Protein AF-0000000084558155 (afdb_homodimer)

Secondary structure (DSSP, 8-state):
-----SSEEEEE-TB-GGGTTTHHHHHHHHHHHHHHHH---EEEE--GGGHHHHHTT-SS-BEES---S--SBS-SS---HHHHHHTT--EEEES-TTS---HHHHHHHHHHHHHTT-EEEEEESSHHHHHHHHTT--SEEEE--GGGTTSSS-HHHH-HHHHHHHHHHHHHH-TT-EEEEESS--SHHHHHHHHHTT-SEEEE-HHHHT-SSHHHHHHHHTTT-/-----SSEEEEE-TB-GGGTTTHHHHHHHHHHHHHHHH---EEEE--GGGHHHHHTT-SS-BEES---S--SBS-SS---HHHHHHTT--EEEES-TTS---HHHHHHHHHHHHHTT-EEEEEESSHHHHHHHHTT--SEEEE--GGGTTSSS-HHHH-HHHHHHHHHHHHHH-TT-EEEEESS--SHHHHHHHHHTT-SEEEE-HHHHT-SSHHHHHHHHTTT-

Sequence (450 aa):
MKRISKPAIVVNFKAYGEVEKEGAMELARACESVSEETGIAISICPPTVDLSYIARTVSIPVLSQNVDPRAPGSATGWITPSMVKGCGAVGTLINHSEHKVAKNQIGECVELSKGVKLVTIVCADNVQAATQVAEFRPDFVAVEPPELIGGNISVTSANPRIIEETVDAVKGVNGSIAVLCGAGIKTGEDVLKAIELGTSGVLLASGVVKAKDPRVALMDLVKHLMKRISKPAIVVNFKAYGEVEKEGAMELARACESVSEETGIAISICPPTVDLSYIARTVSIPVLSQNVDPRAPGSATGWITPSMVKGCGAVGTLINHSEHKVAKNQIGECVELSKGVKLVTIVCADNVQAATQVAEFRPDFVAVEPPELIGGNISVTSANPRIIEETVDAVKGVNGSIAVLCGAGIKTGEDVLKAIELGTSGVLLASGVVKAKDPRVALMDLVKHL

Solvent-accessible surface area (backbone atoms only — not comparable to full-atom values): 21910 Å² total; per-residue (Å²): 127,51,56,92,45,82,61,30,40,33,39,39,50,35,33,32,69,62,44,37,54,64,29,41,55,53,50,48,50,39,47,40,50,50,20,65,73,70,68,48,57,44,31,37,19,47,43,48,46,41,36,24,44,44,33,69,67,50,76,48,24,27,25,36,42,47,60,39,73,47,74,70,34,87,40,34,65,60,46,30,38,62,47,46,42,39,34,55,28,40,27,29,32,36,42,38,89,65,42,67,67,53,71,70,47,50,42,43,30,43,50,52,22,47,72,62,65,30,46,35,35,36,39,22,54,44,50,69,49,36,40,58,54,41,72,58,62,40,53,24,37,28,42,32,42,70,92,27,48,85,42,91,52,26,35,60,75,77,44,43,63,60,51,37,50,31,43,52,45,30,35,70,76,40,72,82,40,39,33,26,42,24,23,28,48,57,38,21,66,44,48,53,48,31,39,72,52,62,30,43,24,36,42,33,33,60,47,38,62,68,36,96,48,40,55,60,35,49,52,42,36,48,63,79,109,127,52,56,91,44,83,61,29,39,34,40,40,51,32,32,32,68,65,43,35,54,64,30,40,57,54,50,49,50,38,48,42,51,51,20,65,74,70,68,47,56,44,32,35,19,46,43,49,46,40,37,25,44,44,31,68,67,50,78,48,24,28,24,35,43,46,59,38,73,49,74,70,35,87,40,34,63,59,47,29,38,62,48,47,41,40,35,54,28,39,26,29,31,36,42,38,92,64,43,69,66,54,71,71,48,50,41,42,30,42,51,53,23,48,74,65,66,30,46,35,34,37,39,21,55,44,50,70,49,34,40,57,55,41,73,58,63,38,54,25,38,28,43,33,41,70,90,26,48,85,42,94,51,27,35,60,76,76,44,44,62,58,52,38,50,28,43,52,46,28,36,70,76,39,70,82,40,39,32,26,43,26,23,26,46,56,38,20,65,44,48,53,49,31,40,72,51,63,30,42,22,35,41,32,33,60,47,39,61,69,36,97,48,42,55,60,36,49,51,41,36,49,63,80,108

pLDDT: mean 96.01, std 5.05, range [53.38, 98.88]

Nearest PDB structures (foldseek):
  1hg3-assembly1_C  TM=9.862E-01  e=1.764E-29  Pyrococcus woesei
  1w0m-assembly2_G  TM=9.824E-01  e=6.218E-27  Thermoproteus tenax
  2h6r-assembly2_G  TM=9.730E-01  e=9.641E-24  Methanocaldococcus jannaschii DSM 2661
  2h6r-assembly1_A  TM=9.620E-01  e=5.657E-24  Methanocaldococcus jannaschii DSM 2661
  2h6r-assembly1_B  TM=9.585E-01  e=5.025E-24  Methanocaldococcus jannaschii DSM 2661

Organism: NCBI:txid1577791

Radius of gyration: 22.91 Å; Cα contacts (8 Å, |Δi|>4): 1139; chains: 2; bounding box: 39×67×53 Å

InterPro domains:
  IPR000652 Triosephosphate isomerase [PF00121] (8-221)
  IPR000652 Triosephosphate isomerase [PS51440] (6-220)
  IPR000652 Triosephosphate isomerase [TIGR00419] (9-212)
  IPR000652 Triosephosphate isomerase [cd00311] (9-213)
  IPR013785 Aldolase-type TIM barrel [G3DSA:3.20.20.70] (1-225)
  IPR022891 Triosephosphate isomerase, archaeal [MF_00147_A] (6-225)
  IPR035990 Triosephosphate isomerase superfamily [SSF51351] (5-223)

Foldseek 3Di:
DQDAAFLGAEAEAPPDPCCPDCRVLVLLVLQLVLCVVVVPQYEYAGAPVCQLVNLVPGDHAYEHAEAWLDDDDDDDPGHHLVNNVVSNHQAYEYQPVVDHDDLVRLLSNQVRNVVSRHQYEYEDQFLVRLLSSLLSVGQEYEHENPVQAPDQDACLPVPLPRLLSNLVSSCVNPVNYFYAYEGNQFFLVSQVSSVVSPGRTYYYYCNQSVDPHNNVRSCGNNVVD/DQDAAFLGAEAEAPPDPCCPDCRVLVLLVLQLVLCVVVVPQYEYAGAPVCQLVNLVPGDHAYEHAEAWLDDDDDDDPGHHLVNNVVSNHQAYEYQPVVDHDDLVRLLSNQVRNVVSRHQYEYEDQFLVRLLSSLLSVGQEYEHENPVQAPDQDACLPVPLPRLLSNLVSSCVNPVNYFYAYEGNQFFLVSQVSSVVSPGRTYYYYCNQSVDPHNNVRSCGNNVVD

Structure (mmCIF, N/CA/C/O backbone):
data_AF-0000000084558155-model_v1
#
loop_
_entity.id
_entity.type
_entity.pdbx_description
1 polymer 'Triosephosphate isomerase'
#
loop_
_atom_site.group_PDB
_atom_site.id
_atom_site.type_symbol
_atom_site.label_atom_id
_atom_site.label_alt_id
_atom_site.label_comp_id
_atom_site.label_asym_id
_atom_site.label_entity_id
_atom_site.label_seq_id
_atom_site.pdbx_PDB_ins_code
_atom_site.Cartn_x
_atom_site.Cartn_y
_atom_site.Cartn_z
_atom_site.occupancy
_atom_site.B_iso_or_equiv
_atom_site.auth_seq_id
_atom_site.auth_comp_id
_atom_site.auth_asym_id
_atom_site.auth_atom_id
_atom_site.pdbx_PDB_model_num
ATOM 1 N N . MET A 1 1 ? -13.844 -11.016 -18.641 1 54.69 1 MET A N 1
ATOM 2 C CA . MET A 1 1 ? -13.836 -10.789 -17.188 1 54.69 1 MET A CA 1
ATOM 3 C C . MET A 1 1 ? -12.477 -11.133 -16.594 1 54.69 1 MET A C 1
ATOM 5 O O . MET A 1 1 ? -11.828 -12.086 -17.016 1 54.69 1 MET A O 1
ATOM 9 N N . LYS A 1 2 ? -11.938 -10.156 -15.758 1 71.06 2 LYS A N 1
ATOM 10 C CA . LYS A 1 2 ? -10.664 -10.289 -15.055 1 71.06 2 LYS A CA 1
ATOM 11 C C . LYS A 1 2 ? -10.711 -11.422 -14.031 1 71.06 2 LYS A C 1
ATOM 13 O O . LYS A 1 2 ? -10.789 -11.18 -12.828 1 71.06 2 LYS A O 1
ATOM 18 N N . ARG A 1 3 ? -10.883 -12.664 -14.547 1 79.31 3 ARG A N 1
ATOM 19 C CA . ARG A 1 3 ? -10.992 -13.797 -13.633 1 79.31 3 ARG A CA 1
ATOM 20 C C . ARG A 1 3 ? -9.711 -14.625 -13.641 1 79.31 3 ARG A C 1
ATOM 22 O O . ARG A 1 3 ? -9.047 -14.742 -14.672 1 79.31 3 ARG A O 1
ATOM 29 N N . ILE A 1 4 ? -9.477 -15.195 -12.469 1 85.94 4 ILE A N 1
ATOM 30 C CA . ILE A 1 4 ? -8.359 -16.125 -12.367 1 85.94 4 ILE A CA 1
ATOM 31 C C . ILE A 1 4 ? -8.789 -17.5 -12.867 1 85.94 4 ILE A C 1
ATOM 33 O O . ILE A 1 4 ? -9.773 -18.062 -12.383 1 85.94 4 ILE A O 1
ATOM 37 N N . SER A 1 5 ? -8.172 -18 -13.938 1 84.25 5 SER A N 1
ATOM 38 C CA . SER A 1 5 ? -8.523 -19.297 -14.531 1 84.25 5 SER A CA 1
ATOM 39 C C . SER A 1 5 ? -7.465 -20.344 -14.242 1 84.25 5 SER A C 1
ATOM 41 O O . SER A 1 5 ? -6.344 -20.016 -13.852 1 84.25 5 SER A O 1
ATOM 43 N N . LYS A 1 6 ? -7.879 -21.641 -14.328 1 86 6 LYS A N 1
ATOM 44 C CA . LYS A 1 6 ? -6.945 -22.75 -14.164 1 86 6 LYS A CA 1
ATOM 45 C C . LYS A 1 6 ? -6.477 -23.281 -15.516 1 86 6 LYS A C 1
ATOM 47 O O . LYS A 1 6 ? -7.277 -23.406 -16.453 1 86 6 LYS A O 1
ATOM 52 N N . PRO A 1 7 ? -5.344 -23.5 -15.641 1 92.5 7 PRO A N 1
ATOM 53 C CA . PRO A 1 7 ? -4.238 -23.312 -14.695 1 92.5 7 PRO A CA 1
ATOM 54 C C . PRO A 1 7 ? -3.9 -21.844 -14.461 1 92.5 7 PRO A C 1
ATOM 56 O O . PRO A 1 7 ? -3.857 -21.062 -15.414 1 92.5 7 PRO A O 1
ATOM 59 N N . ALA A 1 8 ? -3.678 -21.516 -13.281 1 94.56 8 ALA A N 1
ATOM 60 C CA . ALA A 1 8 ? -3.387 -20.125 -12.906 1 94.56 8 ALA A CA 1
ATOM 61 C C . ALA A 1 8 ? -1.899 -19.828 -13.055 1 94.56 8 ALA A C 1
ATOM 63 O O . ALA A 1 8 ? -1.053 -20.594 -12.594 1 94.56 8 ALA A O 1
ATOM 64 N N . ILE A 1 9 ? -1.604 -18.812 -13.766 1 97.38 9 ILE A N 1
ATOM 65 C CA . ILE A 1 9 ? -0.269 -18.219 -13.797 1 97.38 9 ILE A CA 1
ATOM 66 C C . ILE A 1 9 ? -0.286 -16.859 -13.109 1 97.38 9 ILE A C 1
ATOM 68 O O . ILE A 1 9 ? -0.839 -15.891 -13.641 1 97.38 9 ILE A O 1
ATOM 72 N N . VAL A 1 10 ? 0.277 -16.797 -11.945 1 98.38 10 VAL A N 1
ATOM 73 C CA . VAL A 1 10 ? 0.27 -15.562 -11.164 1 98.38 10 VAL A CA 1
ATOM 74 C C . VAL A 1 10 ? 1.691 -15.016 -11.047 1 98.38 10 VAL A C 1
ATOM 76 O O . VAL A 1 10 ? 2.576 -15.688 -10.5 1 98.38 10 VAL A O 1
ATOM 79 N N . VAL A 1 11 ? 1.893 -13.844 -11.562 1 98.56 11 VAL A N 1
ATOM 80 C CA . VAL A 1 11 ? 3.205 -13.203 -11.523 1 98.56 11 VAL A CA 1
ATOM 81 C C . VAL A 1 11 ? 3.227 -12.133 -10.438 1 98.56 11 VAL A C 1
ATOM 83 O O . VAL A 1 11 ? 2.598 -11.078 -10.586 1 98.56 11 VAL A O 1
ATOM 86 N N . ASN A 1 12 ? 3.926 -12.414 -9.391 1 98.62 12 ASN A N 1
ATOM 87 C CA . ASN A 1 12 ? 4.152 -11.422 -8.344 1 98.62 12 ASN A CA 1
ATOM 88 C C . ASN A 1 12 ? 5.328 -10.508 -8.68 1 98.62 12 ASN A C 1
ATOM 90 O O . ASN A 1 12 ? 6.473 -10.961 -8.742 1 98.62 12 ASN A O 1
ATOM 94 N N . PHE A 1 13 ? 5.043 -9.242 -8.766 1 98.62 13 PHE A N 1
ATOM 95 C CA . PHE A 1 13 ? 6.062 -8.297 -9.195 1 98.62 13 PHE A CA 1
ATOM 96 C C . PHE A 1 13 ? 7.066 -8.031 -8.078 1 98.62 13 PHE A C 1
ATOM 98 O O . PHE A 1 13 ? 8.195 -7.605 -8.336 1 98.62 13 PHE A O 1
ATOM 105 N N . LYS A 1 14 ? 6.656 -8.289 -6.859 1 97.88 14 LYS A N 1
ATOM 106 C CA . LYS A 1 14 ? 7.461 -7.977 -5.684 1 97.88 14 LYS A CA 1
ATOM 107 C C . LYS A 1 14 ? 7.855 -6.5 -5.66 1 97.88 14 LYS A C 1
ATOM 109 O O . LYS A 1 14 ? 7.117 -5.648 -6.152 1 97.88 14 LYS A O 1
ATOM 114 N N . ALA A 1 15 ? 8.906 -6.133 -4.855 1 97.88 15 ALA A N 1
ATOM 115 C CA . ALA A 1 15 ? 9.375 -4.754 -4.75 1 97.88 15 ALA A CA 1
ATOM 116 C C . ALA A 1 15 ? 10.75 -4.59 -5.398 1 97.88 15 ALA A C 1
ATOM 118 O O . ALA A 1 15 ? 11.609 -3.885 -4.867 1 97.88 15 ALA A O 1
ATOM 119 N N . TYR A 1 16 ? 10.922 -5.242 -6.574 1 97.56 16 TYR A N 1
ATOM 120 C CA . TYR A 1 16 ? 12.195 -5.172 -7.281 1 97.56 16 TYR A CA 1
ATOM 121 C C . TYR A 1 16 ? 12.414 -3.791 -7.883 1 97.56 16 TYR A C 1
ATOM 123 O O . TYR A 1 16 ? 11.453 -3.074 -8.18 1 97.56 16 TYR A O 1
ATOM 131 N N . GLY A 1 17 ? 13.695 -3.43 -8.07 1 97.12 17 GLY A N 1
ATOM 132 C CA . GLY A 1 17 ? 14.008 -2.193 -8.773 1 97.12 17 GLY A CA 1
ATOM 133 C C . GLY A 1 17 ? 13.445 -2.15 -10.18 1 97.12 17 GLY A C 1
ATOM 134 O O . GLY A 1 17 ? 13.102 -1.08 -10.688 1 97.12 17 GLY A O 1
ATOM 135 N N . GLU A 1 18 ? 13.258 -3.318 -10.773 1 97.06 18 GLU A N 1
ATOM 136 C CA . GLU A 1 18 ? 12.789 -3.467 -12.148 1 97.06 18 GLU A CA 1
ATOM 137 C C . GLU A 1 18 ? 11.367 -2.926 -12.305 1 97.06 18 GLU A C 1
ATOM 139 O O . GLU A 1 18 ? 10.969 -2.529 -13.406 1 97.06 18 GLU A O 1
ATOM 144 N N . VAL A 1 19 ? 10.594 -2.844 -11.203 1 97.56 19 VAL A N 1
ATOM 145 C CA . VAL A 1 19 ? 9.188 -2.488 -11.367 1 97.56 19 VAL A CA 1
ATOM 146 C C . VAL A 1 19 ? 8.93 -1.107 -10.766 1 97.56 19 VAL A C 1
ATOM 148 O O . VAL A 1 19 ? 7.777 -0.737 -10.523 1 97.56 19 VAL A O 1
ATOM 151 N N . GLU A 1 20 ? 9.922 -0.375 -10.508 1 96.56 20 GLU A N 1
ATOM 152 C CA . GLU A 1 20 ? 9.758 1.004 -10.062 1 96.56 20 GLU A CA 1
ATOM 153 C C . GLU A 1 20 ? 9.43 1.93 -11.227 1 96.56 20 GLU A C 1
ATOM 155 O O . GLU A 1 20 ? 9.656 1.582 -12.383 1 96.56 20 GLU A O 1
ATOM 160 N N . LYS A 1 21 ? 8.93 3.102 -10.953 1 94.88 21 LYS A N 1
ATOM 161 C CA . LYS A 1 21 ? 8.555 4.094 -11.953 1 94.88 21 LYS A CA 1
ATOM 162 C C . LYS A 1 21 ? 7.617 3.496 -13 1 94.88 21 LYS A C 1
ATOM 164 O O . LYS A 1 21 ? 6.559 2.963 -12.656 1 94.88 21 LYS A O 1
ATOM 169 N N . GLU A 1 22 ? 8.031 3.361 -14.211 1 96.75 22 GLU A N 1
ATOM 170 C CA . GLU A 1 22 ? 7.145 2.857 -15.258 1 96.75 22 GLU A CA 1
ATOM 171 C C . GLU A 1 22 ? 7.277 1.345 -15.406 1 96.75 22 GLU A C 1
ATOM 173 O O . GLU A 1 22 ? 6.547 0.727 -16.188 1 96.75 22 GLU A O 1
ATOM 178 N N . GLY A 1 23 ? 8.188 0.771 -14.672 1 97.88 23 GLY A N 1
ATOM 179 C CA . GLY A 1 23 ? 8.523 -0.632 -14.844 1 97.88 23 GLY A CA 1
ATOM 180 C C . GLY A 1 23 ? 7.367 -1.565 -14.555 1 97.88 23 GLY A C 1
ATOM 181 O O . GLY A 1 23 ? 7.184 -2.57 -15.242 1 97.88 23 GLY A O 1
ATOM 182 N N . ALA A 1 24 ? 6.617 -1.236 -13.555 1 98.44 24 ALA A N 1
ATOM 183 C CA . ALA A 1 24 ? 5.48 -2.084 -13.203 1 98.44 24 ALA A CA 1
ATOM 184 C C . ALA A 1 24 ? 4.449 -2.111 -14.328 1 98.44 24 ALA A C 1
ATOM 186 O O . ALA A 1 24 ? 3.92 -3.172 -14.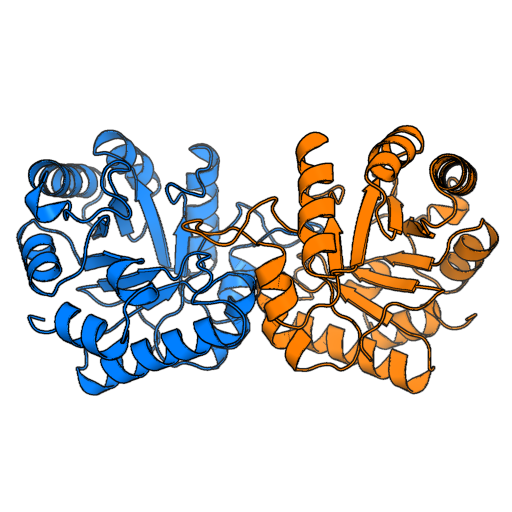672 1 98.44 24 ALA A O 1
ATOM 187 N N . MET A 1 25 ? 4.148 -0.92 -14.852 1 98.38 25 MET A N 1
ATOM 188 C CA . MET A 1 25 ? 3.182 -0.837 -15.938 1 98.38 25 MET A CA 1
ATOM 189 C C . MET A 1 25 ? 3.703 -1.545 -17.188 1 98.38 25 MET A C 1
ATOM 191 O O . MET A 1 25 ? 2.951 -2.238 -17.875 1 98.38 25 MET A O 1
ATOM 195 N N . GLU A 1 26 ? 4.973 -1.349 -17.469 1 98.38 26 GLU A N 1
ATOM 196 C CA . GLU A 1 26 ? 5.574 -2.016 -18.609 1 98.38 26 GLU A CA 1
ATOM 197 C C . GLU A 1 26 ? 5.473 -3.533 -18.484 1 98.38 26 GLU A C 1
ATOM 199 O O . GLU A 1 26 ? 5.117 -4.219 -19.438 1 98.38 26 GLU A O 1
ATOM 204 N N . LEU A 1 27 ? 5.75 -4.027 -17.344 1 98.75 27 LEU A N 1
ATOM 205 C CA . LEU A 1 27 ? 5.664 -5.465 -17.109 1 98.75 27 LEU A CA 1
ATOM 206 C C . LEU A 1 27 ? 4.215 -5.941 -17.188 1 98.75 27 LEU A C 1
ATOM 208 O O . LEU A 1 27 ? 3.939 -7.016 -17.734 1 98.75 27 LEU A O 1
ATOM 212 N N . ALA A 1 28 ? 3.311 -5.164 -16.641 1 98.75 28 ALA A N 1
ATOM 213 C CA . ALA A 1 28 ? 1.889 -5.492 -16.719 1 98.75 28 ALA A CA 1
ATOM 214 C C . ALA A 1 28 ? 1.427 -5.613 -18.172 1 98.75 28 ALA A C 1
ATOM 216 O O . ALA A 1 28 ? 0.712 -6.551 -18.516 1 98.75 28 ALA A O 1
ATOM 217 N N . ARG A 1 29 ? 1.861 -4.695 -18.984 1 98.56 29 ARG A N 1
ATOM 218 C CA . ARG A 1 29 ? 1.485 -4.699 -20.391 1 98.56 29 ARG A CA 1
ATOM 219 C C . ARG A 1 29 ? 2.078 -5.906 -21.109 1 98.56 29 ARG A C 1
ATOM 221 O O . ARG A 1 29 ? 1.446 -6.469 -22.016 1 98.56 29 ARG A O 1
ATOM 228 N N . ALA A 1 30 ? 3.266 -6.234 -20.719 1 98.56 30 ALA A N 1
ATOM 229 C CA . ALA A 1 30 ? 3.871 -7.438 -21.281 1 98.56 30 ALA A CA 1
ATOM 230 C C . ALA A 1 30 ? 3.055 -8.68 -20.938 1 98.56 30 ALA A C 1
ATOM 232 O O . ALA A 1 30 ? 2.789 -9.516 -21.812 1 98.56 30 ALA A O 1
ATOM 233 N N . CYS A 1 31 ? 2.67 -8.781 -19.688 1 98.62 31 CYS A N 1
ATOM 234 C CA . CYS A 1 31 ? 1.845 -9.906 -19.25 1 98.62 31 CYS A CA 1
ATOM 235 C C . CYS A 1 31 ? 0.516 -9.922 -20 1 98.62 31 CYS A C 1
ATOM 237 O O . CYS A 1 31 ? 0.064 -10.984 -20.438 1 98.62 31 CYS A O 1
ATOM 239 N N . GLU A 1 32 ? -0.079 -8.789 -20.125 1 98.38 32 GLU A N 1
ATOM 240 C CA . GLU A 1 32 ? -1.349 -8.664 -20.828 1 98.38 32 GLU A CA 1
ATOM 241 C C . GLU A 1 32 ? -1.214 -9.094 -22.281 1 98.38 32 GLU A C 1
ATOM 243 O O . GLU A 1 32 ? -2.049 -9.844 -22.797 1 98.38 32 GLU A O 1
ATOM 248 N N . SER A 1 33 ? -0.18 -8.602 -22.922 1 98.12 33 SER A N 1
ATOM 249 C CA . SER A 1 33 ? 0.052 -8.914 -24.328 1 98.12 33 SER A CA 1
ATOM 250 C C . SER A 1 33 ? 0.216 -10.414 -24.531 1 98.12 33 SER A C 1
ATOM 252 O O . SER A 1 33 ? -0.384 -10.992 -25.438 1 98.12 33 SER A O 1
ATOM 254 N N . VAL A 1 34 ? 0.987 -11.062 -23.703 1 98.12 34 VAL A N 1
ATOM 255 C CA . VAL A 1 34 ? 1.22 -12.5 -23.812 1 98.12 34 VAL A CA 1
ATOM 256 C C . VAL A 1 34 ? -0.079 -13.25 -23.547 1 98.12 34 VAL A C 1
ATOM 258 O O . VAL A 1 34 ? -0.392 -14.227 -24.234 1 98.12 34 VAL A O 1
ATOM 261 N N . SER A 1 35 ? -0.781 -12.805 -22.531 1 97.31 35 SER A N 1
ATOM 262 C CA . SER A 1 35 ? -2.068 -13.414 -22.219 1 97.31 35 SER A CA 1
ATOM 263 C C . SER A 1 35 ? -3.01 -13.359 -23.422 1 97.31 35 SER A C 1
ATOM 265 O O . SER A 1 35 ? -3.627 -14.367 -23.781 1 97.31 35 SER A O 1
ATOM 267 N N . GLU A 1 36 ? -3.094 -12.25 -24.062 1 96.56 36 GLU A N 1
ATOM 268 C CA . GLU A 1 36 ? -3.967 -12.062 -25.219 1 96.56 36 GLU A CA 1
ATOM 269 C C . GLU A 1 36 ? -3.508 -12.898 -26.406 1 96.56 36 GLU A C 1
ATOM 271 O O . GLU A 1 36 ? -4.324 -13.516 -27.078 1 96.56 36 GLU A O 1
ATOM 276 N N . GLU A 1 37 ? -2.295 -12.906 -26.609 1 96.88 37 GLU A N 1
ATOM 277 C CA . GLU A 1 37 ? -1.729 -13.609 -27.766 1 96.88 37 GLU A CA 1
ATOM 278 C C . GLU A 1 37 ? -1.883 -15.117 -27.625 1 96.88 37 GLU A C 1
ATOM 280 O O . GLU A 1 37 ? -2.129 -15.82 -28.609 1 96.88 37 GLU A O 1
ATOM 285 N N . THR A 1 38 ? -1.707 -15.641 -26.438 1 95.75 38 THR A N 1
ATOM 286 C CA . THR A 1 38 ? -1.677 -17.078 -26.234 1 95.75 38 THR A CA 1
ATOM 287 C C . THR A 1 38 ? -3.051 -17.594 -25.812 1 95.75 38 THR A C 1
ATOM 289 O O . THR A 1 38 ? -3.322 -18.797 -25.891 1 95.75 38 THR A O 1
ATOM 292 N N . GLY A 1 39 ? -3.859 -16.703 -25.266 1 93.94 39 GLY A N 1
ATOM 293 C CA . GLY A 1 39 ? -5.145 -17.094 -24.719 1 93.94 39 GLY A CA 1
ATOM 294 C C . GLY A 1 39 ? -5.051 -17.656 -23.312 1 93.94 39 GLY A C 1
ATOM 295 O O . GLY A 1 39 ? -6.051 -18.109 -22.75 1 93.94 39 GLY A O 1
ATOM 296 N N . ILE A 1 40 ? -3.814 -17.672 -22.781 1 93.5 40 ILE A N 1
ATOM 297 C CA . ILE A 1 40 ? -3.6 -18.172 -21.422 1 93.5 40 ILE A CA 1
ATOM 298 C C . ILE A 1 40 ? -3.801 -17.031 -20.422 1 93.5 40 ILE A C 1
ATOM 300 O O . ILE A 1 40 ? -3.219 -15.953 -20.578 1 93.5 40 ILE A O 1
ATOM 304 N N . ALA A 1 41 ? -4.617 -17.234 -19.422 1 90.69 41 ALA A N 1
ATOM 305 C CA . ALA A 1 41 ? -4.887 -16.203 -18.422 1 90.69 41 ALA A CA 1
ATOM 306 C C . ALA A 1 41 ? -3.684 -16 -17.5 1 90.69 41 ALA A C 1
ATOM 308 O O . ALA A 1 41 ? -3.256 -16.938 -16.812 1 90.69 41 ALA A O 1
ATOM 309 N N . ILE A 1 42 ? -3.129 -14.891 -17.516 1 97.44 42 ILE A N 1
ATOM 310 C CA . ILE A 1 42 ? -2.031 -14.477 -16.641 1 97.44 42 ILE A CA 1
ATOM 311 C C . ILE A 1 42 ? -2.518 -13.406 -15.672 1 9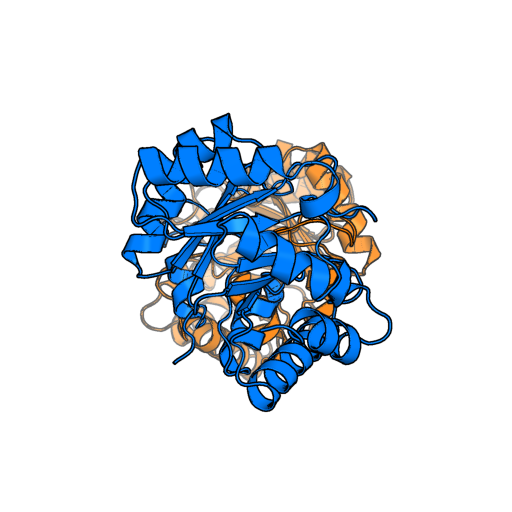7.44 42 ILE A C 1
ATOM 313 O O . ILE A 1 42 ? -3.109 -12.406 -16.078 1 97.44 42 ILE A O 1
ATOM 317 N N . SER A 1 43 ? -2.371 -13.664 -14.367 1 98.5 43 SER A N 1
ATOM 318 C CA . SER A 1 43 ? -2.678 -12.688 -13.32 1 98.5 43 SER A CA 1
ATOM 319 C C . SER A 1 43 ? -1.407 -12.039 -12.789 1 98.5 43 SER A C 1
ATOM 321 O O . SER A 1 43 ? -0.335 -12.648 -12.805 1 98.5 43 SER A O 1
ATOM 323 N N . ILE A 1 44 ? -1.568 -10.812 -12.328 1 98.81 44 ILE A N 1
ATOM 324 C CA . ILE A 1 44 ? -0.378 -10.109 -11.859 1 98.81 44 ILE A CA 1
ATOM 325 C C . ILE A 1 44 ? -0.641 -9.5 -10.484 1 98.81 44 ILE A C 1
ATOM 327 O O . ILE A 1 44 ? -1.785 -9.195 -10.148 1 98.81 44 ILE A O 1
ATOM 331 N N . CYS A 1 45 ? 0.388 -9.352 -9.688 1 98.81 45 CYS A N 1
ATOM 332 C CA . CYS A 1 45 ? 0.396 -8.672 -8.398 1 98.81 45 CYS A CA 1
ATOM 333 C C . CYS A 1 45 ? 1.396 -7.523 -8.398 1 98.81 45 CYS A C 1
ATOM 335 O O . CYS A 1 45 ? 2.521 -7.676 -7.914 1 98.81 45 CYS A O 1
ATOM 337 N N . PRO A 1 46 ? 0.995 -6.363 -8.859 1 98.75 46 PRO A N 1
ATOM 338 C CA . PRO A 1 46 ? 1.917 -5.227 -8.859 1 98.75 46 PRO A CA 1
ATOM 339 C C . PRO A 1 46 ? 2.186 -4.676 -7.461 1 98.75 46 PRO A C 1
ATOM 341 O O . PRO A 1 46 ? 1.483 -5.031 -6.512 1 98.75 46 PRO A O 1
ATOM 344 N N . PRO A 1 47 ? 3.242 -3.828 -7.383 1 98.5 47 PRO A N 1
ATOM 345 C CA . PRO A 1 47 ? 3.396 -3.121 -6.109 1 98.5 47 PRO A CA 1
ATOM 346 C C . PRO A 1 47 ? 2.139 -2.355 -5.703 1 98.5 47 PRO A C 1
ATOM 348 O O . PRO A 1 47 ? 1.449 -1.795 -6.555 1 98.5 47 PRO A O 1
ATOM 351 N N . THR A 1 48 ? 1.92 -2.34 -4.41 1 98.19 48 THR A N 1
ATOM 352 C CA . THR A 1 48 ? 0.68 -1.777 -3.889 1 98.19 48 THR A CA 1
ATOM 353 C C . THR A 1 48 ? 0.508 -0.331 -4.344 1 98.19 48 THR A C 1
ATOM 355 O O . THR A 1 48 ? -0.605 0.104 -4.641 1 98.19 48 THR A O 1
ATOM 358 N N . VAL A 1 49 ? 1.571 0.423 -4.496 1 98.38 49 VAL A N 1
ATOM 359 C CA . VAL A 1 49 ? 1.518 1.84 -4.844 1 98.38 49 VAL A CA 1
ATOM 360 C C . VAL A 1 49 ? 0.969 2.004 -6.262 1 98.38 49 VAL A C 1
ATOM 362 O O . VAL A 1 49 ? 0.455 3.068 -6.613 1 98.38 49 VAL A O 1
ATOM 365 N N . ASP A 1 50 ? 1.01 0.96 -7.074 1 98.44 50 ASP A N 1
ATOM 366 C CA . ASP A 1 50 ? 0.612 1.033 -8.477 1 98.44 50 ASP A CA 1
ATOM 367 C C . ASP A 1 50 ? -0.682 0.259 -8.727 1 98.44 50 ASP A C 1
ATOM 369 O O . ASP A 1 50 ? -1.115 0.112 -9.867 1 98.44 50 ASP A O 1
ATOM 373 N N . LEU A 1 51 ? -1.296 -0.212 -7.668 1 98.62 51 LEU A N 1
ATOM 374 C CA . LEU A 1 51 ? -2.389 -1.169 -7.805 1 98.62 51 LEU A CA 1
ATOM 375 C C . LEU A 1 51 ? -3.535 -0.574 -8.617 1 98.62 51 LEU A C 1
ATOM 377 O O . LEU A 1 51 ? -3.924 -1.128 -9.648 1 98.62 51 LEU A O 1
ATOM 381 N N . SER A 1 52 ? -4.051 0.573 -8.203 1 98.31 52 SER A N 1
ATOM 382 C CA . SER A 1 52 ? -5.184 1.193 -8.875 1 98.31 52 SER A CA 1
ATOM 383 C C . SER A 1 52 ? -4.828 1.597 -10.305 1 98.31 52 SER A C 1
ATOM 385 O O . SER A 1 52 ? -5.598 1.354 -11.234 1 98.31 52 SER A O 1
ATOM 387 N N . TYR A 1 53 ? -3.66 2.199 -10.477 1 97.88 53 TYR A N 1
ATOM 388 C CA . TYR A 1 53 ? -3.189 2.662 -11.781 1 97.88 53 TYR A CA 1
ATOM 389 C C . TYR A 1 53 ? -3.152 1.518 -12.781 1 97.88 53 TYR A C 1
ATOM 391 O O . TYR A 1 53 ? -3.66 1.647 -13.898 1 97.88 53 TYR A O 1
ATOM 399 N N . ILE A 1 54 ? -2.678 0.336 -12.344 1 98.44 54 ILE A N 1
ATOM 400 C CA . ILE A 1 54 ? -2.506 -0.81 -13.227 1 98.44 54 ILE A CA 1
ATOM 401 C C . ILE A 1 54 ? -3.844 -1.523 -13.414 1 98.44 54 ILE A C 1
ATOM 403 O O . ILE A 1 54 ? -4.215 -1.883 -14.531 1 98.44 54 ILE A O 1
ATOM 407 N N . ALA A 1 55 ? -4.59 -1.706 -12.328 1 98.06 55 ALA A N 1
ATOM 408 C CA . ALA A 1 55 ? -5.859 -2.422 -12.398 1 98.06 55 ALA A CA 1
ATOM 409 C C . ALA A 1 55 ? -6.84 -1.709 -13.328 1 98.06 55 ALA A C 1
ATOM 411 O O . ALA A 1 55 ? -7.66 -2.352 -13.984 1 98.06 55 ALA A O 1
ATOM 412 N N . ARG A 1 56 ? -6.723 -0.418 -13.414 1 96 56 ARG A N 1
ATOM 413 C CA . ARG A 1 56 ? -7.625 0.378 -14.242 1 96 56 ARG A CA 1
ATOM 414 C C . ARG A 1 56 ? -7.16 0.405 -15.695 1 96 56 ARG A C 1
ATOM 416 O O . ARG A 1 56 ? -7.898 0.841 -16.578 1 96 56 ARG A O 1
ATOM 423 N N . THR A 1 57 ? -6.016 -0.041 -15.945 1 97.12 57 THR A N 1
ATOM 424 C CA . THR A 1 57 ? -5.418 0.143 -17.266 1 97.12 57 THR A CA 1
ATOM 425 C C . THR A 1 57 ? -5.402 -1.171 -18.031 1 97.12 57 THR A C 1
ATOM 427 O O . THR A 1 57 ? -5.719 -1.198 -19.234 1 97.12 57 THR A O 1
ATOM 430 N N . VAL A 1 58 ? -5.117 -2.252 -17.375 1 97.94 58 VAL A N 1
ATOM 431 C CA . VAL A 1 58 ? -4.949 -3.514 -18.078 1 97.94 58 VAL A CA 1
ATOM 432 C C . VAL A 1 58 ? -6.227 -4.34 -17.984 1 97.94 58 VAL A C 1
ATOM 434 O O . VAL A 1 58 ? -7.074 -4.086 -17.125 1 97.94 58 VAL A O 1
ATOM 437 N N . SER A 1 59 ? -6.344 -5.398 -18.812 1 96.94 59 SER A N 1
ATOM 438 C CA . SER A 1 59 ? -7.562 -6.199 -18.891 1 96.94 59 SER A CA 1
ATOM 439 C C . SER A 1 59 ? -7.375 -7.559 -18.219 1 96.94 59 SER A C 1
ATOM 441 O O . SER A 1 59 ? -8.328 -8.32 -18.078 1 96.94 59 SER A O 1
ATOM 443 N N . ILE A 1 60 ? -6.184 -7.883 -17.797 1 98 60 ILE A N 1
ATOM 444 C CA . ILE A 1 60 ? -5.914 -9.148 -17.125 1 98 60 ILE A CA 1
ATOM 445 C C . ILE A 1 60 ? -6.176 -9.008 -15.633 1 98 60 ILE A C 1
ATOM 447 O O . ILE A 1 60 ? -6.219 -7.895 -15.109 1 98 60 ILE A O 1
ATOM 451 N N . PRO A 1 61 ? -6.383 -10.125 -14.891 1 98.31 61 PRO A N 1
ATOM 452 C CA . PRO A 1 61 ? -6.648 -10.047 -13.453 1 98.31 61 PRO A CA 1
ATOM 453 C C . PRO A 1 61 ? -5.473 -9.469 -12.664 1 98.31 61 PRO A C 1
ATOM 455 O O . PRO A 1 61 ? -4.324 -9.852 -12.891 1 98.31 61 PRO A O 1
ATOM 458 N N . VAL A 1 62 ? -5.781 -8.539 -11.805 1 98.75 62 VAL A N 1
ATOM 459 C CA . VAL A 1 62 ? -4.809 -7.898 -10.922 1 98.75 62 VAL A CA 1
ATOM 460 C C . VAL A 1 62 ? -5.133 -8.227 -9.469 1 98.75 62 VAL A C 1
ATOM 462 O O . VAL A 1 62 ? -6.293 -8.188 -9.055 1 98.75 62 VAL A O 1
ATOM 465 N N . LEU A 1 63 ? -4.148 -8.656 -8.711 1 98.88 63 LEU A N 1
ATOM 466 C CA . LEU A 1 63 ? -4.262 -8.953 -7.285 1 98.88 63 LEU A CA 1
ATOM 467 C C . LEU A 1 63 ? -3.324 -8.062 -6.469 1 98.88 63 LEU A C 1
ATOM 469 O O . LEU A 1 63 ? -2.244 -7.699 -6.938 1 98.88 63 LEU A O 1
ATOM 473 N N . SER A 1 64 ? -3.729 -7.758 -5.238 1 98.88 64 SER A N 1
ATOM 474 C CA . SER A 1 64 ? -2.805 -7.062 -4.348 1 98.88 64 SER A CA 1
ATOM 475 C C . SER A 1 64 ? -1.766 -8.023 -3.773 1 98.88 64 SER A C 1
ATOM 477 O O . SER A 1 64 ? -1.999 -9.227 -3.703 1 98.88 64 SER A O 1
ATOM 479 N N . GLN A 1 65 ? -0.676 -7.461 -3.359 1 98.88 65 GLN A N 1
ATOM 480 C CA . GLN A 1 65 ? 0.396 -8.273 -2.795 1 98.88 65 GLN A CA 1
ATOM 481 C C . GLN A 1 65 ? 0.122 -8.609 -1.331 1 98.88 65 GLN A C 1
ATOM 483 O O . GLN A 1 65 ? 0.803 -9.445 -0.742 1 98.88 65 GLN A O 1
ATOM 488 N N . ASN A 1 66 ? -0.8 -7.922 -0.753 1 98.62 66 ASN A N 1
ATOM 489 C CA . ASN A 1 66 ? -1.226 -8.148 0.624 1 98.62 66 ASN A CA 1
ATOM 490 C C . ASN A 1 66 ? -2.516 -7.398 0.944 1 98.62 66 ASN A C 1
ATOM 492 O O . ASN A 1 66 ? -2.977 -6.582 0.146 1 98.62 66 ASN A O 1
ATOM 496 N N . VAL A 1 67 ? -3.074 -7.742 2.074 1 98.62 67 VAL A N 1
ATOM 497 C CA . VAL A 1 67 ? -4.152 -6.98 2.695 1 98.62 67 VAL A CA 1
ATOM 498 C C . VAL A 1 67 ? -4.012 -7.023 4.215 1 98.62 67 VAL A C 1
ATOM 500 O O . VAL A 1 67 ? -3.363 -7.922 4.758 1 98.62 67 VAL A O 1
ATOM 503 N N . ASP A 1 68 ? -4.586 -6.051 4.824 1 98 68 ASP A N 1
ATOM 504 C CA . ASP A 1 68 ? -4.645 -6.004 6.281 1 98 68 ASP A CA 1
ATOM 505 C C . ASP A 1 68 ? -6.035 -6.387 6.785 1 98 68 ASP A C 1
ATOM 507 O O . ASP A 1 68 ? -7.027 -6.203 6.082 1 98 68 ASP A O 1
ATOM 511 N N . PRO A 1 69 ? -6.02 -6.973 7.988 1 97.38 69 PRO A N 1
ATOM 512 C CA . PRO A 1 69 ? -7.305 -7.352 8.57 1 97.38 69 PRO A CA 1
ATOM 513 C C . PRO A 1 69 ? -8.062 -6.16 9.156 1 97.38 69 PRO A C 1
ATOM 515 O O . PRO A 1 69 ? -8.312 -6.113 10.359 1 97.38 69 PRO A O 1
ATOM 518 N N . ARG A 1 70 ? -8.438 -5.234 8.258 1 96.75 70 ARG A N 1
ATOM 519 C CA . ARG A 1 70 ? -9.094 -3.998 8.656 1 96.75 70 ARG A CA 1
ATOM 520 C C . ARG A 1 70 ? -10.289 -3.699 7.758 1 96.75 70 ARG A C 1
ATOM 522 O O . ARG A 1 70 ? -10.25 -3.951 6.555 1 96.75 70 ARG A O 1
ATOM 529 N N . ALA A 1 71 ? -11.336 -3.221 8.438 1 97 71 ALA A N 1
ATOM 530 C CA . ALA A 1 71 ? -12.453 -2.607 7.719 1 97 71 ALA A CA 1
ATOM 531 C C . ALA A 1 71 ? -12.219 -1.114 7.516 1 97 71 ALA A C 1
ATOM 533 O O . ALA A 1 71 ? -11.344 -0.522 8.156 1 97 71 ALA A O 1
ATOM 534 N N . PRO A 1 72 ? -12.938 -0.541 6.562 1 96.75 72 PRO A N 1
ATOM 535 C CA . PRO A 1 72 ? -12.773 0.904 6.379 1 96.75 72 PRO A CA 1
ATOM 536 C C . PRO A 1 72 ? -12.961 1.688 7.676 1 96.75 72 PRO A C 1
ATOM 538 O O . PRO A 1 72 ? -13.836 1.357 8.484 1 96.75 72 PRO A O 1
ATOM 541 N N . GLY A 1 73 ? -12.133 2.66 7.91 1 96.12 73 GLY A N 1
ATOM 542 C CA . GLY A 1 73 ? -12.141 3.475 9.117 1 96.12 73 GLY A CA 1
ATOM 543 C C . GLY A 1 73 ? -10.969 4.43 9.203 1 96.12 73 GLY A C 1
ATOM 544 O O . GLY A 1 73 ? -10.445 4.875 8.18 1 96.12 73 GLY A O 1
ATOM 545 N N . SER A 1 74 ? -10.539 4.77 10.406 1 93.88 74 SER A N 1
ATOM 546 C CA . SER A 1 74 ? -9.594 5.852 10.664 1 93.88 74 SER A CA 1
ATOM 547 C C . SER A 1 74 ? -8.148 5.379 10.477 1 93.88 74 SER A C 1
ATOM 549 O O . SER A 1 74 ? -7.207 6.109 10.789 1 93.88 74 SER A O 1
ATOM 551 N N . ALA A 1 75 ? -7.996 4.215 9.914 1 94.94 75 ALA A N 1
ATOM 552 C CA . ALA A 1 75 ? -6.648 3.672 9.766 1 94.94 75 ALA A CA 1
ATOM 553 C C . ALA A 1 75 ? -5.828 4.504 8.781 1 94.94 75 ALA A C 1
ATOM 555 O O . ALA A 1 75 ? -6.371 5.055 7.82 1 94.94 75 ALA A O 1
ATOM 556 N N . THR A 1 76 ? -4.539 4.617 9.008 1 96.88 76 THR A N 1
ATOM 557 C CA . THR A 1 76 ? -3.57 5.266 8.133 1 96.88 76 THR A CA 1
ATOM 558 C C . THR A 1 76 ? -2.488 4.277 7.703 1 96.88 76 THR A C 1
ATOM 560 O O . THR A 1 76 ? -1.895 3.594 8.539 1 96.88 76 THR A O 1
ATOM 563 N N . GLY A 1 77 ? -2.301 4.152 6.414 1 97.38 77 GLY A N 1
ATOM 564 C CA . GLY A 1 77 ? -1.179 3.367 5.926 1 97.38 77 GLY A CA 1
ATOM 565 C C . GLY A 1 77 ? -1.494 1.889 5.797 1 97.38 77 GLY A C 1
ATOM 566 O O . GLY A 1 77 ? -0.597 1.072 5.578 1 97.38 77 GLY A O 1
ATOM 567 N N . TRP A 1 78 ? -2.771 1.567 5.957 1 97.38 78 TRP A N 1
ATOM 568 C CA . TRP A 1 78 ? -3.188 0.172 5.859 1 97.38 78 TRP A CA 1
ATOM 569 C C . TRP A 1 78 ? -3.971 -0.073 4.574 1 97.38 78 TRP A C 1
ATOM 571 O O . TRP A 1 78 ? -4.543 0.858 4 1 97.38 78 TRP A O 1
ATOM 581 N N . ILE A 1 79 ? -3.922 -1.299 4.176 1 98.06 79 ILE A N 1
ATOM 582 C CA . ILE A 1 79 ? -4.594 -1.71 2.947 1 98.06 79 ILE A CA 1
ATOM 583 C C . ILE A 1 79 ? -5.785 -2.605 3.285 1 98.06 79 ILE A C 1
ATOM 585 O O . ILE A 1 79 ? -5.609 -3.775 3.635 1 98.06 79 ILE A O 1
ATOM 589 N N . THR A 1 80 ? -6.988 -2.105 3.164 1 98.31 80 THR A N 1
ATOM 590 C CA . THR A 1 80 ? -8.148 -2.932 3.471 1 98.31 80 THR A CA 1
ATOM 591 C C . THR A 1 80 ? -8.586 -3.734 2.248 1 98.31 80 THR A C 1
ATOM 593 O O . THR A 1 80 ? -8.383 -3.303 1.111 1 98.31 80 THR A O 1
ATOM 596 N N . PRO A 1 81 ? -9.25 -4.875 2.463 1 98.69 81 PRO A N 1
ATOM 597 C CA . PRO A 1 81 ? -9.773 -5.637 1.326 1 98.69 81 PRO A CA 1
ATOM 598 C C . PRO A 1 81 ? -10.75 -4.836 0.473 1 98.69 81 PRO A C 1
ATOM 600 O O . PRO A 1 81 ? -10.719 -4.922 -0.757 1 98.69 81 PRO A O 1
ATOM 603 N N . SER A 1 82 ? -11.57 -4.051 1.103 1 98.5 82 SER A N 1
ATOM 604 C CA . SER A 1 82 ? -12.539 -3.26 0.351 1 98.5 82 SER A CA 1
ATOM 605 C C . SER A 1 82 ? -11.844 -2.227 -0.53 1 98.5 82 SER A C 1
ATOM 607 O O . SER A 1 82 ? -12.312 -1.924 -1.629 1 98.5 82 SER A O 1
ATOM 609 N N . MET A 1 83 ? -10.703 -1.641 -0.068 1 98 83 MET A N 1
ATOM 610 C CA . MET A 1 83 ? -9.906 -0.738 -0.89 1 98 83 MET A CA 1
ATOM 611 C C . MET A 1 83 ? -9.367 -1.457 -2.123 1 98 83 MET A C 1
ATOM 613 O O . MET A 1 83 ? -9.422 -0.923 -3.232 1 98 83 MET A O 1
ATOM 617 N N . VAL A 1 84 ? -8.875 -2.641 -1.9 1 98.56 84 VAL A N 1
ATOM 618 C CA . VAL A 1 84 ? -8.32 -3.451 -2.98 1 98.56 84 VAL A CA 1
ATOM 619 C C . VAL A 1 84 ? -9.398 -3.73 -4.023 1 98.56 84 VAL A C 1
ATOM 621 O O . VAL A 1 84 ? -9.172 -3.539 -5.223 1 98.56 84 VAL A O 1
ATOM 624 N N . LYS A 1 85 ? -10.555 -4.125 -3.568 1 98.44 85 LYS A N 1
ATOM 625 C CA . LYS A 1 85 ? -11.68 -4.371 -4.465 1 98.44 85 LYS A CA 1
ATOM 626 C C . LYS A 1 85 ? -12.07 -3.105 -5.219 1 98.44 85 LYS A C 1
ATOM 628 O O . LYS A 1 85 ? -12.297 -3.143 -6.43 1 98.44 85 LYS A O 1
ATOM 633 N N . GLY A 1 86 ? -12.086 -2.045 -4.531 1 97.25 86 GLY A N 1
ATOM 634 C CA . GLY A 1 86 ? -12.508 -0.771 -5.09 1 97.25 86 GLY A CA 1
ATOM 635 C C . GLY A 1 86 ? -11.602 -0.28 -6.207 1 97.25 86 GLY A C 1
ATOM 636 O O . GLY A 1 86 ? -12.039 0.483 -7.074 1 97.25 86 GLY A O 1
ATOM 637 N N . CYS A 1 87 ? -10.352 -0.709 -6.203 1 95.62 87 CYS A N 1
ATOM 638 C CA . CYS A 1 87 ? -9.398 -0.26 -7.211 1 95.62 87 CYS A CA 1
ATOM 639 C C . CYS A 1 87 ? -9.547 -1.064 -8.5 1 95.62 87 CYS A C 1
ATOM 641 O O . CYS A 1 87 ? -8.93 -0.738 -9.516 1 95.62 87 CYS A O 1
ATOM 643 N N . GLY A 1 88 ? -10.305 -2.123 -8.422 1 96.75 88 GLY A N 1
ATOM 644 C CA . GLY A 1 88 ? -10.5 -2.939 -9.609 1 96.75 88 GLY A CA 1
ATOM 645 C C . GLY A 1 88 ? -9.75 -4.258 -9.555 1 96.75 88 GLY A C 1
ATOM 646 O O . GLY A 1 88 ? -9.812 -5.055 -10.492 1 96.75 88 GLY A O 1
ATOM 647 N N . ALA A 1 89 ? -9.047 -4.523 -8.461 1 98.25 89 ALA A N 1
ATOM 648 C CA . ALA A 1 89 ? -8.367 -5.805 -8.289 1 98.25 89 ALA A CA 1
ATOM 649 C C . ALA A 1 89 ? -9.375 -6.93 -8.047 1 98.25 89 ALA A C 1
ATOM 651 O O . ALA A 1 89 ? -10.469 -6.695 -7.531 1 98.25 89 ALA A O 1
ATOM 652 N N . VAL A 1 90 ? -8.984 -8.133 -8.359 1 98.38 90 VAL A N 1
ATOM 653 C CA . VAL A 1 90 ? -9.945 -9.227 -8.273 1 98.38 90 VAL A CA 1
ATOM 654 C C . VAL A 1 90 ? -9.539 -10.188 -7.16 1 98.38 90 VAL A C 1
ATOM 656 O O . VAL A 1 90 ? -10.281 -11.109 -6.824 1 98.38 90 VAL A O 1
ATOM 659 N N . GLY A 1 91 ? -8.359 -9.945 -6.547 1 98.69 91 GLY A N 1
ATOM 660 C CA . GLY A 1 91 ? -7.879 -10.828 -5.496 1 98.69 91 GLY A CA 1
ATOM 661 C C . GLY A 1 91 ? -6.707 -10.258 -4.719 1 98.69 91 GLY A C 1
ATOM 662 O O . GLY A 1 91 ? -6.355 -9.086 -4.891 1 98.69 91 GLY A O 1
ATOM 663 N N . THR A 1 92 ? -6.188 -11.109 -3.834 1 98.88 92 THR A N 1
ATOM 664 C CA . THR A 1 92 ? -5.07 -10.672 -3.006 1 98.88 92 THR A CA 1
ATOM 665 C C . THR A 1 92 ? -4.227 -11.867 -2.566 1 98.88 92 THR A C 1
ATOM 667 O O . THR A 1 92 ? -4.75 -12.961 -2.35 1 98.88 92 THR A O 1
ATOM 670 N N . LEU A 1 93 ? -2.936 -11.625 -2.469 1 98.88 93 LEU A N 1
ATOM 671 C CA . LEU A 1 93 ? -2.064 -12.523 -1.723 1 98.88 93 LEU A CA 1
ATOM 672 C C . LEU A 1 93 ? -2.182 -12.273 -0.222 1 98.88 93 LEU A C 1
ATOM 674 O O . LEU A 1 93 ? -2.434 -11.148 0.205 1 98.88 93 LEU A O 1
ATOM 678 N N . ILE A 1 94 ? -2.006 -13.312 0.561 1 98.88 94 ILE A N 1
ATOM 679 C CA . ILE A 1 94 ? -2.012 -13.25 2.018 1 98.88 94 ILE A CA 1
ATOM 680 C C . ILE A 1 94 ? -0.879 -14.102 2.578 1 98.88 94 ILE A C 1
ATOM 682 O O . ILE A 1 94 ? -0.685 -15.242 2.148 1 98.88 94 ILE A O 1
ATOM 686 N N . ASN A 1 95 ? -0.054 -13.508 3.439 1 98.44 95 ASN A N 1
ATOM 687 C CA . ASN A 1 95 ? 0.931 -14.242 4.223 1 98.44 95 ASN A CA 1
ATOM 688 C C . ASN A 1 95 ? 2.084 -14.742 3.355 1 98.44 95 ASN A C 1
ATOM 690 O O . ASN A 1 95 ? 2.588 -15.844 3.555 1 98.44 95 ASN A O 1
ATOM 694 N N . HIS A 1 96 ? 2.426 -14 2.361 1 97.56 96 HIS A N 1
ATOM 695 C CA . HIS A 1 96 ? 3.646 -14.32 1.63 1 97.56 96 HIS A CA 1
ATOM 696 C C . HIS A 1 96 ? 4.848 -14.391 2.566 1 97.56 96 HIS A C 1
ATOM 698 O O . HIS A 1 96 ? 4.871 -13.727 3.607 1 97.56 96 HIS A O 1
ATOM 704 N N . SER A 1 97 ? 5.883 -15.094 2.189 1 95.81 97 SER A N 1
ATOM 705 C CA . SER A 1 97 ? 7.047 -15.328 3.041 1 95.81 97 SER A CA 1
ATOM 706 C C . SER A 1 97 ? 7.719 -14.016 3.432 1 95.81 97 SER A C 1
ATOM 708 O O . SER A 1 97 ? 8.305 -13.906 4.512 1 95.81 97 SER A O 1
ATOM 710 N N . GLU A 1 98 ? 7.586 -13.055 2.59 1 95.31 98 GLU A N 1
ATOM 711 C CA . GLU A 1 98 ? 8.219 -11.758 2.824 1 95.31 98 GLU A CA 1
ATOM 712 C C . GLU A 1 98 ? 7.266 -10.797 3.533 1 95.31 98 GLU A C 1
ATOM 714 O O . GLU A 1 98 ? 7.598 -9.633 3.734 1 95.31 98 GLU A O 1
ATOM 719 N N . HIS A 1 99 ? 6.078 -11.227 3.855 1 96.44 99 HIS A N 1
ATOM 720 C CA . HIS A 1 99 ? 5.059 -10.469 4.57 1 96.44 99 HIS A CA 1
ATOM 721 C C . HIS A 1 99 ? 4.203 -11.383 5.445 1 96.44 99 HIS A C 1
ATOM 723 O O . HIS A 1 99 ? 2.977 -11.398 5.328 1 96.44 99 HIS A O 1
ATOM 729 N N . LYS A 1 100 ? 4.809 -12.031 6.363 1 96.56 100 LYS A N 1
ATOM 730 C CA . LYS A 1 100 ? 4.148 -13 7.234 1 96.56 100 LYS A CA 1
ATOM 731 C C . LYS A 1 100 ? 3.268 -12.297 8.266 1 96.56 100 LYS A C 1
ATOM 733 O O . LYS A 1 100 ? 3.611 -11.219 8.75 1 96.56 100 LYS A O 1
ATOM 738 N N . VAL A 1 101 ? 2.18 -12.906 8.578 1 97.12 101 VAL A N 1
ATOM 739 C CA . VAL A 1 101 ? 1.282 -12.398 9.609 1 97.12 101 VAL A CA 1
ATOM 740 C C . VAL A 1 101 ? 0.875 -13.539 10.547 1 97.12 101 VAL A C 1
ATOM 742 O O . VAL A 1 101 ? 1.092 -14.711 10.234 1 97.12 101 VAL A O 1
ATOM 745 N N . ALA A 1 102 ? 0.301 -13.195 11.695 1 97.31 102 ALA A N 1
ATOM 746 C CA . ALA A 1 102 ? -0.154 -14.18 12.664 1 97.31 102 ALA A CA 1
ATOM 747 C C . ALA A 1 102 ? -1.326 -14.992 12.117 1 97.31 102 ALA A C 1
ATOM 749 O O . ALA A 1 102 ? -2.109 -14.492 11.305 1 97.31 102 ALA A O 1
ATOM 750 N N . LYS A 1 103 ? -1.407 -16.203 12.602 1 97.06 103 LYS A N 1
ATOM 751 C CA . LYS A 1 103 ? -2.42 -17.141 12.125 1 97.06 103 LYS A CA 1
ATOM 752 C C . LYS A 1 103 ? -3.812 -16.516 12.18 1 97.06 103 LYS A C 1
ATOM 754 O O . LYS A 1 103 ? -4.582 -16.625 11.227 1 97.06 103 LYS A O 1
ATOM 759 N N . ASN A 1 104 ? -4.133 -15.898 13.305 1 97.06 104 ASN A N 1
ATOM 760 C CA . ASN A 1 104 ? -5.449 -15.289 13.461 1 97.06 104 ASN A CA 1
ATOM 761 C C . ASN A 1 104 ? -5.676 -14.18 12.438 1 97.06 104 ASN A C 1
ATOM 763 O O . ASN A 1 104 ? -6.793 -13.992 11.953 1 97.06 104 ASN A O 1
ATOM 767 N N . GLN A 1 105 ? -4.652 -13.492 12.109 1 98.31 105 GLN A N 1
ATOM 768 C CA . GLN A 1 105 ? -4.75 -12.422 11.117 1 98.31 105 GLN A CA 1
ATOM 769 C C . GLN A 1 105 ? -4.957 -12.984 9.719 1 98.31 105 GLN A C 1
ATOM 771 O O . GLN A 1 105 ? -5.641 -12.375 8.891 1 98.31 105 GLN A O 1
ATOM 776 N N . ILE A 1 106 ? -4.332 -14.18 9.484 1 98.75 106 ILE A N 1
ATOM 777 C CA . ILE A 1 106 ? -4.574 -14.836 8.203 1 98.75 106 ILE A CA 1
ATOM 778 C C . ILE A 1 106 ? -6.07 -15.078 8.023 1 98.75 106 ILE A C 1
ATOM 780 O O . ILE A 1 106 ? -6.648 -14.727 6.996 1 98.75 106 ILE A O 1
ATOM 784 N N . GLY A 1 107 ? -6.66 -15.633 9.047 1 98.75 107 GLY A N 1
ATOM 785 C CA . GLY A 1 107 ? -8.086 -15.922 8.992 1 98.75 107 GLY A CA 1
ATOM 786 C C . GLY A 1 107 ? -8.938 -14.68 8.781 1 98.75 107 GLY A C 1
ATOM 787 O O . GLY A 1 107 ? -9.867 -14.695 7.973 1 98.75 107 GLY A O 1
ATOM 788 N N . GLU A 1 108 ? -8.617 -13.617 9.469 1 98.75 108 GLU A N 1
ATOM 789 C CA . GLU A 1 108 ? -9.359 -12.367 9.344 1 98.75 108 GLU A CA 1
ATOM 790 C C . GLU A 1 108 ? -9.219 -11.781 7.945 1 98.75 108 GLU A C 1
ATOM 792 O O . GLU A 1 108 ? -10.195 -11.297 7.367 1 98.75 108 GLU A O 1
ATOM 797 N N . CYS A 1 109 ? -8.008 -11.859 7.41 1 98.88 109 CYS A N 1
ATOM 798 C CA . CYS A 1 109 ? -7.777 -11.375 6.055 1 98.88 109 CYS A CA 1
ATOM 799 C C . CYS A 1 109 ? -8.609 -12.156 5.047 1 98.88 109 CYS A C 1
ATOM 801 O O . CYS A 1 109 ? -9.227 -11.57 4.156 1 98.88 109 CYS A O 1
ATOM 803 N N . VAL A 1 110 ? -8.625 -13.484 5.184 1 98.88 110 VAL A N 1
ATOM 804 C CA . VAL A 1 110 ? -9.391 -14.328 4.273 1 98.88 110 VAL A CA 1
ATOM 805 C C . VAL A 1 110 ? -10.875 -13.977 4.371 1 98.88 110 VAL A C 1
ATOM 807 O O . VAL A 1 110 ? -11.539 -13.766 3.352 1 98.88 110 VAL A O 1
ATOM 810 N N . GLU A 1 111 ? -11.344 -13.859 5.574 1 98.75 111 GLU A N 1
ATOM 811 C CA . GLU A 1 111 ? -12.758 -13.586 5.805 1 98.75 111 GLU A CA 1
ATOM 812 C C . GLU A 1 111 ? -13.164 -12.242 5.219 1 98.75 111 GLU A C 1
ATOM 814 O O . GLU A 1 111 ? -14.141 -12.148 4.469 1 98.75 111 GLU A O 1
ATOM 819 N N . LEU A 1 112 ? -12.453 -11.203 5.523 1 98.75 112 LEU A N 1
ATOM 820 C CA . LEU A 1 112 ? -12.766 -9.867 5.035 1 98.75 112 LEU A CA 1
ATOM 821 C C . LEU A 1 112 ? -12.664 -9.805 3.516 1 98.75 112 LEU A C 1
ATOM 823 O O . LEU A 1 112 ? -13.484 -9.156 2.859 1 98.75 112 LEU A O 1
ATOM 827 N N . SER A 1 113 ? -11.641 -10.469 2.967 1 98.88 113 SER A N 1
ATOM 828 C CA . SER A 1 113 ? -11.445 -10.469 1.521 1 98.88 113 SER A CA 1
ATOM 829 C C . SER A 1 113 ? -12.594 -11.188 0.811 1 98.88 113 SER A C 1
ATOM 831 O O . SER A 1 113 ? -13.141 -10.68 -0.168 1 98.88 113 SER A O 1
ATOM 833 N N . LYS A 1 114 ? -12.922 -12.344 1.302 1 98.56 114 LYS A N 1
ATOM 834 C CA . LYS A 1 114 ? -14.047 -13.07 0.724 1 98.56 114 LYS A CA 1
ATOM 835 C C . LYS A 1 114 ? -15.344 -12.281 0.846 1 98.56 114 LYS A C 1
ATOM 837 O O . LYS A 1 114 ? -16.203 -12.336 -0.038 1 98.56 114 LYS A O 1
ATOM 842 N N . GLY A 1 115 ? -15.469 -11.555 1.942 1 98.5 115 GLY A N 1
ATOM 843 C CA . GLY A 1 115 ? -16.656 -10.742 2.18 1 98.5 115 GLY A CA 1
ATOM 844 C C . GLY A 1 115 ? -16.875 -9.695 1.108 1 98.5 115 GLY A C 1
ATOM 845 O O . GLY A 1 115 ? -18.016 -9.273 0.88 1 98.5 115 GLY A O 1
ATOM 846 N N . VAL A 1 116 ? -15.828 -9.258 0.451 1 98.25 116 VAL A N 1
ATOM 847 C CA . VAL A 1 116 ? -15.961 -8.273 -0.616 1 98.25 116 VAL A CA 1
ATOM 848 C C . VAL A 1 116 ? -15.688 -8.93 -1.966 1 98.25 116 VAL A C 1
ATOM 850 O O . VAL A 1 116 ? -15.375 -8.25 -2.945 1 98.25 116 VAL A O 1
ATOM 853 N N . LYS A 1 117 ? -15.602 -10.289 -2.021 1 98.31 117 LYS A N 1
ATOM 854 C CA . LYS A 1 117 ? -15.547 -11.117 -3.221 1 98.31 117 LYS A CA 1
ATOM 855 C C . LYS A 1 117 ? -14.172 -11.039 -3.881 1 98.31 117 LYS A C 1
ATOM 857 O O . LYS A 1 117 ? -14.07 -11.039 -5.109 1 98.31 117 LYS A O 1
ATOM 862 N N . LEU A 1 118 ? -13.18 -10.883 -3.076 1 98.69 118 LEU A N 1
ATOM 863 C CA . LEU A 1 118 ? -11.812 -11.023 -3.564 1 98.69 118 LEU A CA 1
ATOM 864 C C . LEU A 1 118 ? -11.383 -12.484 -3.562 1 98.69 118 LEU A C 1
ATOM 866 O O . LEU A 1 118 ? -11.68 -13.219 -2.619 1 98.69 118 LEU A O 1
ATOM 870 N N . VAL A 1 119 ? -10.742 -12.891 -4.645 1 98.75 119 VAL A N 1
ATOM 871 C CA . VAL A 1 119 ? -10.086 -14.188 -4.656 1 98.75 119 VAL A CA 1
ATOM 872 C C . VAL A 1 119 ? -8.891 -14.18 -3.699 1 98.75 119 VAL A C 1
ATOM 874 O O . VAL A 1 119 ? -8.094 -13.242 -3.703 1 98.75 119 VAL A O 1
ATOM 877 N N . THR A 1 120 ? -8.773 -15.203 -2.826 1 98.88 120 THR A N 1
ATOM 878 C CA . THR A 1 120 ? -7.715 -15.242 -1.825 1 98.88 120 THR A CA 1
ATOM 879 C C . THR A 1 120 ? -6.672 -16.297 -2.176 1 98.88 120 THR A C 1
ATOM 881 O O . THR A 1 120 ? -7.02 -17.453 -2.453 1 98.88 120 THR A O 1
ATOM 884 N N . ILE A 1 121 ? -5.43 -15.898 -2.24 1 98.88 121 ILE A N 1
ATOM 885 C CA . ILE A 1 121 ? -4.281 -16.797 -2.346 1 98.88 121 ILE A CA 1
ATOM 886 C C . ILE A 1 121 ? -3.439 -16.703 -1.077 1 98.88 121 ILE A C 1
ATOM 888 O O . ILE A 1 121 ? -2.766 -15.703 -0.839 1 98.88 121 ILE A O 1
ATOM 892 N N . VAL A 1 122 ? -3.465 -17.719 -0.255 1 98.88 122 VAL A N 1
ATOM 893 C CA . VAL A 1 122 ? -2.705 -17.719 0.991 1 98.88 122 VAL A CA 1
ATOM 894 C C . VAL A 1 122 ? -1.42 -18.531 0.812 1 98.88 122 VAL A C 1
ATOM 896 O O . VAL A 1 122 ? -1.46 -19.688 0.376 1 98.88 122 VAL A O 1
ATOM 899 N N . CYS A 1 123 ? -0.317 -17.953 1.133 1 98.56 123 CYS A N 1
ATOM 900 C CA . CYS A 1 123 ? 0.978 -18.609 0.966 1 98.56 123 CYS A CA 1
ATOM 901 C C . CYS A 1 123 ? 1.352 -19.406 2.209 1 98.56 123 CYS A C 1
ATOM 903 O O . CYS A 1 123 ? 1.067 -18.984 3.332 1 98.56 123 CYS A O 1
ATOM 905 N N . ALA A 1 124 ? 2.014 -20.469 1.994 1 98 124 ALA A N 1
ATOM 906 C CA . ALA A 1 124 ? 2.471 -21.359 3.061 1 98 124 ALA A CA 1
ATOM 907 C C . ALA A 1 124 ? 3.859 -21.906 2.756 1 98 124 ALA A C 1
ATOM 909 O O . ALA A 1 124 ? 4.176 -22.219 1.604 1 98 124 ALA A O 1
ATOM 910 N N . ASP A 1 125 ? 4.609 -22.172 3.805 1 95.94 125 ASP A N 1
ATOM 911 C CA . ASP A 1 125 ? 6.012 -22.531 3.633 1 95.94 125 ASP A CA 1
ATOM 912 C C . ASP A 1 125 ? 6.176 -24.047 3.496 1 95.94 125 ASP A C 1
ATOM 914 O O . ASP A 1 125 ? 7.164 -24.516 2.932 1 95.94 125 ASP A O 1
ATOM 918 N N . ASN A 1 126 ? 5.285 -24.797 4.121 1 96.19 126 ASN A N 1
ATOM 919 C CA . ASN A 1 126 ? 5.371 -26.266 4.156 1 96.19 126 ASN A CA 1
ATOM 920 C C . ASN A 1 126 ? 3.99 -26.906 4.27 1 96.19 126 ASN A C 1
ATOM 922 O O . ASN A 1 126 ? 2.979 -26.203 4.312 1 96.19 126 ASN A O 1
ATOM 926 N N . VAL A 1 127 ? 4.035 -28.172 4.305 1 97.81 127 VAL A N 1
ATOM 927 C CA . VAL A 1 127 ? 2.795 -28.938 4.27 1 97.81 127 VAL A CA 1
ATOM 928 C C . VAL A 1 127 ? 1.955 -28.625 5.504 1 97.81 127 VAL A C 1
ATOM 930 O O . VAL A 1 127 ? 0.741 -28.438 5.406 1 97.81 127 VAL A O 1
ATOM 933 N N . GLN A 1 128 ? 2.6 -28.547 6.656 1 97.81 128 GLN A N 1
ATOM 934 C CA . GLN A 1 128 ? 1.889 -28.266 7.902 1 97.81 128 GLN A CA 1
ATOM 935 C C . GLN A 1 128 ? 1.225 -26.891 7.863 1 97.81 128 GLN A C 1
ATOM 937 O O . GLN A 1 128 ? 0.053 -26.75 8.219 1 97.81 128 GLN A O 1
ATOM 942 N N . ALA A 1 129 ? 1.938 -25.906 7.465 1 98.12 129 ALA A N 1
ATOM 943 C CA . ALA A 1 129 ? 1.399 -24.547 7.348 1 98.12 129 ALA A CA 1
ATOM 944 C C . ALA A 1 129 ? 0.254 -24.5 6.34 1 98.12 129 ALA A C 1
ATOM 946 O O . ALA A 1 129 ? -0.76 -23.844 6.578 1 98.12 129 ALA A O 1
ATOM 947 N N . ALA A 1 130 ? 0.446 -25.188 5.234 1 98.56 130 ALA A N 1
ATOM 948 C CA . ALA A 1 130 ? -0.584 -25.234 4.203 1 98.56 130 ALA A CA 1
ATOM 949 C C . ALA A 1 130 ? -1.881 -25.828 4.742 1 98.56 130 ALA A C 1
ATOM 951 O O . ALA A 1 130 ? -2.971 -25.328 4.449 1 98.56 130 ALA A O 1
ATOM 952 N N . THR A 1 131 ? -1.729 -26.875 5.512 1 98.5 131 THR A N 1
ATOM 953 C CA . THR A 1 131 ? -2.893 -27.5 6.129 1 98.5 131 THR A CA 1
ATOM 954 C C . THR A 1 131 ? -3.609 -26.531 7.055 1 98.5 131 THR A C 1
ATOM 956 O O . THR A 1 131 ? -4.84 -26.438 7.031 1 98.5 131 THR A O 1
ATOM 959 N N . GLN A 1 132 ? -2.844 -25.812 7.797 1 98.25 132 GLN A N 1
ATOM 960 C CA . GLN A 1 132 ? -3.402 -24.875 8.758 1 98.25 132 GLN A CA 1
ATOM 961 C C . GLN A 1 132 ? -4.145 -23.734 8.047 1 98.25 132 GLN A C 1
ATOM 963 O O . GLN A 1 132 ? -5.262 -23.391 8.43 1 98.25 132 GLN A O 1
ATOM 968 N N . VAL A 1 133 ? -3.559 -23.188 7.043 1 98.31 133 VAL A N 1
ATOM 969 C CA . VAL A 1 133 ? -4.199 -22.031 6.402 1 98.31 133 VAL A CA 1
ATOM 970 C C . VAL A 1 133 ? -5.418 -22.5 5.605 1 98.31 133 VAL A C 1
ATOM 972 O O . VAL A 1 133 ? -6.359 -21.734 5.391 1 98.31 133 VAL A O 1
ATOM 975 N N . ALA A 1 134 ? -5.445 -23.781 5.145 1 98.69 134 ALA A N 1
ATOM 976 C CA . ALA A 1 134 ? -6.586 -24.344 4.418 1 98.69 134 ALA A CA 1
ATOM 977 C C . ALA A 1 134 ? -7.848 -24.312 5.273 1 98.69 134 ALA A C 1
ATOM 979 O O . ALA A 1 134 ? -8.961 -24.25 4.746 1 98.69 134 ALA A O 1
ATOM 980 N N . GLU A 1 135 ? -7.641 -24.328 6.566 1 98.44 135 GLU A N 1
ATOM 981 C CA . GLU A 1 135 ? -8.781 -24.312 7.484 1 98.44 135 GLU A CA 1
ATOM 982 C C . GLU A 1 135 ? -9.578 -23.016 7.344 1 98.44 135 GLU A C 1
ATOM 984 O O . GLU A 1 135 ? -10.766 -22.969 7.672 1 98.44 135 GLU A O 1
ATOM 989 N N . PHE A 1 136 ? -8.969 -21.969 6.867 1 98.69 136 PHE A N 1
ATOM 990 C CA . PHE A 1 136 ? -9.648 -20.688 6.68 1 98.69 136 PHE A CA 1
ATOM 991 C C . PHE A 1 136 ? -10.414 -20.672 5.363 1 98.69 136 PHE A C 1
ATOM 993 O O . PHE A 1 136 ? -11.086 -19.688 5.043 1 98.69 136 PHE A O 1
ATOM 1000 N N . ARG A 1 137 ? -10.297 -21.75 4.508 1 98.38 137 ARG A N 1
ATOM 1001 C CA . ARG A 1 137 ? -11.023 -21.969 3.264 1 98.38 137 ARG A CA 1
ATOM 1002 C C . ARG A 1 137 ? -10.734 -20.875 2.244 1 98.38 137 ARG A C 1
ATOM 1004 O O . ARG A 1 137 ? -11.648 -20.297 1.666 1 98.38 137 ARG A O 1
ATOM 1011 N N . PRO A 1 138 ? -9.445 -20.594 2.061 1 98.81 138 PRO A N 1
ATOM 1012 C CA . PRO A 1 138 ? -9.117 -19.703 0.947 1 98.81 138 PRO A CA 1
ATOM 1013 C C . PRO A 1 138 ? -9.445 -20.312 -0.414 1 98.81 138 PRO A C 1
ATOM 1015 O O . PRO A 1 138 ? -9.781 -21.5 -0.499 1 98.81 138 PRO A O 1
ATOM 1018 N N . ASP A 1 139 ? -9.398 -19.484 -1.45 1 98.56 139 ASP A N 1
ATOM 1019 C CA . ASP A 1 139 ? -9.609 -20 -2.799 1 98.56 139 ASP A CA 1
ATOM 1020 C C . ASP A 1 139 ? -8.398 -20.797 -3.283 1 98.56 139 ASP A C 1
ATOM 1022 O O . ASP A 1 139 ? -8.547 -21.812 -3.965 1 98.56 139 ASP A O 1
ATOM 1026 N N . PHE A 1 140 ? -7.207 -20.297 -2.898 1 98.75 140 PHE A N 1
ATOM 1027 C CA . PHE A 1 140 ? -5.949 -20.938 -3.264 1 98.75 140 PHE A CA 1
ATOM 1028 C C . PHE A 1 140 ? -5.008 -21 -2.066 1 98.75 140 PHE A C 1
ATOM 1030 O O . PHE A 1 140 ? -5.008 -20.109 -1.218 1 98.75 140 PHE A O 1
ATOM 1037 N N . VAL A 1 141 ? -4.203 -21.984 -2.018 1 98.75 141 VAL A N 1
ATOM 1038 C CA . VAL A 1 141 ? -3.012 -22.062 -1.179 1 98.75 141 VAL A CA 1
ATOM 1039 C C . VAL A 1 141 ? -1.767 -22.156 -2.059 1 98.75 141 VAL A C 1
ATOM 1041 O O . VAL A 1 141 ? -1.704 -23 -2.959 1 98.75 141 VAL A O 1
ATOM 1044 N N . ALA A 1 142 ? -0.864 -21.297 -1.89 1 98.44 142 ALA A N 1
ATOM 1045 C CA . ALA A 1 142 ? 0.397 -21.359 -2.623 1 98.44 142 ALA A CA 1
ATOM 1046 C C . ALA A 1 142 ? 1.521 -21.891 -1.741 1 98.44 142 ALA A C 1
ATOM 1048 O O . ALA A 1 142 ? 1.903 -21.25 -0.757 1 98.44 142 ALA A O 1
ATOM 1049 N N . VAL A 1 143 ? 2.062 -22.984 -2.084 1 97.75 143 VAL A N 1
ATOM 1050 C CA . VAL A 1 143 ? 3.154 -23.562 -1.31 1 97.75 143 VAL A CA 1
ATOM 1051 C C . VAL A 1 143 ? 4.492 -23.062 -1.85 1 97.75 143 VAL A C 1
ATOM 1053 O O . VAL A 1 143 ? 4.805 -23.266 -3.027 1 97.75 143 VAL A O 1
ATOM 1056 N N . GLU A 1 144 ? 5.211 -22.422 -0.982 1 95.31 144 GLU A N 1
ATOM 1057 C CA . GLU A 1 144 ? 6.48 -21.797 -1.333 1 95.31 144 GLU A CA 1
ATOM 1058 C C . GLU A 1 144 ? 7.547 -22.078 -0.279 1 95.31 144 GLU A C 1
ATOM 1060 O O . GLU A 1 144 ? 7.785 -21.25 0.605 1 95.31 144 GLU A O 1
ATOM 1065 N N . PRO A 1 145 ? 8.266 -23.156 -0.469 1 92.06 145 PRO A N 1
ATOM 1066 C CA . PRO A 1 145 ? 9.367 -23.391 0.462 1 92.06 145 PRO A CA 1
ATOM 1067 C C . PRO A 1 145 ? 10.414 -22.266 0.431 1 92.06 145 PRO A C 1
ATOM 1069 O O . PRO A 1 145 ? 11 -22 -0.617 1 92.06 145 PRO A O 1
ATOM 1072 N N . PRO A 1 146 ? 10.719 -21.656 1.566 1 86.62 146 PRO A N 1
ATOM 1073 C CA . PRO A 1 146 ? 11.516 -20.438 1.587 1 86.62 146 PRO A CA 1
ATOM 1074 C C . PRO A 1 146 ? 12.922 -20.641 1.034 1 86.62 146 PRO A C 1
ATOM 1076 O O . PRO A 1 146 ? 13.484 -19.734 0.409 1 86.62 146 PRO A O 1
ATOM 1079 N N . GLU A 1 147 ? 13.469 -21.797 1.169 1 85.94 147 GLU A N 1
ATOM 1080 C CA . GLU A 1 147 ? 14.844 -22.062 0.763 1 85.94 147 GLU A CA 1
ATOM 1081 C C . GLU A 1 147 ? 14.969 -22.125 -0.757 1 85.94 147 GLU A C 1
ATOM 1083 O O . GLU A 1 147 ? 16.078 -22.078 -1.294 1 85.94 147 GLU A O 1
ATOM 1088 N N . LEU A 1 148 ? 13.859 -22.109 -1.389 1 84.44 148 LEU A N 1
ATOM 1089 C CA . LEU A 1 148 ? 13.883 -22.25 -2.84 1 84.44 148 LEU A CA 1
ATOM 1090 C C . LEU A 1 148 ? 13.375 -20.984 -3.521 1 84.44 148 LEU A C 1
ATOM 1092 O O . LEU A 1 148 ? 13.375 -20.906 -4.75 1 84.44 148 LEU A O 1
ATOM 1096 N N . ILE A 1 149 ? 12.945 -20.016 -2.754 1 82.5 149 ILE A N 1
ATOM 1097 C CA . ILE A 1 149 ? 12.445 -18.766 -3.309 1 82.5 149 ILE A CA 1
ATOM 1098 C C . ILE A 1 149 ? 13.602 -17.953 -3.873 1 82.5 149 ILE A C 1
ATOM 1100 O O . ILE A 1 149 ? 14.641 -17.812 -3.223 1 82.5 149 ILE A O 1
ATOM 1104 N N . GLY A 1 150 ? 13.461 -17.422 -5.07 1 77 150 GLY A N 1
ATOM 1105 C CA . GLY A 1 150 ? 14.461 -16.578 -5.695 1 77 150 GLY A CA 1
ATOM 1106 C C . GLY A 1 150 ? 15.656 -17.359 -6.211 1 77 150 GLY A C 1
ATOM 1107 O O . GLY A 1 150 ? 16.578 -16.781 -6.785 1 77 150 GLY A O 1
ATOM 1108 N N . GLY A 1 151 ? 15.688 -18.656 -6.008 1 77.88 151 GLY A N 1
ATOM 1109 C CA . GLY A 1 151 ? 16.828 -19.484 -6.379 1 77.88 151 GLY A CA 1
ATOM 1110 C C . GLY A 1 151 ? 16.766 -19.969 -7.812 1 77.88 151 GLY A C 1
ATOM 1111 O O . GLY A 1 151 ? 15.82 -19.656 -8.547 1 77.88 151 GLY A O 1
ATOM 1112 N N . ASN A 1 152 ? 17.797 -20.719 -8.18 1 81.56 152 ASN A N 1
ATOM 1113 C CA . ASN A 1 152 ? 17.938 -21.172 -9.555 1 81.56 152 ASN A CA 1
ATOM 1114 C C . ASN A 1 152 ? 17.328 -22.562 -9.75 1 81.56 152 ASN A C 1
ATOM 1116 O O . ASN A 1 152 ? 17.203 -23.031 -10.883 1 81.56 152 ASN A O 1
ATOM 1120 N N . ILE A 1 153 ? 16.953 -23.125 -8.641 1 85.62 153 ILE A N 1
ATOM 1121 C CA . ILE A 1 153 ? 16.406 -24.469 -8.734 1 85.62 153 ILE A CA 1
ATOM 1122 C C . ILE A 1 153 ? 14.914 -24.438 -8.383 1 85.62 153 ILE A C 1
ATOM 1124 O O . ILE A 1 153 ? 14.531 -23.906 -7.34 1 85.62 153 ILE A O 1
ATOM 1128 N N . SER A 1 154 ? 14.141 -25 -9.227 1 90.31 154 SER A N 1
ATOM 1129 C CA . SER A 1 154 ? 12.695 -25.031 -9.023 1 90.31 154 SER A CA 1
ATOM 1130 C C . SER A 1 154 ? 12.312 -26.062 -7.965 1 90.31 154 SER A C 1
ATOM 1132 O O . SER A 1 154 ? 12.922 -27.125 -7.871 1 90.31 154 SER A O 1
ATOM 1134 N N . VAL A 1 155 ? 11.297 -25.766 -7.266 1 89 155 VAL A N 1
ATOM 1135 C CA . VAL A 1 155 ? 10.766 -26.672 -6.262 1 89 155 VAL A CA 1
ATOM 1136 C C . VAL A 1 155 ? 10.273 -27.953 -6.934 1 89 155 VAL A C 1
ATOM 1138 O O . VAL A 1 155 ? 10.344 -29.031 -6.348 1 89 155 VAL A O 1
ATOM 1141 N N . THR A 1 156 ? 9.828 -27.891 -8.164 1 91.19 156 THR A N 1
ATOM 1142 C CA . THR A 1 156 ? 9.281 -29.047 -8.867 1 91.19 156 THR A CA 1
ATOM 1143 C C . THR A 1 156 ? 10.359 -30.109 -9.102 1 91.19 156 THR A C 1
ATOM 1145 O O . THR A 1 156 ? 10.055 -31.297 -9.211 1 91.19 156 THR A O 1
ATOM 1148 N N . SER A 1 157 ? 11.586 -29.672 -9.172 1 90.38 157 SER A N 1
ATOM 1149 C CA . SER A 1 157 ? 12.719 -30.578 -9.359 1 90.38 157 SER A CA 1
ATOM 1150 C C . SER A 1 157 ? 13.398 -30.906 -8.031 1 90.38 157 SER A C 1
ATOM 1152 O O . SER A 1 157 ? 13.742 -32.062 -7.762 1 90.38 157 SER A O 1
ATOM 1154 N N . ALA A 1 158 ? 13.531 -29.906 -7.195 1 90.69 158 ALA A N 1
ATOM 1155 C CA . ALA A 1 158 ? 14.312 -30.047 -5.965 1 90.69 158 ALA A CA 1
ATOM 1156 C C . ALA A 1 158 ? 13.539 -30.812 -4.902 1 90.69 158 ALA A C 1
ATOM 1158 O O . ALA A 1 158 ? 14.125 -31.547 -4.109 1 90.69 158 ALA A O 1
ATOM 1159 N N . ASN A 1 159 ? 12.219 -30.625 -4.859 1 92.19 159 ASN A N 1
ATOM 1160 C CA . ASN A 1 159 ? 11.398 -31.234 -3.816 1 92.19 159 ASN A CA 1
ATOM 1161 C C . ASN A 1 159 ? 9.969 -31.469 -4.289 1 92.19 159 ASN A C 1
ATOM 1163 O O . ASN A 1 159 ? 9.023 -30.906 -3.723 1 92.19 159 ASN A O 1
ATOM 1167 N N . PRO A 1 160 ? 9.766 -32.344 -5.293 1 94.25 160 PRO A N 1
ATOM 1168 C CA . PRO A 1 160 ? 8.422 -32.562 -5.816 1 94.25 160 PRO A CA 1
ATOM 1169 C C . PRO A 1 160 ? 7.469 -33.156 -4.766 1 94.25 160 PRO A C 1
ATOM 1171 O O . PRO A 1 160 ? 6.262 -32.906 -4.828 1 94.25 160 PRO A O 1
ATOM 1174 N N . ARG A 1 161 ? 7.98 -33.844 -3.771 1 95.44 161 ARG A N 1
ATOM 1175 C CA . ARG A 1 161 ? 7.164 -34.469 -2.746 1 95.44 161 ARG A CA 1
ATOM 1176 C C . ARG A 1 161 ? 6.41 -33.438 -1.924 1 95.44 161 ARG A C 1
ATOM 1178 O O . ARG A 1 161 ? 5.262 -33.656 -1.531 1 95.44 161 ARG A O 1
ATOM 1185 N N . ILE A 1 162 ? 7.047 -32.312 -1.658 1 95.62 162 ILE A N 1
ATOM 1186 C CA . ILE A 1 162 ? 6.395 -31.266 -0.865 1 95.62 162 ILE A CA 1
ATOM 1187 C C . ILE A 1 162 ? 5.152 -30.766 -1.597 1 95.62 162 ILE A C 1
ATOM 1189 O O . ILE A 1 162 ? 4.148 -30.438 -0.966 1 95.62 162 ILE A O 1
ATOM 1193 N N . ILE A 1 163 ? 5.207 -30.703 -2.883 1 96.69 163 ILE A N 1
ATOM 1194 C CA . ILE A 1 163 ? 4.082 -30.234 -3.689 1 96.69 163 ILE A CA 1
ATOM 1195 C C . ILE A 1 163 ? 2.939 -31.25 -3.617 1 96.69 163 ILE A C 1
ATOM 1197 O O . ILE A 1 163 ? 1.812 -30.891 -3.271 1 96.69 163 ILE A O 1
ATOM 1201 N N . GLU A 1 164 ? 3.289 -32.5 -3.867 1 97.88 164 GLU A N 1
ATOM 1202 C CA . GLU A 1 164 ? 2.279 -33.562 -3.855 1 97.88 164 GLU A CA 1
ATOM 1203 C C . GLU A 1 164 ? 1.627 -33.688 -2.48 1 97.88 164 GLU A C 1
ATOM 1205 O O . GLU A 1 164 ? 0.403 -33.781 -2.377 1 97.88 164 GLU A O 1
ATOM 1210 N N . GLU A 1 165 ? 2.455 -33.656 -1.475 1 98.19 165 GLU A N 1
ATOM 1211 C CA . GLU A 1 165 ? 1.946 -33.75 -0.112 1 98.19 165 GLU A CA 1
ATOM 1212 C C . GLU A 1 165 ? 1.066 -32.562 0.256 1 98.19 165 GLU A C 1
ATOM 1214 O O . GLU A 1 165 ? 0.082 -32.719 0.984 1 98.19 165 GLU A O 1
ATOM 1219 N N . THR A 1 166 ? 1.461 -31.391 -0.203 1 98.31 166 THR A N 1
ATOM 1220 C CA . THR A 1 166 ? 0.651 -30.219 0.053 1 98.31 166 THR A CA 1
ATOM 1221 C C . THR A 1 166 ? -0.71 -30.328 -0.625 1 98.31 166 THR A C 1
ATOM 1223 O O . THR A 1 166 ? -1.741 -30.031 -0.015 1 98.31 166 THR A O 1
ATOM 1226 N N . VAL A 1 167 ? -0.741 -30.75 -1.886 1 98.44 167 VAL A N 1
ATOM 1227 C CA . VAL A 1 167 ? -1.987 -30.922 -2.625 1 98.44 167 VAL A CA 1
ATOM 1228 C C . VAL A 1 167 ? -2.91 -31.875 -1.872 1 98.44 167 VAL A C 1
ATOM 1230 O O . VAL A 1 167 ? -4.074 -31.562 -1.62 1 98.44 167 VAL A O 1
ATOM 1233 N N . ASP A 1 168 ? -2.303 -33 -1.446 1 98.5 168 ASP A N 1
ATOM 1234 C CA . ASP A 1 168 ? -3.088 -34 -0.74 1 98.5 168 ASP A CA 1
ATOM 1235 C C . ASP A 1 168 ? -3.623 -33.469 0.581 1 98.5 168 ASP A C 1
ATOM 1237 O O . ASP A 1 168 ? -4.797 -33.656 0.909 1 98.5 168 ASP A O 1
ATOM 1241 N N . ALA A 1 169 ? -2.758 -32.812 1.305 1 98.5 169 ALA A N 1
ATOM 1242 C CA . ALA A 1 169 ? -3.123 -32.312 2.623 1 98.5 169 ALA A CA 1
ATOM 1243 C C . ALA A 1 169 ? -4.23 -31.25 2.516 1 98.5 169 ALA A C 1
ATOM 1245 O O . ALA A 1 169 ? -5.203 -31.281 3.271 1 98.5 169 ALA A O 1
ATOM 1246 N N . VAL A 1 170 ? -4.105 -30.281 1.604 1 98.69 170 VAL A N 1
ATOM 1247 C CA . VAL A 1 170 ? -5.062 -29.188 1.431 1 98.69 170 VAL A CA 1
ATOM 1248 C C . VAL A 1 170 ? -6.402 -29.75 0.959 1 98.69 170 VAL A C 1
ATOM 1250 O O . VAL A 1 170 ? -7.453 -29.391 1.484 1 98.69 170 VAL A O 1
ATOM 1253 N N . LYS A 1 171 ? -6.383 -30.688 0.014 1 98 171 LYS A N 1
ATOM 1254 C CA . LYS A 1 171 ? -7.605 -31.312 -0.483 1 98 171 LYS A CA 1
ATOM 1255 C C . LYS A 1 171 ? -8.305 -32.125 0.616 1 98 171 LYS A C 1
ATOM 1257 O O . LYS A 1 171 ? -9.531 -32.219 0.636 1 98 171 LYS A O 1
ATOM 1262 N N . GLY A 1 172 ? -7.492 -32.688 1.465 1 98.19 172 GLY A N 1
ATOM 1263 C CA . GLY A 1 172 ? -8.047 -33.406 2.602 1 98.19 172 GLY A CA 1
ATOM 1264 C C . GLY A 1 172 ? -8.844 -32.5 3.537 1 98.19 172 GLY A C 1
ATOM 1265 O O . GLY A 1 172 ? -9.82 -32.969 4.145 1 98.19 172 GLY A O 1
ATOM 1266 N N . VAL A 1 173 ? -8.414 -31.297 3.691 1 98.31 173 VAL A N 1
ATOM 1267 C CA . VAL A 1 173 ? -9.133 -30.344 4.523 1 98.31 173 VAL A CA 1
ATOM 1268 C C . VAL A 1 173 ? -10.383 -29.859 3.797 1 98.31 173 VAL A C 1
ATOM 1270 O O . VAL A 1 173 ? -11.477 -29.844 4.371 1 98.31 173 VAL A O 1
ATOM 1273 N N . ASN A 1 174 ? -10.234 -29.469 2.578 1 97.62 174 ASN A N 1
ATOM 1274 C CA . ASN A 1 174 ? -11.312 -28.984 1.729 1 97.62 174 ASN A CA 1
ATOM 1275 C C . ASN A 1 174 ? -10.984 -29.156 0.248 1 97.62 174 ASN A C 1
ATOM 1277 O O . ASN A 1 174 ? -10.078 -28.5 -0.271 1 97.62 174 ASN A O 1
ATOM 1281 N N . GLY A 1 175 ? -11.711 -29.938 -0.469 1 97.25 175 GLY A N 1
ATOM 1282 C CA . GLY A 1 175 ? -11.445 -30.344 -1.84 1 97.25 175 GLY A CA 1
ATOM 1283 C C . GLY A 1 175 ? -11.609 -29.203 -2.838 1 97.25 175 GLY A C 1
ATOM 1284 O O . GLY A 1 175 ? -11.18 -29.312 -3.988 1 97.25 175 GLY A O 1
ATOM 1285 N N . SER A 1 176 ? -12.234 -28.141 -2.441 1 97.44 176 SER A N 1
ATOM 1286 C CA . SER A 1 176 ? -12.508 -27.031 -3.357 1 97.44 176 SER A CA 1
ATOM 1287 C C . SER A 1 176 ? -11.328 -26.078 -3.426 1 97.44 176 SER A C 1
ATOM 1289 O O . SER A 1 176 ? -11.266 -25.219 -4.312 1 97.44 176 SER A O 1
ATOM 1291 N N . ILE A 1 177 ? -10.375 -26.156 -2.479 1 98.5 177 ILE A N 1
ATOM 1292 C CA . ILE A 1 177 ? -9.234 -25.25 -2.439 1 98.5 177 ILE A CA 1
ATOM 1293 C C . ILE A 1 177 ? -8.203 -25.672 -3.486 1 98.5 177 ILE A C 1
ATOM 1295 O O . ILE A 1 177 ? -7.805 -26.828 -3.541 1 98.5 177 ILE A O 1
ATOM 1299 N N . ALA A 1 178 ? -7.863 -24.812 -4.324 1 98.12 178 ALA A N 1
ATOM 1300 C CA . ALA A 1 178 ? -6.828 -25.094 -5.316 1 98.12 178 ALA A CA 1
ATOM 1301 C C . ALA A 1 178 ? -5.438 -24.828 -4.742 1 98.12 178 ALA A C 1
ATOM 1303 O O . ALA A 1 178 ? -5.27 -23.969 -3.865 1 98.12 178 ALA A O 1
ATOM 1304 N N . VAL A 1 179 ? -4.438 -25.531 -5.227 1 98.44 179 VAL A N 1
ATOM 1305 C CA . VAL A 1 179 ? -3.064 -25.359 -4.762 1 98.44 179 VAL A CA 1
ATOM 1306 C C . VAL A 1 179 ? -2.203 -24.797 -5.891 1 98.44 179 VAL A C 1
ATOM 1308 O O . VAL A 1 179 ? -2.318 -25.219 -7.039 1 98.44 179 VAL A O 1
ATOM 1311 N N . LEU A 1 180 ? -1.44 -23.812 -5.586 1 98.38 180 LEU A N 1
ATOM 1312 C CA . LEU A 1 180 ? -0.428 -23.266 -6.488 1 98.38 180 LEU A CA 1
ATOM 1313 C C . LEU A 1 180 ? 0.973 -23.641 -6.016 1 98.38 180 LEU A C 1
ATOM 1315 O O . LEU A 1 180 ? 1.225 -23.734 -4.812 1 98.38 180 LEU A O 1
ATOM 1319 N N . CYS A 1 181 ? 1.757 -23.828 -7.004 1 96.38 181 CYS A N 1
ATOM 1320 C CA . CYS A 1 181 ? 3.166 -24.062 -6.723 1 96.38 181 CYS A CA 1
ATOM 1321 C C . CYS A 1 181 ? 3.984 -22.797 -6.875 1 96.38 181 CYS A C 1
ATOM 1323 O O . CYS A 1 181 ? 3.936 -22.141 -7.922 1 96.38 181 CYS A O 1
ATOM 1325 N N . GLY A 1 182 ? 4.684 -22.531 -5.816 1 93.25 182 GLY A N 1
ATOM 1326 C CA . GLY A 1 182 ? 5.57 -21.375 -5.852 1 93.25 182 GLY A CA 1
ATOM 1327 C C . GLY A 1 182 ? 7.016 -21.719 -5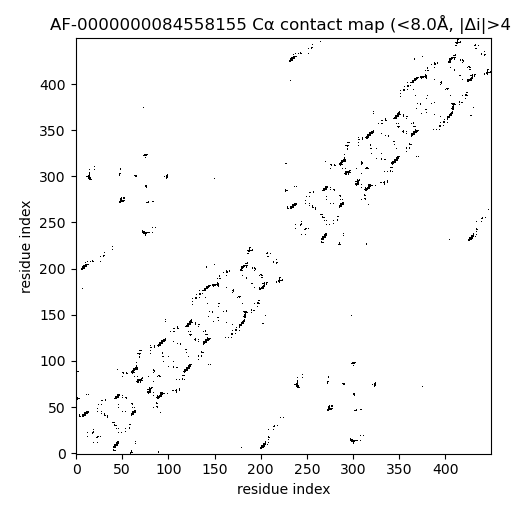.535 1 93.25 182 GLY A C 1
ATOM 1328 O O . GLY A 1 182 ? 7.309 -22.828 -5.094 1 93.25 182 GLY A O 1
ATOM 1329 N N . ALA A 1 183 ? 7.98 -20.859 -5.957 1 87 183 ALA A N 1
ATOM 1330 C CA . ALA A 1 183 ? 9.406 -20.922 -5.648 1 87 183 ALA A CA 1
ATOM 1331 C C . ALA A 1 183 ? 10.188 -21.531 -6.805 1 87 183 ALA A C 1
ATOM 1333 O O . ALA A 1 183 ? 10.047 -22.719 -7.098 1 87 183 ALA A O 1
ATOM 1334 N N . GLY A 1 184 ? 10.844 -20.734 -7.449 1 89.25 184 GLY A N 1
ATOM 1335 C CA . GLY A 1 184 ? 11.828 -21.188 -8.422 1 89.25 184 GLY A CA 1
ATOM 1336 C C . GLY A 1 184 ? 11.219 -21.547 -9.758 1 89.25 184 GLY A C 1
ATOM 1337 O O . GLY A 1 184 ? 11.789 -22.359 -10.5 1 89.25 184 GLY A O 1
ATOM 1338 N N . ILE A 1 185 ? 10.055 -21.156 -10.07 1 93.31 185 ILE A N 1
ATOM 1339 C CA . ILE A 1 185 ? 9.422 -21.406 -11.359 1 93.31 185 ILE A CA 1
ATOM 1340 C C . ILE A 1 185 ? 9.961 -20.438 -12.398 1 93.31 185 ILE A C 1
ATOM 1342 O O . ILE A 1 185 ? 9.797 -19.219 -12.258 1 93.31 185 ILE A O 1
ATOM 1346 N N . LYS A 1 186 ? 10.562 -20.969 -13.523 1 92.25 186 LYS A N 1
ATOM 1347 C CA . LYS A 1 186 ? 11.211 -20.078 -14.469 1 92.25 186 LYS A CA 1
ATOM 1348 C C . LYS A 1 186 ? 10.891 -20.469 -15.906 1 92.25 186 LYS A C 1
ATOM 1350 O O . LYS A 1 186 ? 10.969 -19.641 -16.812 1 92.25 186 LYS A O 1
ATOM 1355 N N . THR A 1 187 ? 10.539 -21.734 -16.094 1 94.44 187 THR A N 1
ATOM 1356 C CA . THR A 1 187 ? 10.367 -22.219 -17.453 1 94.44 187 THR A CA 1
ATOM 1357 C C . THR A 1 187 ? 9 -22.891 -17.625 1 94.44 187 THR A C 1
ATOM 1359 O O . THR A 1 187 ? 8.328 -23.188 -16.641 1 94.44 187 THR A O 1
ATOM 1362 N N . GLY A 1 188 ? 8.695 -23.062 -18.891 1 96.12 188 GLY A N 1
ATOM 1363 C CA . GLY A 1 188 ? 7.484 -23.797 -19.188 1 96.12 188 GLY A CA 1
ATOM 1364 C C . GLY A 1 188 ? 7.516 -25.219 -18.641 1 96.12 188 GLY A C 1
ATOM 1365 O O . GLY A 1 188 ? 6.48 -25.766 -18.25 1 96.12 188 GLY A O 1
ATOM 1366 N N . GLU A 1 189 ? 8.68 -25.797 -18.641 1 95.44 189 GLU A N 1
ATOM 1367 C CA . GLU A 1 189 ? 8.836 -27.141 -18.078 1 95.44 189 GLU A CA 1
ATOM 1368 C C . GLU A 1 189 ? 8.508 -27.172 -16.594 1 95.44 189 GLU A C 1
ATOM 1370 O O . GLU A 1 189 ? 7.902 -28.109 -16.094 1 95.44 189 GLU A O 1
ATOM 1375 N N . ASP A 1 190 ? 8.93 -26.156 -15.883 1 95.56 190 ASP A N 1
ATOM 1376 C CA . ASP A 1 190 ? 8.594 -26.047 -14.469 1 95.56 190 ASP A CA 1
ATOM 1377 C C . ASP A 1 190 ? 7.086 -26 -14.258 1 95.56 190 ASP A C 1
ATOM 1379 O O . ASP A 1 190 ? 6.555 -26.656 -13.359 1 95.56 190 ASP A O 1
ATOM 1383 N N . VAL A 1 191 ? 6.406 -25.219 -15.109 1 96.62 191 VAL A N 1
ATOM 1384 C CA . VAL A 1 191 ? 4.961 -25.062 -15.016 1 96.62 191 VAL A CA 1
ATOM 1385 C C . VAL A 1 191 ? 4.281 -26.406 -15.273 1 96.62 191 VAL A C 1
ATOM 1387 O O . VAL A 1 191 ? 3.412 -26.828 -14.508 1 96.62 191 VAL A O 1
ATOM 1390 N N . LEU A 1 192 ? 4.691 -27.047 -16.344 1 96.5 192 LEU A N 1
ATOM 1391 C CA . LEU A 1 192 ? 4.121 -28.344 -16.703 1 96.5 192 LEU A CA 1
ATOM 1392 C C . LEU A 1 192 ? 4.305 -29.359 -15.57 1 96.5 192 LEU A C 1
ATOM 1394 O O . LEU A 1 192 ? 3.365 -30.062 -15.211 1 96.5 192 LEU A O 1
ATOM 1398 N N . LYS A 1 193 ? 5.496 -29.391 -15.039 1 96.44 193 LYS A N 1
ATOM 1399 C CA . LYS A 1 193 ? 5.793 -30.328 -13.945 1 96.44 193 LYS A CA 1
ATOM 1400 C C . LYS A 1 193 ? 4.926 -30.031 -12.727 1 96.44 193 LYS A C 1
ATOM 1402 O O . LYS A 1 193 ? 4.43 -30.938 -12.07 1 96.44 193 LYS A O 1
ATOM 1407 N N . ALA A 1 194 ? 4.766 -28.766 -12.406 1 96.88 194 ALA A N 1
ATOM 1408 C CA . ALA A 1 194 ? 3.916 -28.375 -11.281 1 96.88 194 ALA A CA 1
ATOM 1409 C C . ALA A 1 194 ? 2.496 -28.891 -11.453 1 96.88 194 ALA A C 1
ATOM 1411 O O . ALA A 1 194 ? 1.914 -29.453 -10.523 1 96.88 194 ALA A O 1
ATOM 1412 N N . ILE A 1 195 ? 1.971 -28.75 -12.625 1 96.69 195 ILE A N 1
ATOM 1413 C CA . ILE A 1 195 ? 0.609 -29.188 -12.922 1 96.69 195 ILE A CA 1
ATOM 1414 C C . ILE A 1 195 ? 0.521 -30.703 -12.836 1 96.69 195 ILE A C 1
ATOM 1416 O O . ILE A 1 195 ? -0.441 -31.25 -12.289 1 96.69 195 ILE A O 1
ATOM 1420 N N . GLU A 1 196 ? 1.54 -31.344 -13.336 1 97.12 196 GLU A N 1
ATOM 1421 C CA . GLU A 1 196 ? 1.579 -32.812 -13.297 1 97.12 196 GLU A CA 1
ATOM 1422 C C . GLU A 1 196 ? 1.599 -33.312 -11.859 1 97.12 196 GLU A C 1
ATOM 1424 O O . GLU A 1 196 ? 1.079 -34.406 -11.578 1 97.12 196 GLU A O 1
ATOM 1429 N N . LEU A 1 197 ? 2.133 -32.531 -10.992 1 97.31 197 LEU A N 1
ATOM 1430 C CA . LEU A 1 197 ? 2.234 -32.906 -9.586 1 97.31 197 LEU A CA 1
ATOM 1431 C C . LEU A 1 197 ? 0.93 -32.625 -8.852 1 97.31 197 LEU A C 1
ATOM 1433 O O . LEU A 1 197 ? 0.818 -32.875 -7.652 1 97.31 197 LEU A O 1
ATOM 1437 N N . GLY A 1 198 ? -0.062 -32 -9.555 1 96.94 198 GLY A N 1
ATOM 1438 C CA . GLY A 1 198 ? -1.402 -31.906 -9 1 96.94 198 GLY A CA 1
ATOM 1439 C C . GLY A 1 198 ? -1.814 -30.484 -8.688 1 96.94 198 GLY A C 1
ATOM 1440 O O . GLY A 1 198 ? -2.932 -30.234 -8.227 1 96.94 198 GLY A O 1
ATOM 1441 N N . THR A 1 199 ? -0.967 -29.516 -8.914 1 97.81 199 THR A N 1
ATOM 1442 C CA . THR A 1 199 ? -1.317 -28.141 -8.625 1 97.81 199 THR A CA 1
ATOM 1443 C C . THR A 1 199 ? -2.225 -27.562 -9.711 1 97.81 199 THR A C 1
ATOM 1445 O O . THR A 1 199 ? -2.373 -28.172 -10.781 1 97.81 199 THR A O 1
ATOM 1448 N N . SER A 1 200 ? -2.908 -26.484 -9.336 1 97.56 200 SER A N 1
ATOM 1449 C CA . SER A 1 200 ? -3.799 -25.781 -10.266 1 97.56 200 SER A CA 1
ATOM 1450 C C . SER A 1 200 ? -3.094 -24.625 -10.945 1 97.56 200 SER A C 1
ATOM 1452 O O . SER A 1 200 ? -3.74 -23.766 -11.562 1 97.56 200 SER A O 1
ATOM 1454 N N . GLY A 1 201 ? -1.814 -24.5 -10.812 1 97.19 201 GLY A N 1
ATOM 1455 C CA . GLY A 1 201 ? -1.042 -23.422 -11.414 1 97.19 201 GLY A CA 1
ATOM 1456 C C . GLY A 1 201 ? 0.19 -23.047 -10.609 1 97.19 201 GLY A C 1
ATOM 1457 O O . GLY A 1 201 ? 0.711 -23.875 -9.852 1 97.19 201 GLY A O 1
ATOM 1458 N N . VAL A 1 202 ? 0.693 -21.828 -10.922 1 97.62 202 VAL A N 1
ATOM 1459 C CA . VAL A 1 202 ? 1.965 -21.453 -10.32 1 97.62 202 VAL A CA 1
ATOM 1460 C C . VAL A 1 202 ? 1.905 -19.984 -9.883 1 97.62 202 VAL A C 1
ATOM 1462 O O . VAL A 1 202 ? 1.134 -19.203 -10.43 1 97.62 202 VAL A O 1
ATOM 1465 N N . LEU A 1 203 ? 2.611 -19.672 -8.844 1 97.62 203 LEU A N 1
ATOM 1466 C CA . LEU A 1 203 ? 2.936 -18.344 -8.367 1 97.62 203 LEU A CA 1
ATOM 1467 C C . LEU A 1 203 ? 4.43 -18.062 -8.5 1 97.62 203 LEU A C 1
ATOM 1469 O O . LEU A 1 203 ? 5.246 -18.719 -7.855 1 97.62 203 LEU A O 1
ATOM 1473 N N . LEU A 1 204 ? 4.773 -17.125 -9.367 1 96.94 204 LEU A N 1
ATOM 1474 C CA . LEU A 1 204 ? 6.184 -16.875 -9.648 1 96.94 204 LEU A CA 1
ATOM 1475 C C . LEU A 1 204 ? 6.492 -15.383 -9.641 1 96.94 204 LEU A C 1
ATOM 1477 O O . LEU A 1 204 ? 5.582 -14.562 -9.547 1 96.94 204 LEU A O 1
ATOM 1481 N N . ALA A 1 205 ? 7.84 -15.07 -9.688 1 96.62 205 ALA A N 1
ATOM 1482 C CA . ALA A 1 205 ? 8.234 -13.664 -9.633 1 96.62 205 ALA A CA 1
ATOM 1483 C C . ALA A 1 205 ? 9.516 -13.414 -10.422 1 96.62 205 ALA A C 1
ATOM 1485 O O . ALA A 1 205 ? 9.469 -13.023 -11.586 1 96.62 205 ALA A O 1
ATOM 1486 N N . SER A 1 206 ? 10.664 -13.719 -9.859 1 94.88 206 SER A N 1
ATOM 1487 C CA . SER A 1 206 ? 11.977 -13.266 -10.312 1 94.88 206 SER A CA 1
ATOM 1488 C C . SER A 1 206 ? 12.266 -13.742 -11.734 1 94.88 206 SER A C 1
ATOM 1490 O O . SER A 1 206 ? 12.891 -13.031 -12.516 1 94.88 206 SER A O 1
ATOM 1492 N N . GLY A 1 207 ? 11.82 -14.922 -12.055 1 93.25 207 GLY A N 1
ATOM 1493 C CA . GLY A 1 207 ? 12.07 -15.469 -13.383 1 93.25 207 GLY A CA 1
ATOM 1494 C C . GLY A 1 207 ? 11.539 -14.594 -14.5 1 93.25 207 GLY A C 1
ATOM 1495 O O . GLY A 1 207 ? 12.086 -14.594 -15.602 1 93.25 207 GLY A O 1
ATOM 1496 N N . VAL A 1 208 ? 10.484 -13.852 -14.203 1 96.62 208 VAL A N 1
ATOM 1497 C CA . VAL A 1 208 ? 9.867 -12.969 -15.188 1 96.62 208 VAL A CA 1
ATOM 1498 C C . VAL A 1 208 ? 10.305 -11.523 -14.922 1 96.62 208 VAL A C 1
ATOM 1500 O O . VAL A 1 208 ? 10.773 -10.836 -15.836 1 96.62 208 VAL A O 1
ATOM 1503 N N . VAL A 1 209 ? 10.297 -11.07 -13.688 1 97.62 209 VAL A N 1
ATOM 1504 C CA . VAL A 1 209 ? 10.5 -9.672 -13.305 1 97.62 209 VAL A CA 1
ATOM 1505 C C . VAL A 1 209 ? 11.938 -9.258 -13.625 1 97.62 209 VAL A C 1
ATOM 1507 O O . VAL A 1 209 ? 12.18 -8.133 -14.062 1 97.62 209 VAL A O 1
ATOM 1510 N N . LYS A 1 210 ? 12.828 -10.172 -13.461 1 96.06 210 LYS A N 1
ATOM 1511 C CA . LYS A 1 210 ? 14.242 -9.836 -13.617 1 96.06 210 LYS A CA 1
ATOM 1512 C C . LYS A 1 210 ? 14.766 -10.297 -14.977 1 96.06 210 LYS A C 1
ATOM 1514 O O . LYS A 1 210 ? 15.953 -10.141 -15.273 1 96.06 210 LYS A O 1
ATOM 1519 N N . ALA A 1 211 ? 13.938 -10.852 -15.758 1 96.25 211 ALA A N 1
ATOM 1520 C CA . ALA A 1 211 ? 14.367 -11.32 -17.078 1 96.25 211 ALA A CA 1
ATOM 1521 C C . ALA A 1 211 ? 14.828 -10.164 -17.953 1 96.25 211 ALA A C 1
ATOM 1523 O O . ALA A 1 211 ? 14.273 -9.062 -17.875 1 96.25 211 ALA A O 1
ATOM 1524 N N . LYS A 1 212 ? 15.805 -10.398 -18.812 1 95.38 212 LYS A N 1
ATOM 1525 C CA . LYS A 1 212 ? 16.234 -9.406 -19.797 1 95.38 212 LYS A CA 1
ATOM 1526 C C . LYS A 1 212 ? 15.086 -8.977 -20.703 1 95.38 212 LYS A C 1
ATOM 1528 O O . LYS A 1 212 ? 14.945 -7.793 -21.016 1 95.38 212 LYS A O 1
ATOM 1533 N N . ASP A 1 213 ? 14.297 -9.93 -21.031 1 97.06 213 ASP A N 1
ATOM 1534 C CA . ASP A 1 213 ? 13.094 -9.719 -21.828 1 97.06 213 ASP A CA 1
ATOM 1535 C C . ASP A 1 213 ? 11.898 -10.453 -21.219 1 97.06 213 ASP A C 1
ATOM 1537 O O . ASP A 1 213 ? 11.711 -11.648 -21.469 1 97.06 213 ASP A O 1
ATOM 1541 N N . PRO A 1 214 ? 11.078 -9.758 -20.484 1 97.44 214 PRO A N 1
ATOM 1542 C CA . PRO A 1 214 ? 9.953 -10.391 -19.781 1 97.44 214 PRO A CA 1
ATOM 1543 C C . PRO A 1 214 ? 8.992 -11.094 -20.75 1 97.44 214 PRO A C 1
ATOM 1545 O O . PRO A 1 214 ? 8.422 -12.133 -20.391 1 97.44 214 PRO A O 1
ATOM 1548 N N . ARG A 1 215 ? 8.836 -10.57 -21.906 1 97.56 215 ARG A N 1
ATOM 1549 C CA . ARG A 1 215 ? 7.922 -11.18 -22.875 1 97.56 215 ARG A CA 1
ATOM 1550 C C . ARG A 1 215 ? 8.406 -12.562 -23.281 1 97.56 215 ARG A C 1
ATOM 1552 O O . ARG A 1 215 ? 7.621 -13.508 -23.359 1 97.56 215 ARG A O 1
ATOM 1559 N N . VAL A 1 216 ? 9.664 -12.703 -23.562 1 97.5 216 VAL A N 1
ATOM 1560 C CA . VAL A 1 216 ? 10.25 -13.977 -23.953 1 97.5 216 VAL A CA 1
ATOM 1561 C C . VAL A 1 216 ? 10.117 -14.984 -22.812 1 97.5 216 VAL A C 1
ATOM 1563 O O . VAL A 1 216 ? 9.758 -16.141 -23.016 1 97.5 216 VAL A O 1
ATOM 1566 N N . ALA A 1 217 ? 10.406 -14.492 -21.625 1 97.38 217 ALA A N 1
ATOM 1567 C CA . ALA A 1 217 ? 10.289 -15.344 -20.438 1 97.38 217 ALA A CA 1
ATOM 1568 C C . ALA A 1 217 ? 8.852 -15.836 -20.266 1 97.38 217 ALA A C 1
ATOM 1570 O O . ALA A 1 217 ? 8.625 -17.016 -20 1 97.38 217 ALA A O 1
ATOM 1571 N N . LEU A 1 218 ? 7.918 -14.953 -20.453 1 98.06 218 LEU A N 1
ATOM 1572 C CA . LEU A 1 218 ? 6.504 -15.273 -20.281 1 98.06 218 LEU A CA 1
ATOM 1573 C C . LEU A 1 218 ? 6.035 -16.25 -21.344 1 98.06 218 LEU A C 1
ATOM 1575 O O . LEU A 1 218 ? 5.297 -17.188 -21.062 1 98.06 218 LEU A O 1
ATOM 1579 N N . MET A 1 219 ? 6.48 -16.047 -22.578 1 97.88 219 MET A N 1
ATOM 1580 C CA . MET A 1 219 ? 6.117 -16.938 -23.672 1 97.88 219 MET A CA 1
ATOM 1581 C C . MET A 1 219 ? 6.625 -18.344 -23.406 1 97.88 219 MET A C 1
ATOM 1583 O O . MET A 1 219 ? 5.918 -19.328 -23.672 1 97.88 219 MET A O 1
ATOM 1587 N N . ASP A 1 220 ? 7.789 -18.391 -22.906 1 97.25 220 ASP A N 1
ATOM 1588 C CA . ASP A 1 220 ? 8.328 -19.703 -22.547 1 97.25 220 ASP A CA 1
ATOM 1589 C C . ASP A 1 220 ? 7.508 -20.344 -21.438 1 97.25 220 ASP A C 1
ATOM 1591 O O . ASP A 1 220 ? 7.16 -21.531 -21.516 1 97.25 220 ASP A O 1
ATOM 1595 N N . LEU A 1 221 ? 7.234 -19.594 -20.438 1 95.88 221 LEU A N 1
ATOM 1596 C CA . LEU A 1 221 ? 6.531 -20.062 -19.25 1 95.88 221 LEU A CA 1
ATOM 1597 C C . LEU A 1 221 ? 5.215 -20.734 -19.641 1 95.88 221 LEU A C 1
ATOM 1599 O O . LEU A 1 221 ? 4.82 -21.734 -19.031 1 95.88 221 LEU A O 1
ATOM 1603 N N . VAL A 1 222 ? 4.555 -20.234 -20.703 1 96.31 222 VAL A N 1
ATOM 1604 C CA . VAL A 1 222 ? 3.197 -20.703 -20.969 1 96.31 222 VAL A CA 1
ATOM 1605 C C . VAL A 1 222 ? 3.195 -21.594 -22.203 1 96.31 222 VAL A C 1
ATOM 1607 O O . VAL A 1 222 ? 2.133 -22 -22.688 1 96.31 222 VAL A O 1
ATOM 1610 N N . LYS A 1 223 ? 4.316 -21.984 -22.672 1 95.06 223 LYS A N 1
ATOM 1611 C CA . LYS A 1 223 ? 4.449 -22.609 -23.984 1 95.06 223 LYS A CA 1
ATOM 1612 C C . LYS A 1 223 ? 3.82 -24 -24 1 95.06 223 LYS A C 1
ATOM 1614 O O . LYS A 1 223 ? 3.436 -24.484 -25.062 1 95.06 223 LYS A O 1
ATOM 1619 N N . HIS A 1 224 ? 3.707 -24.625 -22.844 1 93.94 224 HIS A N 1
ATOM 1620 C CA . HIS A 1 224 ? 3.182 -26 -22.812 1 93.94 224 HIS A CA 1
ATOM 1621 C C . HIS A 1 224 ? 1.72 -26.016 -22.375 1 93.94 224 HIS A C 1
ATOM 1623 O O . HIS A 1 224 ? 1.148 -27.078 -22.156 1 93.94 224 HIS A O 1
ATOM 1629 N N . LEU A 1 225 ? 1.131 -24.906 -22.188 1 91.81 225 LEU A N 1
ATOM 1630 C CA . LEU A 1 225 ? -0.25 -24.812 -21.734 1 91.81 225 LEU A CA 1
ATOM 1631 C C . LEU A 1 225 ? -1.204 -24.641 -22.906 1 91.81 225 LEU A C 1
ATOM 1633 O O . LEU A 1 225 ? -0.821 -24.094 -23.953 1 91.81 225 LEU A O 1
ATOM 1637 N N . MET B 1 1 ? 5.879 23.312 -9.227 1 53.38 1 MET B N 1
ATOM 1638 C CA . MET B 1 1 ? 6.512 22.172 -8.594 1 53.38 1 MET B CA 1
ATOM 1639 C C . MET B 1 1 ? 5.707 21.703 -7.379 1 53.38 1 MET B C 1
ATOM 1641 O O . MET B 1 1 ? 5.148 22.531 -6.652 1 53.38 1 MET B O 1
ATOM 1645 N N . LYS B 1 2 ? 5.41 20.328 -7.352 1 71.25 2 LYS B N 1
ATOM 1646 C CA . LYS B 1 2 ? 4.684 19.672 -6.266 1 71.25 2 LYS B CA 1
ATOM 1647 C C . LYS B 1 2 ? 5.461 19.75 -4.957 1 71.25 2 LYS B C 1
ATOM 1649 O O . LYS B 1 2 ? 6.078 18.766 -4.535 1 71.25 2 LYS B O 1
ATOM 1654 N N . ARG B 1 3 ? 5.625 21 -4.465 1 78.69 3 ARG B N 1
ATOM 1655 C CA . ARG B 1 3 ? 6.398 21.172 -3.238 1 78.69 3 ARG B CA 1
ATOM 1656 C C . ARG B 1 3 ? 5.488 21.469 -2.053 1 78.69 3 ARG B C 1
ATOM 1658 O O . ARG B 1 3 ? 4.445 22.109 -2.207 1 78.69 3 ARG B O 1
ATOM 1665 N N . ILE B 1 4 ? 5.977 21 -0.919 1 85.44 4 ILE B N 1
ATOM 1666 C CA . ILE B 1 4 ? 5.273 21.328 0.317 1 85.44 4 ILE B CA 1
ATOM 1667 C C . ILE B 1 4 ? 5.699 22.703 0.801 1 85.44 4 ILE B C 1
ATOM 1669 O O . ILE B 1 4 ? 6.891 22.969 0.99 1 85.44 4 ILE B O 1
ATOM 1673 N N . SER B 1 5 ? 4.766 23.656 0.877 1 84.06 5 SER B N 1
ATOM 1674 C CA . SER B 1 5 ? 5.059 25.031 1.28 1 84.06 5 SER B CA 1
ATOM 1675 C C . SER B 1 5 ? 4.52 25.312 2.678 1 84.06 5 SER B C 1
ATOM 1677 O O . SER B 1 5 ? 3.688 24.578 3.195 1 84.06 5 SER B O 1
ATOM 1679 N N . LYS B 1 6 ? 5.105 26.359 3.33 1 85.62 6 LYS B N 1
ATOM 1680 C CA . LYS B 1 6 ? 4.625 26.812 4.633 1 85.62 6 LYS B CA 1
ATOM 1681 C C . LYS B 1 6 ? 3.701 28.016 4.496 1 85.62 6 LYS B C 1
ATOM 1683 O O . LYS B 1 6 ? 3.971 28.922 3.703 1 85.62 6 LYS B O 1
ATOM 1688 N N . PRO B 1 7 ? 2.723 28.031 5.133 1 92.31 7 PRO B N 1
ATOM 1689 C CA . PRO B 1 7 ? 2.188 27.016 6.039 1 92.31 7 PRO B CA 1
ATOM 1690 C C . PRO B 1 7 ? 1.694 25.766 5.305 1 92.31 7 PRO B C 1
ATOM 1692 O O . PRO B 1 7 ? 1.039 25.875 4.266 1 92.31 7 PRO B O 1
ATOM 1695 N N . ALA B 1 8 ? 1.988 24.672 5.816 1 94.44 8 ALA B N 1
ATOM 1696 C CA . ALA B 1 8 ? 1.621 23.391 5.195 1 94.44 8 ALA B CA 1
ATOM 1697 C C . ALA B 1 8 ? 0.219 22.969 5.613 1 94.44 8 ALA B C 1
ATOM 1699 O O . ALA B 1 8 ? -0.11 22.969 6.801 1 94.44 8 ALA B O 1
ATOM 1700 N N . ILE B 1 9 ? -0.59 22.703 4.676 1 97.38 9 ILE B N 1
ATOM 1701 C CA . ILE B 1 9 ? -1.869 22.031 4.891 1 97.38 9 ILE B CA 1
ATOM 1702 C C . ILE B 1 9 ? -1.817 20.625 4.305 1 97.38 9 ILE B C 1
ATOM 1704 O O . ILE B 1 9 ? -1.811 20.453 3.082 1 97.38 9 ILE B O 1
ATOM 1708 N N . VAL B 1 10 ? -1.754 19.641 5.152 1 98.31 10 VAL B N 1
ATOM 1709 C CA . VAL B 1 10 ? -1.64 18.25 4.711 1 98.31 10 VAL B CA 1
ATOM 1710 C C . VAL B 1 10 ? -2.908 17.484 5.078 1 98.31 10 VAL B C 1
ATOM 1712 O O . VAL B 1 10 ? -3.26 17.391 6.258 1 98.31 10 VAL B O 1
ATOM 1715 N N . VAL B 1 11 ? -3.574 17 4.082 1 98.5 11 VAL B N 1
ATOM 1716 C CA . VAL B 1 11 ? -4.812 16.25 4.289 1 98.5 11 VAL B CA 1
ATOM 1717 C C . VAL B 1 11 ? -4.543 14.75 4.133 1 98.5 11 VAL B C 1
ATOM 1719 O O . VAL B 1 11 ? -4.309 14.266 3.025 1 98.5 11 VAL B O 1
ATOM 1722 N N . ASN B 1 12 ? -4.574 14.07 5.223 1 98.56 12 ASN B N 1
ATOM 1723 C CA . ASN B 1 12 ? -4.484 12.617 5.211 1 98.56 12 ASN B CA 1
ATOM 1724 C C . ASN B 1 12 ? -5.844 11.969 4.957 1 98.56 12 ASN B C 1
ATOM 1726 O O . ASN B 1 12 ? -6.754 12.086 5.781 1 98.56 12 ASN B O 1
ATOM 1730 N N . PHE B 1 13 ? -5.91 11.211 3.904 1 98.62 13 PHE B N 1
ATOM 1731 C CA . PHE B 1 13 ? -7.188 10.633 3.504 1 98.62 13 PHE B CA 1
ATOM 1732 C C . PHE B 1 13 ? -7.559 9.461 4.406 1 98.62 13 PHE B C 1
ATOM 1734 O O . PHE B 1 13 ? -8.734 9.109 4.516 1 98.62 13 PHE B O 1
ATOM 1741 N N . LYS B 1 14 ? -6.582 8.875 5.039 1 97.81 14 LYS B N 1
ATOM 1742 C CA . LYS B 1 14 ? -6.766 7.676 5.844 1 97.81 14 LYS B CA 1
ATOM 1743 C C . LYS B 1 14 ? -7.406 6.559 5.027 1 97.81 14 LYS B C 1
ATOM 1745 O O . LYS B 1 14 ? -7.184 6.461 3.818 1 97.81 14 LYS B O 1
ATOM 1750 N N . ALA B 1 15 ? -8 5.523 5.711 1 97.81 15 ALA B N 1
ATOM 1751 C CA . ALA B 1 15 ? -8.648 4.398 5.039 1 97.81 15 ALA B CA 1
ATOM 1752 C C . ALA B 1 15 ? -10.156 4.441 5.23 1 97.81 15 ALA B C 1
ATOM 1754 O O . ALA B 1 15 ? -10.797 3.406 5.438 1 97.81 15 ALA B O 1
ATOM 1755 N N . TYR B 1 16 ? -10.734 5.664 5.117 1 97.5 16 TYR B N 1
ATOM 1756 C CA . TYR B 1 16 ? -12.172 5.84 5.297 1 97.5 16 TYR B CA 1
ATOM 1757 C C . TYR B 1 16 ? -12.938 5.258 4.121 1 97.5 16 TYR B C 1
ATOM 1759 O O . TYR B 1 16 ? -12.414 5.176 3.006 1 97.5 16 TYR B O 1
ATOM 1767 N N . GLY B 1 17 ? -14.195 4.871 4.387 1 97.12 17 GLY B N 1
ATOM 1768 C CA . GLY B 1 17 ? -15.062 4.441 3.299 1 97.12 17 GLY B CA 1
ATOM 1769 C C . GLY B 1 17 ? -15.266 5.508 2.24 1 97.12 17 GLY B C 1
ATOM 1770 O O . GLY B 1 17 ? -15.438 5.195 1.061 1 97.12 17 GLY B O 1
ATOM 1771 N N . GLU B 1 18 ? -15.148 6.762 2.633 1 97.12 18 GLU B N 1
ATOM 1772 C CA . GLU B 1 18 ? -15.375 7.914 1.768 1 97.12 18 GLU B CA 1
ATOM 1773 C C . GLU B 1 18 ? -14.359 7.957 0.63 1 97.12 18 GLU B C 1
ATOM 1775 O O . GLU B 1 18 ? -14.625 8.531 -0.43 1 97.12 18 GLU B O 1
ATOM 1780 N N . VAL B 1 19 ? -13.188 7.309 0.8 1 97.62 19 VAL B N 1
ATOM 1781 C CA . VAL B 1 19 ? -12.141 7.484 -0.206 1 97.62 19 VAL B CA 1
ATOM 1782 C C . VAL B 1 19 ? -11.93 6.176 -0.964 1 97.62 19 VAL B C 1
ATOM 1784 O O . VAL B 1 19 ? -10.914 5.992 -1.633 1 97.62 19 VAL B O 1
ATOM 1787 N N . GLU B 1 20 ? -12.812 5.273 -0.855 1 96.62 20 GLU B N 1
ATOM 1788 C CA . GLU B 1 20 ? -12.758 4.047 -1.648 1 96.62 20 GLU B CA 1
ATOM 1789 C C . GLU B 1 20 ? -13.242 4.293 -3.076 1 96.62 20 GLU B C 1
ATOM 1791 O O . GLU B 1 20 ? -13.914 5.289 -3.348 1 96.62 20 GLU B O 1
ATOM 1796 N N . LYS B 1 21 ? -12.945 3.406 -3.975 1 95.06 21 LYS B N 1
ATOM 1797 C CA . LYS B 1 21 ? -13.328 3.498 -5.379 1 95.06 21 LYS B CA 1
ATOM 1798 C C . LYS B 1 21 ? -12.898 4.836 -5.98 1 95.06 21 LYS B C 1
ATOM 1800 O O . LYS B 1 21 ? -11.719 5.195 -5.934 1 95.06 21 LYS B O 1
ATOM 1805 N N . GLU B 1 22 ? -13.805 5.691 -6.332 1 96.81 22 GLU B N 1
ATOM 1806 C CA . GLU B 1 22 ? -13.445 6.953 -6.973 1 96.81 22 GLU B CA 1
ATOM 1807 C C . GLU B 1 22 ? -13.305 8.07 -5.941 1 96.81 22 GLU B C 1
ATOM 1809 O O . GLU B 1 22 ? -12.922 9.188 -6.281 1 96.81 22 GLU B O 1
ATOM 1814 N N . GLY B 1 23 ? -13.586 7.758 -4.719 1 97.88 23 GLY B N 1
ATOM 1815 C CA . GLY B 1 23 ? -13.648 8.766 -3.674 1 97.88 23 GLY B CA 1
ATOM 1816 C C . GLY B 1 23 ? -12.32 9.453 -3.426 1 97.88 23 GLY B C 1
ATOM 1817 O O . GLY B 1 23 ? -12.281 10.664 -3.188 1 97.88 23 GLY B O 1
ATOM 1818 N N . ALA B 1 24 ? -11.289 8.688 -3.475 1 98.44 24 ALA B N 1
ATOM 1819 C CA . ALA B 1 24 ? -9.969 9.273 -3.242 1 98.44 24 ALA B CA 1
ATOM 1820 C C . ALA B 1 24 ? -9.617 10.289 -4.32 1 98.44 24 ALA B C 1
ATOM 1822 O O . ALA B 1 24 ? -9.109 11.375 -4.02 1 98.44 24 ALA B O 1
ATOM 1823 N N . MET B 1 25 ? -9.875 9.906 -5.578 1 98.38 25 MET B N 1
ATOM 1824 C CA . MET B 1 25 ? -9.594 10.82 -6.684 1 98.38 25 MET B CA 1
ATOM 1825 C C . MET B 1 25 ? -10.477 12.055 -6.613 1 98.38 25 MET B C 1
ATOM 1827 O O . MET B 1 25 ? -10.016 13.172 -6.863 1 98.38 25 MET B O 1
ATOM 1831 N N . GLU B 1 26 ? -11.734 11.828 -6.285 1 98.38 26 GLU B N 1
ATOM 1832 C CA . GLU B 1 26 ? -12.656 12.961 -6.152 1 98.38 26 GLU B CA 1
ATOM 1833 C C . GLU B 1 26 ? -12.18 13.93 -5.078 1 98.38 26 GLU B C 1
ATOM 1835 O O . GLU B 1 26 ? -12.188 15.148 -5.289 1 98.38 26 GLU B O 1
ATOM 1840 N N . LEU B 1 27 ? -11.758 13.43 -3.99 1 98.75 27 LEU B N 1
ATOM 1841 C CA . LEU B 1 27 ? -11.258 14.266 -2.908 1 98.75 27 LEU B CA 1
ATOM 1842 C C . LEU B 1 27 ? -9.961 14.961 -3.312 1 98.75 27 LEU B C 1
ATOM 1844 O O . LEU B 1 27 ? -9.75 16.125 -2.992 1 98.75 27 LEU B O 1
ATOM 1848 N N . ALA B 1 28 ? -9.102 14.25 -3.99 1 98.75 28 ALA B N 1
ATOM 1849 C CA . ALA B 1 28 ? -7.855 14.836 -4.484 1 98.75 28 ALA B CA 1
ATOM 1850 C C . ALA B 1 28 ? -8.133 16.016 -5.402 1 98.75 28 ALA B C 1
ATOM 1852 O O . ALA B 1 28 ? -7.488 17.062 -5.285 1 98.75 28 ALA B O 1
ATOM 1853 N N . ARG B 1 29 ? -9.086 15.867 -6.266 1 98.56 29 ARG B N 1
ATOM 1854 C CA . ARG B 1 29 ? -9.438 16.938 -7.203 1 98.56 29 ARG B CA 1
ATOM 1855 C C . ARG B 1 29 ? -10.031 18.125 -6.469 1 98.56 29 ARG B C 1
ATOM 1857 O O . ARG B 1 29 ? -9.797 19.281 -6.859 1 98.56 29 ARG B O 1
ATOM 1864 N N . ALA B 1 30 ? -10.781 17.828 -5.461 1 98.56 30 ALA B N 1
ATOM 1865 C CA . ALA B 1 30 ? -11.305 18.906 -4.645 1 98.56 30 ALA B CA 1
ATOM 1866 C C . ALA B 1 30 ? -10.18 19.703 -3.99 1 98.56 30 ALA B C 1
ATOM 1868 O O . ALA B 1 30 ? -10.188 20.938 -4.004 1 98.56 30 ALA B O 1
ATOM 1869 N N . CYS B 1 31 ? -9.227 18.984 -3.418 1 98.62 31 CYS B N 1
ATOM 1870 C CA . CYS B 1 31 ? -8.07 19.625 -2.799 1 98.62 31 CYS B CA 1
ATOM 1871 C C . CYS B 1 31 ? -7.289 20.453 -3.82 1 98.62 31 CYS B C 1
ATOM 1873 O O . CYS B 1 31 ? -6.887 21.578 -3.539 1 98.62 31 CYS B O 1
ATOM 1875 N N . GLU B 1 32 ? -7.09 19.891 -4.965 1 98.38 32 GLU B N 1
ATOM 1876 C CA . GLU B 1 32 ? -6.375 20.578 -6.043 1 98.38 32 GLU B CA 1
ATOM 1877 C C . GLU B 1 32 ? -7.094 21.844 -6.461 1 98.38 32 GLU B C 1
ATOM 1879 O O . GLU B 1 32 ? -6.465 22.906 -6.613 1 98.38 32 GLU B O 1
ATOM 1884 N N . SER B 1 33 ? -8.383 21.719 -6.652 1 98.06 33 SER B N 1
ATOM 1885 C CA . SER B 1 33 ? -9.188 22.859 -7.082 1 98.06 33 SER B CA 1
ATOM 1886 C C . SER B 1 33 ? -9.102 24 -6.074 1 98.06 33 SER B C 1
ATOM 1888 O O . SER B 1 33 ? -8.898 25.156 -6.457 1 98.06 33 SER B O 1
ATOM 1890 N N . VAL B 1 34 ? -9.227 23.703 -4.812 1 98.12 34 VAL B N 1
ATOM 1891 C CA . VAL B 1 34 ? -9.164 24.719 -3.762 1 98.12 34 VAL B CA 1
ATOM 1892 C C . VAL B 1 34 ? -7.766 25.328 -3.713 1 98.12 34 VAL B C 1
ATOM 1894 O O . VAL B 1 34 ? -7.617 26.547 -3.559 1 98.12 34 VAL B O 1
ATOM 1897 N N . SER B 1 35 ? -6.777 24.469 -3.809 1 97.31 35 SER B N 1
ATOM 1898 C CA . SER B 1 35 ? -5.402 24.953 -3.834 1 97.31 35 SER B CA 1
ATOM 1899 C C . SER B 1 35 ? -5.188 25.953 -4.965 1 97.31 35 SER B C 1
ATOM 1901 O O . SER B 1 35 ? -4.617 27.031 -4.758 1 97.31 35 SER B O 1
ATOM 1903 N N . GLU B 1 36 ? -5.652 25.656 -6.121 1 96.62 36 GLU B N 1
ATOM 1904 C CA . GLU B 1 36 ? -5.504 26.516 -7.297 1 96.62 36 GLU B CA 1
ATOM 1905 C C . GLU B 1 36 ? -6.281 27.812 -7.133 1 96.62 36 GLU B C 1
ATOM 1907 O O . GLU B 1 36 ? -5.777 28.891 -7.465 1 96.62 36 GLU B O 1
ATOM 1912 N N . GLU B 1 37 ? -7.422 27.703 -6.668 1 96.88 37 GLU B N 1
ATOM 1913 C CA . GLU B 1 37 ? -8.305 28.859 -6.535 1 96.88 37 GLU B CA 1
ATOM 1914 C C . GLU B 1 37 ? -7.785 29.828 -5.48 1 96.88 37 GLU B C 1
ATOM 1916 O O . GLU B 1 37 ? -7.898 31.047 -5.641 1 96.88 37 GLU B O 1
ATOM 1921 N N . THR B 1 38 ? -7.246 29.344 -4.395 1 95.81 38 THR B N 1
ATOM 1922 C CA . THR B 1 38 ? -6.867 30.188 -3.266 1 95.81 38 THR B CA 1
ATOM 1923 C C . THR B 1 38 ? -5.383 30.531 -3.334 1 95.81 38 THR B C 1
ATOM 1925 O O . THR B 1 38 ? -4.938 31.484 -2.672 1 95.81 38 THR B O 1
ATOM 1928 N N . GLY B 1 39 ? -4.625 29.719 -4.043 1 93.94 39 GLY B N 1
ATOM 1929 C CA . GLY B 1 39 ? -3.182 29.891 -4.082 1 93.94 39 GLY B CA 1
ATOM 1930 C C . GLY B 1 39 ? -2.473 29.281 -2.889 1 93.94 39 GLY B C 1
ATOM 1931 O O . GLY B 1 39 ? -1.254 29.406 -2.75 1 93.94 39 GLY B O 1
ATOM 1932 N N . ILE B 1 40 ? -3.268 28.656 -2.006 1 93.56 40 ILE B N 1
ATOM 1933 C CA . ILE B 1 40 ? -2.695 28 -0.832 1 93.56 40 ILE B CA 1
ATOM 1934 C C . ILE B 1 40 ? -2.289 26.562 -1.181 1 93.56 40 ILE B C 1
ATOM 1936 O O . ILE B 1 40 ? -3.086 25.812 -1.739 1 93.56 40 ILE B O 1
ATOM 1940 N N . ALA B 1 41 ? -1.067 26.188 -0.876 1 90.81 41 ALA B N 1
ATOM 1941 C CA . ALA B 1 41 ? -0.581 24.844 -1.188 1 90.81 41 ALA B CA 1
ATOM 1942 C C . ALA B 1 41 ? -1.205 23.812 -0.261 1 90.81 41 ALA B C 1
ATOM 1944 O O . ALA B 1 41 ? -1.043 23.875 0.96 1 90.81 41 ALA B O 1
ATOM 1945 N N . ILE B 1 42 ? -1.918 22.938 -0.782 1 97.44 42 ILE B N 1
ATOM 1946 C CA . ILE B 1 42 ? -2.527 21.812 -0.082 1 97.44 42 ILE B CA 1
ATOM 1947 C C . ILE B 1 42 ? -1.878 20.5 -0.538 1 97.44 42 ILE B C 1
ATOM 1949 O O . ILE B 1 42 ? -1.783 20.234 -1.738 1 97.44 42 ILE B O 1
ATOM 1953 N N . SER B 1 43 ? -1.337 19.734 0.404 1 98.5 43 SER B N 1
ATOM 1954 C CA . SER B 1 43 ? -0.785 18.406 0.146 1 98.5 43 SER B CA 1
ATOM 1955 C C . SER B 1 43 ? -1.746 17.312 0.593 1 98.5 43 SER B C 1
ATOM 1957 O O . SER B 1 43 ? -2.535 17.516 1.52 1 98.5 43 SER B O 1
ATOM 1959 N N . ILE B 1 44 ? -1.65 16.188 -0.082 1 98.81 44 ILE B N 1
ATOM 1960 C CA . ILE B 1 44 ? -2.594 15.125 0.249 1 98.81 44 ILE B CA 1
ATOM 1961 C C . ILE B 1 44 ? -1.843 13.812 0.44 1 98.81 44 ILE B C 1
ATOM 1963 O O . ILE B 1 44 ? -0.773 13.609 -0.14 1 98.81 44 ILE B O 1
ATOM 1967 N N . CYS B 1 45 ? -2.371 12.938 1.252 1 98.81 45 CYS B N 1
ATOM 1968 C CA . CYS B 1 45 ? -1.911 11.57 1.476 1 98.81 45 CYS B CA 1
ATOM 1969 C C . CYS B 1 45 ? -3.01 10.562 1.154 1 98.81 45 CYS B C 1
ATOM 1971 O O . CYS B 1 45 ? -3.707 10.094 2.055 1 98.81 45 CYS B O 1
ATOM 1973 N N . PRO B 1 46 ? -3.137 10.172 -0.09 1 98.75 46 PRO B N 1
ATOM 1974 C CA . PRO B 1 46 ? -4.172 9.203 -0.444 1 98.75 46 PRO B CA 1
ATOM 1975 C C . PRO B 1 46 ? -3.852 7.793 0.05 1 98.75 46 PRO B C 1
ATOM 1977 O O . PRO B 1 46 ? -2.725 7.523 0.473 1 98.75 46 PRO B O 1
ATOM 1980 N N . PRO B 1 47 ? -4.91 6.926 0.003 1 98.5 47 PRO B N 1
ATOM 1981 C CA . PRO B 1 47 ? -4.59 5.52 0.275 1 98.5 47 PRO B CA 1
ATOM 1982 C C . PRO B 1 47 ? -3.49 4.977 -0.634 1 98.5 47 PRO B C 1
ATOM 1984 O O . PRO B 1 47 ? -3.424 5.336 -1.812 1 98.5 47 PRO B O 1
ATOM 1987 N N . THR B 1 48 ? -2.693 4.109 -0.051 1 98.19 48 THR B N 1
ATOM 1988 C CA . THR B 1 48 ? -1.513 3.611 -0.749 1 98.19 48 THR B CA 1
ATOM 1989 C C . THR B 1 48 ? -1.899 2.98 -2.084 1 98.19 48 THR B C 1
ATOM 1991 O O . THR B 1 48 ? -1.187 3.135 -3.078 1 98.19 48 THR B O 1
ATOM 1994 N N . VAL B 1 49 ? -3.043 2.357 -2.199 1 98.44 49 VAL B N 1
ATOM 1995 C CA . VAL B 1 49 ? -3.467 1.643 -3.398 1 98.44 49 VAL B CA 1
ATOM 1996 C C . VAL B 1 49 ? -3.707 2.635 -4.535 1 98.44 49 VAL B C 1
ATOM 1998 O O . VAL B 1 49 ? -3.672 2.264 -5.711 1 98.44 49 VAL B O 1
ATOM 2001 N N . ASP B 1 50 ? -3.896 3.908 -4.223 1 98.44 50 ASP B N 1
ATOM 2002 C CA . ASP B 1 50 ? -4.242 4.922 -5.215 1 98.44 50 ASP B CA 1
ATOM 2003 C C . ASP B 1 50 ? -3.088 5.902 -5.422 1 98.44 50 ASP B C 1
ATOM 2005 O O . ASP B 1 50 ? -3.234 6.898 -6.133 1 98.44 50 ASP B O 1
ATOM 2009 N N . LEU B 1 51 ? -1.959 5.621 -4.82 1 98.62 51 LEU B N 1
ATOM 2010 C CA . LEU B 1 51 ? -0.886 6.605 -4.746 1 98.62 51 LEU B CA 1
ATOM 2011 C C . LEU B 1 51 ? -0.427 7.012 -6.145 1 98.62 51 LEU B C 1
ATOM 2013 O O . LEU B 1 51 ? -0.463 8.195 -6.496 1 98.62 51 LEU B O 1
ATOM 2017 N N . SER B 1 52 ? -0.041 6.043 -6.965 1 98.31 52 SER B N 1
ATOM 2018 C CA . SER B 1 52 ? 0.468 6.336 -8.305 1 98.31 52 SER B CA 1
ATOM 2019 C C . SER B 1 52 ? -0.605 6.973 -9.18 1 98.31 52 SER B C 1
ATOM 2021 O O . SER B 1 52 ? -0.342 7.953 -9.875 1 98.31 52 SER B O 1
ATOM 2023 N N . TYR B 1 53 ? -1.81 6.426 -9.133 1 97.88 53 TYR B N 1
ATOM 2024 C CA . TYR B 1 53 ? -2.932 6.91 -9.922 1 97.88 53 TYR B CA 1
ATOM 2025 C C . TYR B 1 53 ? -3.195 8.391 -9.656 1 97.88 53 TYR B C 1
ATOM 2027 O O . TYR B 1 53 ? -3.324 9.188 -10.586 1 97.88 53 TYR B O 1
ATOM 2035 N N . ILE B 1 54 ? -3.139 8.789 -8.367 1 98.44 54 ILE B N 1
ATOM 2036 C CA . ILE B 1 54 ? -3.459 10.156 -7.969 1 98.44 54 ILE B CA 1
ATOM 2037 C C . ILE B 1 54 ? -2.254 11.062 -8.211 1 98.44 54 ILE B C 1
ATOM 2039 O O . ILE B 1 54 ? -2.398 12.164 -8.734 1 98.44 54 ILE B O 1
ATOM 2043 N N . ALA B 1 55 ? -1.058 10.602 -7.863 1 98.06 55 ALA B N 1
ATOM 2044 C CA . ALA B 1 55 ? 0.145 11.414 -8.016 1 98.06 55 ALA B CA 1
ATOM 2045 C C . ALA B 1 55 ? 0.378 11.781 -9.477 1 98.06 55 ALA B C 1
ATOM 2047 O O . ALA B 1 55 ? 0.9 12.859 -9.773 1 98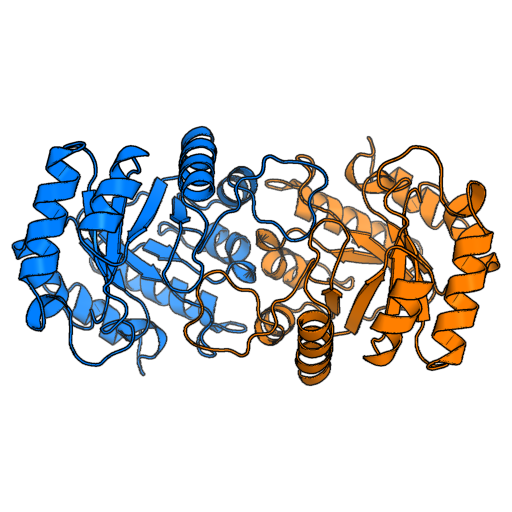.06 55 ALA B O 1
ATOM 2048 N N . ARG B 1 56 ? -0.05 10.93 -10.359 1 96 56 ARG B N 1
ATOM 2049 C CA . ARG B 1 56 ? 0.148 11.156 -11.789 1 96 56 ARG B CA 1
ATOM 2050 C C . ARG B 1 56 ? -0.952 12.039 -12.367 1 96 56 ARG B C 1
ATOM 2052 O O . ARG B 1 56 ? -0.849 12.516 -13.5 1 96 56 ARG B O 1
ATOM 2059 N N . THR B 1 57 ? -1.943 12.273 -11.633 1 97.12 57 THR B N 1
ATOM 2060 C CA . THR B 1 57 ? -3.125 12.93 -12.18 1 97.12 57 THR B CA 1
ATOM 2061 C C . THR B 1 57 ? -3.225 14.367 -11.68 1 97.12 57 THR B C 1
ATOM 2063 O O . THR B 1 57 ? -3.518 15.281 -12.453 1 97.12 57 THR B O 1
ATOM 2066 N N . VAL B 1 58 ? -2.918 14.586 -10.438 1 97.94 58 VAL B N 1
ATOM 2067 C CA . VAL B 1 58 ? -3.127 15.914 -9.867 1 97.94 58 VAL B CA 1
ATOM 2068 C C . VAL B 1 58 ? -1.807 16.688 -9.844 1 97.94 58 VAL B C 1
ATOM 2070 O O . VAL B 1 58 ? -0.732 16.094 -9.953 1 97.94 58 VAL B O 1
ATOM 2073 N N . SER B 1 59 ? -1.873 18.016 -9.625 1 96.94 59 SER B N 1
ATOM 2074 C CA . SER B 1 59 ? -0.696 18.875 -9.695 1 96.94 59 SER B CA 1
ATOM 2075 C C . SER B 1 59 ? -0.242 19.312 -8.305 1 96.94 59 SER B C 1
ATOM 2077 O O . SER B 1 59 ? 0.803 19.938 -8.156 1 96.94 59 SER B O 1
ATOM 2079 N N . ILE B 1 60 ? -0.978 18.984 -7.277 1 98 60 ILE B N 1
ATOM 2080 C CA . ILE B 1 60 ? -0.611 19.328 -5.91 1 98 60 ILE B CA 1
ATOM 2081 C C . ILE B 1 60 ? 0.296 18.25 -5.328 1 98 60 ILE B C 1
ATOM 2083 O O . ILE B 1 60 ? 0.339 17.125 -5.836 1 98 60 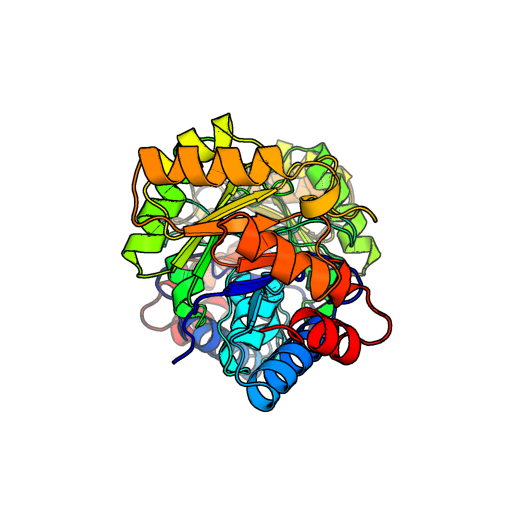ILE B O 1
ATOM 2087 N N . PRO B 1 61 ? 1.075 18.531 -4.262 1 98.31 61 PRO B N 1
ATOM 2088 C CA . PRO B 1 61 ? 1.972 17.531 -3.674 1 98.31 61 PRO B CA 1
ATOM 2089 C C . PRO B 1 61 ? 1.221 16.344 -3.088 1 98.31 61 PRO B C 1
ATOM 2091 O O . PRO B 1 61 ? 0.22 16.516 -2.389 1 98.31 61 PRO B O 1
ATOM 2094 N N . VAL B 1 62 ? 1.694 15.164 -3.416 1 98.75 62 VAL B N 1
ATOM 2095 C CA . VAL B 1 62 ? 1.149 13.906 -2.92 1 98.75 62 VAL B CA 1
ATOM 2096 C C . VAL B 1 62 ? 2.191 13.195 -2.061 1 98.75 62 VAL B C 1
ATOM 2098 O O . VAL B 1 62 ? 3.369 13.133 -2.424 1 98.75 62 VAL B O 1
ATOM 2101 N N . LEU B 1 63 ? 1.805 12.742 -0.885 1 98.88 63 LEU B N 1
ATOM 2102 C CA . LEU B 1 63 ? 2.65 11.984 0.03 1 98.88 63 LEU B CA 1
ATOM 2103 C C . LEU B 1 63 ? 2.053 10.609 0.307 1 98.88 63 LEU B C 1
ATOM 2105 O O . LEU B 1 63 ? 0.83 10.453 0.315 1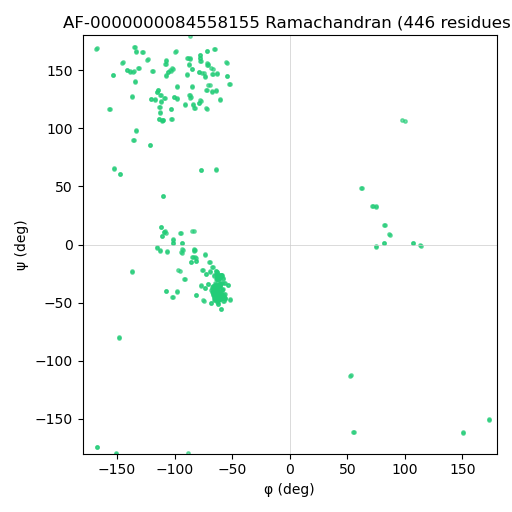 98.88 63 LEU B O 1
ATOM 2109 N N . SER B 1 64 ? 2.918 9.633 0.555 1 98.88 64 SER B N 1
ATOM 2110 C CA . SER B 1 64 ? 2.41 8.336 0.998 1 98.88 64 SER B CA 1
ATOM 2111 C C . SER B 1 64 ? 2.012 8.375 2.469 1 98.88 64 SER B C 1
ATOM 2113 O O . SER B 1 64 ? 2.5 9.211 3.229 1 98.88 64 SER B O 1
ATOM 2115 N N . GLN B 1 65 ? 1.169 7.469 2.834 1 98.88 65 GLN B N 1
ATOM 2116 C CA . GLN B 1 65 ? 0.704 7.41 4.215 1 98.88 65 GLN B CA 1
ATOM 2117 C C . GLN B 1 65 ? 1.711 6.684 5.102 1 98.88 65 GLN B C 1
ATOM 2119 O O . GLN B 1 65 ? 1.591 6.703 6.332 1 98.88 65 GLN B O 1
ATOM 2124 N N . ASN B 1 66 ? 2.621 6.004 4.496 1 98.62 66 ASN B N 1
ATOM 2125 C CA . ASN B 1 66 ? 3.691 5.297 5.191 1 98.62 66 ASN B CA 1
ATOM 2126 C C . ASN B 1 66 ? 4.781 4.84 4.227 1 98.62 66 ASN B C 1
ATOM 2128 O O . ASN B 1 66 ? 4.617 4.938 3.008 1 98.62 66 ASN B O 1
ATOM 2132 N N . VAL B 1 67 ? 5.871 4.402 4.805 1 98.56 67 VAL B N 1
ATOM 2133 C CA . VAL B 1 67 ? 6.922 3.684 4.086 1 98.56 67 VAL B CA 1
ATOM 2134 C C . VAL B 1 67 ? 7.543 2.631 5 1 98.56 67 VAL B C 1
ATOM 2136 O O . VAL B 1 67 ? 7.461 2.736 6.227 1 98.56 67 VAL B O 1
ATOM 2139 N N . ASP B 1 68 ? 8.109 1.661 4.375 1 98 68 ASP B N 1
ATOM 2140 C CA . ASP B 1 68 ? 8.859 0.633 5.09 1 98 68 ASP B CA 1
ATOM 2141 C C . ASP B 1 68 ? 10.367 0.854 4.949 1 98 68 ASP B C 1
ATOM 2143 O O . ASP B 1 68 ? 10.82 1.428 3.961 1 98 68 ASP B O 1
ATOM 2147 N N . PRO B 1 69 ? 11.07 0.439 6.004 1 97.44 69 PRO B N 1
ATOM 2148 C CA . PRO B 1 69 ? 12.523 0.581 5.957 1 97.44 69 PRO B CA 1
ATOM 2149 C C . PRO B 1 69 ? 13.195 -0.48 5.082 1 97.44 69 PRO B C 1
ATOM 2151 O O . PRO B 1 69 ? 13.984 -1.284 5.582 1 97.44 69 PRO B O 1
ATOM 2154 N N . ARG B 1 70 ? 12.875 -0.434 3.793 1 96.88 70 ARG B N 1
ATOM 2155 C CA . ARG B 1 70 ? 13.367 -1.427 2.842 1 96.88 70 ARG B CA 1
ATOM 2156 C C . ARG B 1 70 ? 13.875 -0.761 1.569 1 96.88 70 ARG B C 1
ATOM 2158 O O . ARG B 1 70 ? 13.312 0.235 1.113 1 96.88 70 ARG B O 1
ATOM 2165 N N . ALA B 1 71 ? 14.977 -1.329 1.088 1 97.06 71 ALA B N 1
ATOM 2166 C CA . ALA B 1 71 ? 15.445 -1.019 -0.258 1 97.06 71 ALA B CA 1
ATOM 2167 C C . ALA B 1 71 ? 14.82 -1.951 -1.29 1 97.06 71 ALA B C 1
ATOM 2169 O O . ALA B 1 71 ? 14.25 -2.984 -0.935 1 97.06 71 ALA B O 1
ATOM 2170 N N . PRO B 1 72 ? 14.852 -1.531 -2.549 1 96.75 72 PRO B N 1
ATOM 2171 C CA . PRO B 1 72 ? 14.312 -2.43 -3.572 1 96.75 72 PRO B CA 1
ATOM 2172 C C . PRO B 1 72 ? 14.914 -3.83 -3.504 1 96.75 72 PRO B C 1
ATOM 2174 O O . PRO B 1 72 ? 16.109 -3.979 -3.258 1 96.75 72 PRO B O 1
ATOM 2177 N N . GLY B 1 73 ? 14.109 -4.836 -3.66 1 96.31 73 GLY B N 1
ATOM 2178 C CA . GLY B 1 73 ? 14.516 -6.23 -3.586 1 96.31 73 GLY B CA 1
ATOM 2179 C C . GLY B 1 73 ? 13.352 -7.199 -3.639 1 96.31 73 GLY B C 1
ATOM 2180 O O . GLY B 1 73 ? 12.328 -6.91 -4.262 1 96.31 73 GLY B O 1
ATOM 2181 N N . SER B 1 74 ? 13.469 -8.352 -3.014 1 94.12 74 SER B N 1
ATOM 2182 C CA . SER B 1 74 ? 12.555 -9.477 -3.174 1 94.12 74 SER B CA 1
ATOM 2183 C C . SER B 1 74 ? 11.344 -9.336 -2.26 1 94.12 74 SER B C 1
ATOM 2185 O O . SER B 1 74 ? 10.547 -10.266 -2.125 1 94.12 74 SER B O 1
ATOM 2187 N N . ALA B 1 75 ? 11.188 -8.172 -1.692 1 95.19 75 ALA B N 1
ATOM 2188 C CA . ALA B 1 75 ? 10.086 -7.988 -0.751 1 95.19 75 ALA B CA 1
ATOM 2189 C C . ALA B 1 75 ? 8.734 -8.055 -1.465 1 95.19 75 ALA B C 1
ATOM 2191 O O . ALA B 1 75 ? 8.617 -7.633 -2.619 1 95.19 75 ALA B O 1
ATOM 2192 N N . THR B 1 76 ? 7.727 -8.562 -0.804 1 97 76 THR B N 1
ATOM 2193 C CA . THR B 1 76 ? 6.34 -8.609 -1.26 1 97 76 THR B CA 1
ATOM 2194 C C . THR B 1 76 ? 5.43 -7.863 -0.289 1 97 76 THR B C 1
ATOM 2196 O O . THR B 1 76 ? 5.465 -8.109 0.918 1 97 76 THR B O 1
ATOM 2199 N N . GLY B 1 77 ? 4.691 -6.914 -0.796 1 97.44 77 GLY B N 1
ATOM 2200 C CA . GLY B 1 77 ? 3.666 -6.285 0.02 1 97.44 77 GLY B CA 1
ATOM 2201 C C . GLY B 1 77 ? 4.188 -5.113 0.831 1 97.44 77 GLY B C 1
ATOM 2202 O O . GLY B 1 77 ? 3.48 -4.586 1.693 1 97.44 77 GLY B O 1
ATOM 2203 N N . TRP B 1 78 ? 5.434 -4.738 0.558 1 97.44 78 TRP B N 1
ATOM 2204 C CA . TRP B 1 78 ? 6.035 -3.623 1.281 1 97.44 78 TRP B CA 1
ATOM 2205 C C . TRP B 1 78 ? 6.148 -2.393 0.387 1 97.44 78 TRP B C 1
ATOM 2207 O O . TRP B 1 78 ? 6.164 -2.508 -0.84 1 97.44 78 TRP B O 1
ATOM 2217 N N . ILE B 1 79 ? 6.188 -1.286 1.045 1 98.06 79 ILE B N 1
ATOM 2218 C CA . ILE B 1 79 ? 6.27 -0.007 0.347 1 98.06 79 ILE B CA 1
ATOM 2219 C C . ILE B 1 79 ? 7.637 0.626 0.586 1 98.06 79 ILE B C 1
ATOM 2221 O O . ILE B 1 79 ? 7.91 1.144 1.672 1 98.06 79 ILE B O 1
ATOM 2225 N N . THR B 1 80 ? 8.5 0.634 -0.402 1 98.25 80 THR B N 1
ATOM 2226 C CA . THR B 1 80 ? 9.812 1.239 -0.219 1 98.25 80 THR B CA 1
ATOM 2227 C C . THR B 1 80 ? 9.773 2.732 -0.531 1 98.25 80 THR B C 1
ATOM 2229 O O . THR B 1 80 ? 8.953 3.18 -1.343 1 98.25 80 THR B O 1
ATOM 2232 N N . PRO B 1 81 ? 10.688 3.504 0.046 1 98.69 81 PRO B N 1
ATOM 2233 C CA . PRO B 1 81 ? 10.75 4.93 -0.287 1 98.69 81 PRO B CA 1
ATOM 2234 C C . PRO B 1 81 ? 10.992 5.18 -1.773 1 98.69 81 PRO B C 1
ATOM 2236 O O . PRO B 1 81 ? 10.383 6.082 -2.357 1 98.69 81 PRO B O 1
ATOM 2239 N N . SER B 1 82 ? 11.82 4.383 -2.373 1 98.44 82 SER B N 1
ATOM 2240 C CA . SER B 1 82 ? 12.109 4.57 -3.791 1 98.44 82 SER B CA 1
ATOM 2241 C C . SER B 1 82 ? 10.867 4.32 -4.645 1 98.44 82 SER B C 1
ATOM 2243 O O . SER B 1 82 ? 10.672 4.973 -5.672 1 98.44 82 SER B O 1
ATOM 2245 N N . MET B 1 83 ? 9.992 3.355 -4.25 1 98 83 MET B N 1
ATOM 2246 C CA . MET B 1 83 ? 8.719 3.133 -4.934 1 98 83 MET B CA 1
ATOM 2247 C C . MET B 1 83 ? 7.828 4.363 -4.84 1 98 83 MET B C 1
ATOM 2249 O O . MET B 1 83 ? 7.227 4.777 -5.832 1 98 83 MET B O 1
ATOM 2253 N N . VAL B 1 84 ? 7.773 4.926 -3.662 1 98.56 84 VAL B N 1
ATOM 2254 C CA . VAL B 1 84 ? 6.961 6.113 -3.418 1 98.56 84 VAL B CA 1
ATOM 2255 C C . VAL B 1 84 ? 7.438 7.258 -4.305 1 98.56 84 VAL B C 1
ATOM 2257 O O . VAL B 1 84 ? 6.633 7.91 -4.977 1 98.56 84 VAL B O 1
ATOM 2260 N N . LYS B 1 85 ? 8.727 7.457 -4.344 1 98.38 85 LYS B N 1
ATOM 2261 C CA . LYS B 1 85 ? 9.305 8.492 -5.195 1 98.38 85 LYS B CA 1
ATOM 2262 C C . LYS B 1 85 ? 9 8.227 -6.668 1 98.38 85 LYS B C 1
ATOM 2264 O O . LYS B 1 85 ? 8.625 9.141 -7.402 1 98.38 85 LYS B O 1
ATOM 2269 N N . GLY B 1 86 ? 9.117 7.016 -7.039 1 97.25 86 GLY B N 1
ATOM 2270 C CA . GLY B 1 86 ? 8.922 6.621 -8.422 1 97.25 86 GLY B CA 1
ATOM 2271 C C . GLY B 1 86 ? 7.512 6.863 -8.93 1 97.25 86 GLY B C 1
ATOM 2272 O O . GLY B 1 86 ? 7.297 7.031 -10.125 1 97.25 86 GLY B O 1
ATOM 2273 N N . CYS B 1 87 ? 6.539 6.895 -8.023 1 95.56 87 CYS B N 1
ATOM 2274 C CA . CYS B 1 87 ? 5.145 7.082 -8.406 1 95.56 87 CYS B CA 1
ATOM 2275 C C . CYS B 1 87 ? 4.836 8.555 -8.625 1 95.56 87 CYS B C 1
ATOM 2277 O O . CYS B 1 87 ? 3.754 8.906 -9.102 1 95.56 87 CYS B O 1
ATOM 2279 N N . GLY B 1 88 ? 5.754 9.391 -8.211 1 96.69 88 GLY B N 1
ATOM 2280 C CA . GLY B 1 88 ? 5.531 10.82 -8.383 1 96.69 88 GLY B CA 1
ATOM 2281 C C . GLY B 1 88 ? 5.207 11.531 -7.078 1 96.69 88 GLY B C 1
ATOM 2282 O O . GLY B 1 88 ? 4.988 12.742 -7.066 1 96.69 88 GLY B O 1
ATOM 2283 N N . ALA B 1 89 ? 5.195 10.805 -5.969 1 98.19 89 ALA B N 1
ATOM 2284 C CA . ALA B 1 89 ? 4.977 11.422 -4.664 1 98.19 89 ALA B CA 1
ATOM 2285 C C . ALA B 1 89 ? 6.191 12.242 -4.234 1 98.19 89 ALA B C 1
ATOM 2287 O O . ALA B 1 89 ? 7.32 11.953 -4.645 1 98.19 89 ALA B O 1
ATOM 2288 N N . VAL B 1 90 ? 5.973 13.203 -3.379 1 98.31 90 VAL B N 1
ATOM 2289 C CA . VAL B 1 90 ? 7.07 14.102 -3.035 1 98.31 90 VAL B CA 1
ATOM 2290 C C . VAL B 1 90 ? 7.465 13.898 -1.573 1 98.31 90 VAL B C 1
ATOM 2292 O O . VAL B 1 90 ? 8.461 14.453 -1.109 1 98.31 90 VAL B O 1
ATOM 2295 N N . GLY B 1 91 ? 6.703 13.047 -0.847 1 98.69 91 GLY B N 1
ATOM 2296 C CA . GLY B 1 91 ? 6.992 12.828 0.56 1 98.69 91 GLY B CA 1
ATOM 2297 C C . GLY B 1 91 ? 6.242 11.641 1.145 1 98.69 91 GLY B C 1
ATOM 2298 O O . GLY B 1 91 ? 5.609 10.883 0.412 1 98.69 91 GLY B O 1
ATOM 2299 N N . THR B 1 92 ? 6.406 11.492 2.463 1 98.88 92 THR B N 1
ATOM 2300 C CA . THR B 1 92 ? 5.754 10.383 3.143 1 98.88 92 THR B CA 1
ATOM 2301 C C . THR B 1 92 ? 5.504 10.711 4.613 1 98.88 92 THR B C 1
ATOM 2303 O O . THR B 1 92 ? 6.293 11.43 5.234 1 98.88 92 THR B O 1
ATOM 2306 N N . LEU B 1 93 ? 4.402 10.203 5.121 1 98.81 93 LEU B N 1
ATOM 2307 C CA . LEU B 1 93 ? 4.219 10.117 6.562 1 98.81 93 LEU B CA 1
ATOM 2308 C C . LEU B 1 93 ? 4.984 8.93 7.141 1 98.81 93 LEU B C 1
ATOM 2310 O O . LEU B 1 93 ? 5.156 7.91 6.465 1 98.81 93 LEU B O 1
ATOM 2314 N N . ILE B 1 94 ? 5.438 9.062 8.359 1 98.88 94 ILE B N 1
ATOM 2315 C CA . ILE B 1 94 ? 6.125 8 9.102 1 98.88 94 ILE B CA 1
ATOM 2316 C C . ILE B 1 94 ? 5.613 7.961 10.539 1 98.88 94 ILE B C 1
ATOM 2318 O O . ILE B 1 94 ? 5.5 9 11.195 1 98.88 94 ILE B O 1
ATOM 2322 N N . ASN B 1 95 ? 5.191 6.773 10.977 1 98.44 95 ASN B N 1
ATOM 2323 C CA . ASN B 1 95 ? 4.891 6.523 12.383 1 98.44 95 ASN B CA 1
ATOM 2324 C C . ASN B 1 95 ? 3.602 7.219 12.812 1 98.44 95 ASN B C 1
ATOM 2326 O O . ASN B 1 95 ? 3.512 7.734 13.93 1 98.44 95 ASN B O 1
ATOM 2330 N N . HIS B 1 96 ? 2.674 7.328 11.93 1 97.44 96 HIS B N 1
ATOM 2331 C CA . HIS B 1 96 ? 1.354 7.785 12.344 1 97.44 96 HIS B CA 1
ATOM 2332 C C . HIS B 1 96 ? 0.802 6.926 13.477 1 97.44 96 HIS B C 1
ATOM 2334 O O . HIS B 1 96 ? 1.143 5.746 13.586 1 97.44 96 HIS B O 1
ATOM 2340 N N . SER B 1 97 ? -0.102 7.457 14.273 1 95.56 97 SER B N 1
ATOM 2341 C CA . SER B 1 97 ? -0.625 6.773 15.453 1 95.56 97 SER B CA 1
ATOM 2342 C C . SER B 1 97 ? -1.304 5.461 15.07 1 95.56 97 SER B C 1
ATOM 2344 O O . SER B 1 97 ? -1.307 4.508 15.852 1 95.56 97 SER B O 1
ATOM 2346 N N . GLU B 1 98 ? -1.801 5.434 13.891 1 95.12 98 GLU B N 1
ATOM 2347 C CA . GLU B 1 98 ? -2.514 4.25 13.422 1 95.12 98 GLU B CA 1
ATOM 2348 C C . GLU B 1 98 ? -1.58 3.301 12.672 1 95.12 98 GLU B C 1
ATOM 2350 O O . GLU B 1 98 ? -2.021 2.289 12.125 1 95.12 98 GLU B O 1
ATOM 2355 N N . HIS B 1 99 ? -0.322 3.615 12.57 1 96.31 99 HIS B N 1
ATOM 2356 C CA . HIS B 1 99 ? 0.723 2.818 11.938 1 96.31 99 HIS B CA 1
ATOM 2357 C C . HIS B 1 99 ? 2.064 3.014 12.633 1 96.31 99 HIS B C 1
ATOM 2359 O O . HIS B 1 99 ? 3.057 3.369 11.992 1 96.31 99 HIS B O 1
ATOM 2365 N N . LYS B 1 100 ? 2.131 2.682 13.859 1 96.5 100 LYS B N 1
ATOM 2366 C CA . LYS B 1 100 ? 3.32 2.881 14.688 1 96.5 100 LYS B CA 1
ATOM 2367 C C . LYS B 1 100 ? 4.414 1.88 14.32 1 96.5 100 LYS B C 1
ATOM 2369 O O . LYS B 1 100 ? 4.125 0.726 14 1 96.5 100 LYS B O 1
ATOM 2374 N N . VAL B 1 101 ? 5.617 2.312 14.383 1 97.06 101 VAL B N 1
ATOM 2375 C CA . VAL B 1 101 ? 6.77 1.446 14.148 1 97.06 101 VAL B CA 1
ATOM 2376 C C . VAL B 1 101 ? 7.812 1.665 15.242 1 97.06 101 VAL B C 1
ATOM 2378 O O . VAL B 1 101 ? 7.73 2.635 16 1 97.06 101 VAL B O 1
ATOM 2381 N N . ALA B 1 102 ? 8.781 0.762 15.328 1 97.31 102 ALA B N 1
ATOM 2382 C CA . ALA B 1 102 ? 9.844 0.863 16.328 1 97.31 102 ALA B CA 1
ATOM 2383 C C . ALA B 1 102 ? 10.758 2.053 16.031 1 97.31 102 ALA B C 1
ATOM 2385 O O . ALA B 1 102 ? 10.922 2.445 14.875 1 97.31 102 ALA B O 1
ATOM 2386 N N . LYS B 1 103 ? 11.32 2.557 17.109 1 97 103 LYS B N 1
ATOM 2387 C CA . LYS B 1 103 ? 12.156 3.752 17.016 1 97 103 LYS B CA 1
ATOM 2388 C C . LYS B 1 103 ? 13.234 3.586 15.945 1 97 103 LYS B C 1
ATOM 2390 O O . LYS B 1 103 ? 13.461 4.484 15.133 1 97 103 LYS B O 1
ATOM 2395 N N . ASN B 1 104 ? 13.914 2.443 15.977 1 97 104 ASN B N 1
ATOM 2396 C CA . ASN B 1 104 ? 14.977 2.207 15 1 97 104 ASN B CA 1
ATOM 2397 C C . ASN B 1 104 ? 14.438 2.205 13.57 1 97 104 ASN B C 1
ATOM 2399 O O . ASN B 1 104 ? 15.117 2.668 12.648 1 97 104 ASN B O 1
ATOM 2403 N N . GLN B 1 105 ? 13.266 1.745 13.406 1 98.31 105 GLN B N 1
ATOM 2404 C CA . GLN B 1 105 ? 12.641 1.722 12.086 1 98.31 105 GLN B CA 1
ATOM 2405 C C . GLN B 1 105 ? 12.273 3.129 11.625 1 98.31 105 GLN B C 1
ATOM 2407 O O . GLN B 1 105 ? 12.336 3.434 10.438 1 98.31 105 GLN B O 1
ATOM 2412 N N . ILE B 1 106 ? 11.883 3.975 12.625 1 98.75 106 ILE B N 1
ATOM 2413 C CA . ILE B 1 106 ? 11.617 5.367 12.281 1 98.75 106 ILE B CA 1
ATOM 2414 C C . ILE B 1 106 ? 12.859 5.984 11.641 1 98.75 106 ILE B C 1
ATOM 2416 O O . ILE B 1 106 ? 12.781 6.582 10.562 1 98.75 106 ILE B O 1
ATOM 2420 N N . GLY B 1 107 ? 13.969 5.781 12.281 1 98.69 107 GLY B N 1
ATOM 2421 C CA . GLY B 1 107 ? 15.219 6.328 11.773 1 98.69 107 GLY B CA 1
ATOM 2422 C C . GLY B 1 107 ? 15.578 5.809 10.391 1 98.69 107 GLY B C 1
ATOM 2423 O O . GLY B 1 107 ? 15.984 6.578 9.523 1 98.69 107 GLY B O 1
ATOM 2424 N N . GLU B 1 108 ? 15.406 4.527 10.188 1 98.75 108 GLU B N 1
ATOM 2425 C CA . GLU B 1 108 ? 15.711 3.914 8.891 1 98.75 108 GLU B CA 1
ATOM 2426 C C . GLU B 1 108 ? 14.789 4.449 7.801 1 98.75 108 GLU B C 1
ATOM 2428 O O . GLU B 1 108 ? 15.242 4.727 6.684 1 98.75 108 GLU B O 1
ATOM 2433 N N . CYS B 1 109 ? 13.523 4.613 8.141 1 98.88 109 CYS B N 1
ATOM 2434 C CA . CYS B 1 109 ? 12.578 5.172 7.188 1 98.88 109 CYS B CA 1
ATOM 2435 C C . CYS B 1 109 ? 12.977 6.586 6.785 1 98.88 109 CYS B C 1
ATOM 2437 O O . CYS B 1 109 ? 12.945 6.934 5.605 1 98.88 109 CYS B O 1
ATOM 2439 N N . VAL B 1 110 ? 13.328 7.406 7.781 1 98.88 110 VAL B N 1
ATOM 2440 C CA . VAL B 1 110 ? 13.727 8.781 7.508 1 98.88 110 VAL B CA 1
ATOM 2441 C C . VAL B 1 110 ? 14.961 8.797 6.605 1 98.88 110 VAL B C 1
ATOM 2443 O O . VAL B 1 110 ? 14.992 9.5 5.594 1 98.88 110 VAL B O 1
ATOM 2446 N N . GLU B 1 111 ? 15.914 7.98 6.949 1 98.75 111 GLU B N 1
ATOM 2447 C CA . GLU B 1 111 ? 17.172 7.941 6.207 1 98.75 111 GLU B CA 1
ATOM 2448 C C . GLU B 1 111 ? 16.938 7.508 4.762 1 98.75 111 GLU B C 1
ATOM 2450 O O . GLU B 1 111 ? 17.391 8.172 3.828 1 98.75 111 GLU B O 1
ATOM 2455 N N . LEU B 1 112 ? 16.266 6.43 4.551 1 98.75 112 LEU B N 1
ATOM 2456 C CA . LEU B 1 112 ? 16.016 5.918 3.207 1 98.75 112 LEU B CA 1
ATOM 2457 C C . LEU B 1 112 ? 15.18 6.906 2.395 1 98.75 112 LEU B C 1
ATOM 2459 O O . LEU B 1 112 ? 15.422 7.094 1.2 1 98.75 112 LEU B O 1
ATOM 2463 N N . SER B 1 113 ? 14.18 7.523 3.047 1 98.81 113 SER B N 1
ATOM 2464 C CA . SER B 1 113 ? 13.32 8.484 2.363 1 98.81 113 SER B CA 1
ATOM 2465 C C . SER B 1 113 ? 14.109 9.719 1.93 1 98.81 113 SER B C 1
ATOM 2467 O O . SER B 1 113 ? 13.992 10.164 0.787 1 98.81 113 SER B O 1
ATOM 2469 N N . LYS B 1 114 ? 14.875 10.242 2.832 1 98.56 114 LYS B N 1
ATOM 2470 C CA . LYS B 1 114 ? 15.711 11.391 2.49 1 98.56 114 LYS B CA 1
ATOM 2471 C C . LYS B 1 114 ? 16.703 11.039 1.382 1 98.56 114 LYS B C 1
ATOM 2473 O O . LYS B 1 114 ? 17.016 11.875 0.536 1 98.56 114 LYS B O 1
ATOM 2478 N N . GLY B 1 115 ? 17.188 9.805 1.411 1 98.5 115 GLY B N 1
ATOM 2479 C CA . GLY B 1 115 ? 18.125 9.344 0.408 1 98.5 115 GLY B CA 1
ATOM 2480 C C . GLY B 1 115 ? 17.578 9.406 -1.005 1 98.5 115 GLY B C 1
ATOM 2481 O O . GLY B 1 115 ? 18.344 9.516 -1.969 1 98.5 115 GLY B O 1
ATOM 2482 N N . VAL B 1 116 ? 16.266 9.336 -1.154 1 98.25 116 VAL B N 1
ATOM 2483 C CA . VAL B 1 116 ? 15.648 9.422 -2.471 1 98.25 116 VAL B CA 1
ATOM 2484 C C . VAL B 1 116 ? 14.914 10.75 -2.611 1 98.25 116 VAL B C 1
ATOM 2486 O O . VAL B 1 116 ? 14.031 10.898 -3.463 1 98.25 116 VAL B O 1
ATOM 2489 N N . LYS B 1 117 ? 15.102 11.711 -1.665 1 98.31 117 LYS B N 1
ATOM 2490 C CA . LYS B 1 117 ? 14.656 13.094 -1.712 1 98.31 117 LYS B CA 1
ATOM 2491 C C . LYS B 1 117 ? 13.148 13.195 -1.464 1 98.31 117 LYS B C 1
ATOM 2493 O O . LYS B 1 117 ? 12.469 14.023 -2.076 1 98.31 117 LYS B O 1
ATOM 2498 N N . LEU B 1 118 ? 12.664 12.328 -0.654 1 98.62 118 LEU B N 1
ATOM 2499 C CA . LEU B 1 118 ? 11.297 12.469 -0.162 1 98.62 118 LEU B CA 1
ATOM 2500 C C . LEU B 1 118 ? 11.25 13.383 1.061 1 98.62 118 LEU B C 1
ATOM 2502 O O . LEU B 1 118 ? 12.109 13.297 1.936 1 98.62 118 LEU B O 1
ATOM 2506 N N . VAL B 1 119 ? 10.273 14.266 1.072 1 98.75 119 VAL B N 1
ATOM 2507 C CA . VAL B 1 119 ? 9.984 15.023 2.285 1 98.75 119 VAL B CA 1
ATOM 2508 C C . VAL B 1 119 ? 9.438 14.094 3.361 1 98.75 119 VAL B C 1
ATOM 2510 O O . VAL B 1 119 ? 8.555 13.281 3.094 1 98.75 119 VAL B O 1
ATOM 2513 N N . THR B 1 120 ? 9.969 14.172 4.602 1 98.88 120 THR B N 1
ATOM 2514 C CA . THR B 1 120 ? 9.555 13.273 5.672 1 98.88 120 THR B CA 1
ATOM 2515 C C . THR B 1 120 ? 8.734 14.016 6.719 1 98.88 120 THR B C 1
ATOM 2517 O O . THR B 1 120 ? 9.148 15.07 7.207 1 98.88 120 THR B O 1
ATOM 2520 N N . ILE B 1 121 ? 7.562 13.516 6.996 1 98.88 121 ILE B N 1
ATOM 2521 C CA . ILE B 1 121 ? 6.73 13.961 8.109 1 98.88 121 ILE B CA 1
ATOM 2522 C C . ILE B 1 121 ? 6.605 12.836 9.141 1 98.88 121 ILE B C 1
ATOM 2524 O O . ILE B 1 121 ? 5.934 11.836 8.891 1 98.88 121 ILE B O 1
ATOM 2528 N N . VAL B 1 122 ? 7.242 12.969 10.273 1 98.88 122 VAL B N 1
ATOM 2529 C CA . VAL B 1 122 ? 7.191 11.938 11.305 1 98.88 122 VAL B CA 1
ATOM 2530 C C . VAL B 1 122 ? 6.191 12.336 12.391 1 98.88 122 VAL B C 1
ATOM 2532 O O . VAL B 1 122 ? 6.266 13.445 12.938 1 98.88 122 VAL B O 1
ATOM 2535 N N . CYS B 1 123 ? 5.281 11.492 12.695 1 98.5 123 CYS B N 1
ATOM 2536 C CA . CYS B 1 123 ? 4.246 11.773 13.68 1 98.5 123 CYS B CA 1
ATOM 2537 C C . CYS B 1 123 ? 4.699 11.375 15.078 1 98.5 123 CYS B C 1
ATOM 2539 O O . CYS B 1 123 ? 5.395 10.375 15.25 1 98.5 123 CYS B O 1
ATOM 2541 N N . ALA B 1 124 ? 4.262 12.117 16.016 1 98 124 ALA B N 1
ATOM 2542 C CA . ALA B 1 124 ? 4.574 11.883 17.422 1 98 124 ALA B CA 1
ATOM 2543 C C . ALA B 1 124 ? 3.367 12.172 18.297 1 98 124 ALA B C 1
ATOM 2545 O O . ALA B 1 124 ? 2.613 13.117 18.047 1 98 124 ALA B O 1
ATOM 2546 N N . ASP B 1 125 ? 3.297 11.461 19.422 1 95.81 125 ASP B N 1
ATOM 2547 C CA . ASP B 1 125 ? 2.1 11.531 20.25 1 95.81 125 ASP B CA 1
ATOM 2548 C C . ASP B 1 125 ? 2.225 12.625 21.312 1 95.81 125 ASP B C 1
ATOM 2550 O O . ASP B 1 125 ? 1.219 13.133 21.812 1 95.81 125 ASP B O 1
ATOM 2554 N N . ASN B 1 126 ? 3.449 12.906 21.75 1 96.12 126 ASN B N 1
ATOM 2555 C CA . ASN B 1 126 ? 3.709 13.859 22.812 1 96.12 126 ASN B CA 1
ATOM 2556 C C . ASN B 1 126 ? 5.074 14.523 22.656 1 96.12 126 ASN B C 1
ATOM 2558 O O . ASN B 1 126 ? 5.809 14.227 21.719 1 96.12 126 ASN B O 1
ATOM 2562 N N . VAL B 1 127 ? 5.336 15.352 23.578 1 97.75 127 VAL B N 1
ATOM 2563 C CA . VAL B 1 127 ? 6.543 16.172 23.5 1 97.75 127 VAL B CA 1
ATOM 2564 C C . VAL B 1 127 ? 7.777 15.281 23.531 1 97.75 127 VAL B C 1
ATOM 2566 O O . VAL B 1 127 ? 8.719 15.477 22.766 1 97.75 127 VAL B O 1
ATOM 2569 N N . GLN B 1 128 ? 7.758 14.281 24.406 1 97.75 128 GLN B N 1
ATOM 2570 C CA . GLN B 1 128 ? 8.898 13.383 24.547 1 97.75 128 GLN B CA 1
ATOM 2571 C C . GLN B 1 128 ? 9.148 12.609 23.25 1 97.75 128 GLN B C 1
ATOM 2573 O O . GLN B 1 128 ? 10.281 12.516 22.781 1 97.75 128 GLN B O 1
ATOM 2578 N N . ALA B 1 129 ? 8.133 12.062 22.688 1 98.06 129 ALA B N 1
ATOM 2579 C CA . ALA B 1 129 ? 8.242 11.336 21.422 1 98.06 129 ALA B CA 1
ATOM 2580 C C . ALA B 1 129 ? 8.719 12.25 20.312 1 98.06 129 ALA B C 1
ATOM 2582 O O . ALA B 1 129 ? 9.547 11.852 19.484 1 98.06 129 ALA B O 1
ATOM 2583 N N . ALA B 1 130 ? 8.18 13.438 20.266 1 98.5 130 ALA B N 1
ATOM 2584 C CA . ALA B 1 130 ? 8.57 14.406 19.25 1 98.5 130 ALA B CA 1
ATOM 2585 C C . ALA B 1 130 ? 10.055 14.727 19.344 1 98.5 130 ALA B C 1
ATOM 2587 O O . ALA B 1 130 ? 10.734 14.82 18.312 1 98.5 130 ALA B O 1
ATOM 2588 N N . THR B 1 131 ? 10.516 14.875 20.562 1 98.44 131 THR B N 1
ATOM 2589 C CA . THR B 1 131 ? 11.938 15.133 20.766 1 98.44 131 THR B CA 1
ATOM 2590 C C . THR B 1 131 ? 12.781 13.977 20.25 1 98.44 131 THR B C 1
ATOM 2592 O O . THR B 1 131 ? 13.797 14.195 19.578 1 98.44 131 THR B O 1
ATOM 2595 N N . GLN B 1 132 ? 12.336 12.805 20.516 1 98.19 132 GLN B N 1
ATOM 2596 C CA . GLN B 1 132 ? 13.07 11.609 20.109 1 98.19 132 GLN B CA 1
ATOM 2597 C C . GLN B 1 132 ? 13.117 11.484 18.578 1 98.19 132 GLN B C 1
ATOM 2599 O O . GLN B 1 132 ? 14.172 11.219 18 1 98.19 132 GLN B O 1
ATOM 2604 N N . VAL B 1 133 ? 12.008 11.68 17.938 1 98.31 133 VAL B N 1
ATOM 2605 C CA . VAL B 1 133 ? 12 11.477 16.484 1 98.31 133 VAL B CA 1
ATOM 2606 C C . VAL B 1 133 ? 12.75 12.617 15.797 1 98.31 133 VAL B C 1
ATOM 2608 O O . VAL B 1 133 ? 13.281 12.445 14.703 1 98.31 133 VAL B O 1
ATOM 2611 N N . ALA B 1 134 ? 12.828 13.812 16.422 1 98.62 134 ALA B N 1
ATOM 2612 C CA . ALA B 1 134 ? 13.578 14.945 15.883 1 98.62 134 ALA B CA 1
ATOM 2613 C C . ALA B 1 134 ? 15.055 14.602 15.711 1 98.62 134 ALA B C 1
ATOM 2615 O O . ALA B 1 134 ? 15.734 15.172 14.852 1 98.62 134 ALA B O 1
ATOM 2616 N N . GLU B 1 135 ? 15.5 13.672 16.516 1 98.44 135 GLU B N 1
ATOM 2617 C CA . GLU B 1 135 ? 16.906 13.266 16.438 1 98.44 135 GLU B CA 1
ATOM 2618 C C . GLU B 1 135 ? 17.234 12.648 15.086 1 98.44 135 GLU B C 1
ATOM 2620 O O . GLU B 1 135 ? 18.391 12.656 14.664 1 98.44 135 GLU B O 1
ATOM 2625 N N . PHE B 1 136 ? 16.266 12.133 14.391 1 98.69 136 PHE B N 1
ATOM 2626 C CA . PHE B 1 136 ? 16.469 11.531 13.078 1 98.69 136 PHE B CA 1
ATOM 2627 C C . PHE B 1 136 ? 16.484 12.602 11.992 1 98.69 136 PHE B C 1
ATOM 2629 O O . PHE B 1 136 ? 16.703 12.289 10.812 1 98.69 136 PHE B O 1
ATOM 2636 N N . ARG B 1 137 ? 16.203 13.906 12.336 1 98.31 137 ARG B N 1
ATOM 2637 C CA . ARG B 1 137 ? 16.281 15.086 11.469 1 98.31 137 ARG B CA 1
ATOM 2638 C C . ARG B 1 137 ? 15.305 14.977 10.312 1 98.31 137 ARG B C 1
ATOM 2640 O O . ARG B 1 137 ? 15.68 15.172 9.156 1 98.31 137 ARG B O 1
ATOM 2647 N N . PRO B 1 138 ? 14.062 14.641 10.633 1 98.81 138 PRO B N 1
ATOM 2648 C CA . PRO B 1 138 ? 13.055 14.727 9.578 1 98.81 138 PRO B CA 1
ATOM 2649 C C . PRO B 1 138 ? 12.812 16.156 9.117 1 98.81 138 PRO B C 1
ATOM 2651 O O . PRO B 1 138 ? 13.312 17.109 9.727 1 98.81 138 PRO B O 1
ATOM 2654 N N . ASP B 1 139 ? 12.094 16.297 8.008 1 98.56 139 ASP B N 1
ATOM 2655 C CA . ASP B 1 139 ? 11.734 17.641 7.539 1 98.56 139 ASP B CA 1
ATOM 2656 C C . ASP B 1 139 ? 10.648 18.25 8.414 1 98.56 139 ASP B C 1
ATOM 2658 O O . ASP B 1 139 ? 10.664 19.453 8.68 1 98.56 139 ASP B O 1
ATOM 2662 N N . PHE B 1 140 ? 9.711 17.391 8.844 1 98.75 140 PHE B N 1
ATOM 2663 C CA . PHE B 1 140 ? 8.602 17.812 9.695 1 98.75 140 PHE B CA 1
ATOM 2664 C C . PHE B 1 140 ? 8.391 16.812 10.828 1 98.75 140 PHE B C 1
ATOM 2666 O O . PHE B 1 140 ? 8.609 15.617 10.664 1 98.75 140 PHE B O 1
ATOM 2673 N N . VAL B 1 141 ? 7.945 17.281 11.93 1 98.75 141 VAL B N 1
ATOM 2674 C CA . VAL B 1 141 ? 7.348 16.484 13 1 98.75 141 VAL B CA 1
ATOM 2675 C C . VAL B 1 141 ? 5.891 16.906 13.195 1 98.75 141 VAL B C 1
ATOM 2677 O O . VAL B 1 141 ? 5.586 18.094 13.32 1 98.75 141 VAL B O 1
ATOM 2680 N N . ALA B 1 142 ? 5.02 15.992 13.125 1 98.44 142 ALA B N 1
ATOM 2681 C CA . ALA B 1 142 ? 3.605 16.266 13.375 1 98.44 142 ALA B CA 1
ATOM 2682 C C . ALA B 1 142 ? 3.188 15.781 14.758 1 98.44 142 ALA B C 1
ATOM 2684 O O . ALA B 1 142 ? 3.197 14.578 15.031 1 98.44 142 ALA B O 1
ATOM 2685 N N . VAL B 1 143 ? 2.797 16.656 15.594 1 97.69 143 VAL B N 1
ATOM 2686 C CA . VAL B 1 143 ? 2.365 16.281 16.938 1 97.69 143 VAL B CA 1
ATOM 2687 C C . VAL B 1 143 ? 0.861 16.016 16.938 1 97.69 143 VAL B C 1
ATOM 2689 O O . VAL B 1 143 ? 0.072 16.906 16.594 1 97.69 143 VAL B O 1
ATOM 2692 N N . GLU B 1 144 ? 0.524 14.812 17.297 1 95.19 144 GLU B N 1
ATOM 2693 C CA . GLU B 1 144 ? -0.861 14.352 17.281 1 95.19 144 GLU B CA 1
ATOM 2694 C C . GLU B 1 144 ? -1.201 13.578 18.562 1 95.19 144 GLU B C 1
ATOM 2696 O O . GLU B 1 144 ? -1.153 12.352 18.578 1 95.19 144 GLU B O 1
ATOM 2701 N N . PRO B 1 145 ? -1.665 14.305 19.547 1 91.5 145 PRO B N 1
ATOM 2702 C CA . PRO B 1 145 ? -2.109 13.578 20.734 1 91.5 145 PRO B CA 1
ATOM 2703 C C . PRO B 1 145 ? -3.248 12.602 20.438 1 91.5 145 PRO B C 1
ATOM 2705 O O . PRO B 1 145 ? -4.312 13.008 19.969 1 91.5 145 PRO B O 1
ATOM 2708 N N . PRO B 1 146 ? -3.086 11.328 20.781 1 86.19 146 PRO B N 1
ATOM 2709 C CA . PRO B 1 146 ? -4.016 10.289 20.312 1 86.19 146 PRO B CA 1
ATOM 2710 C C . PRO B 1 146 ? -5.438 10.5 20.828 1 86.19 146 PRO B C 1
ATOM 2712 O O . PRO B 1 146 ? -6.402 10.195 20.125 1 86.19 146 PRO B O 1
ATOM 2715 N N . GLU B 1 147 ? -5.594 11.094 21.969 1 85.38 147 GLU B N 1
ATOM 2716 C CA . GLU B 1 147 ? -6.902 11.258 22.594 1 85.38 147 GLU B CA 1
ATOM 2717 C C . GLU B 1 147 ? -7.727 12.32 21.875 1 85.38 147 GLU B C 1
ATOM 2719 O O . GLU B 1 147 ? -8.938 12.43 22.094 1 85.38 147 GLU B O 1
ATOM 2724 N N . LEU B 1 148 ? -7.09 13 21 1 83.75 148 LEU B N 1
ATOM 2725 C CA . LEU B 1 148 ? -7.777 14.094 20.328 1 83.75 148 LEU B CA 1
ATOM 2726 C C . LEU B 1 148 ? -7.934 13.812 18.844 1 83.75 148 LEU B C 1
ATOM 2728 O O . LEU B 1 148 ? -8.539 14.594 18.109 1 83.75 148 LEU B O 1
ATOM 2732 N N . ILE B 1 149 ? -7.414 12.695 18.375 1 82.19 149 ILE B N 1
ATOM 2733 C CA . ILE B 1 149 ? -7.523 12.328 16.969 1 82.19 149 ILE B CA 1
ATOM 2734 C C . ILE B 1 149 ? -8.953 11.906 16.656 1 82.19 149 ILE B C 1
ATOM 2736 O O . ILE B 1 149 ? -9.555 11.125 17.391 1 82.19 149 ILE B O 1
ATOM 2740 N N . GLY B 1 150 ? -9.523 12.406 15.57 1 76.88 150 GLY B N 1
ATOM 2741 C CA . GLY B 1 150 ? -10.859 12.039 15.133 1 76.88 150 GLY B CA 1
ATOM 2742 C C . GLY B 1 150 ? -11.953 12.672 15.969 1 76.88 150 GLY B C 1
ATOM 2743 O O . GLY B 1 150 ? -13.141 12.461 15.711 1 76.88 150 GLY B O 1
ATOM 2744 N N . GLY B 1 151 ? -11.609 13.43 16.984 1 77.88 151 GLY B N 1
ATOM 2745 C CA . GLY B 1 151 ? -12.578 14 17.906 1 77.88 151 GLY B CA 1
ATOM 2746 C C . GLY B 1 151 ? -13.109 15.352 17.453 1 77.88 151 GLY B C 1
ATOM 2747 O O . GLY B 1 151 ? -12.727 15.844 16.375 1 77.88 151 GLY B O 1
ATOM 2748 N N . ASN B 1 152 ? -13.977 15.891 18.266 1 81.5 152 ASN B N 1
ATOM 2749 C CA . ASN B 1 152 ? -14.664 17.141 17.922 1 81.5 152 ASN B CA 1
ATOM 2750 C C . ASN B 1 152 ? -13.953 18.359 18.5 1 81.5 152 ASN B C 1
ATOM 2752 O O . ASN B 1 152 ? -14.297 19.484 18.188 1 81.5 152 ASN B O 1
ATOM 2756 N N . ILE B 1 153 ? -12.961 18.047 19.297 1 85.44 153 ILE B N 1
ATOM 2757 C CA . ILE B 1 153 ? -12.242 19.156 19.922 1 85.44 153 ILE B CA 1
ATOM 2758 C C . ILE B 1 153 ? -10.82 19.219 19.375 1 85.44 153 ILE B C 1
ATOM 2760 O O . ILE B 1 153 ? -10.094 18.219 19.391 1 85.44 153 ILE B O 1
ATOM 2764 N N . SER B 1 154 ? -10.453 20.359 18.938 1 90.25 154 SER B N 1
ATOM 2765 C CA . SER B 1 154 ? -9.125 20.562 18.391 1 90.25 154 SER B CA 1
ATOM 2766 C C . SER B 1 154 ? -8.062 20.609 19.484 1 90.25 154 SER B C 1
ATOM 2768 O O . SER B 1 154 ? -8.312 21.156 20.562 1 90.25 154 SER B O 1
ATOM 2770 N N . VAL B 1 155 ? -6.934 20.156 19.156 1 89.06 155 VAL B N 1
ATOM 2771 C CA . VAL B 1 155 ? -5.801 20.203 20.078 1 89.06 155 VAL B CA 1
ATOM 2772 C C . VAL B 1 155 ? -5.43 21.656 20.375 1 89.06 155 VAL B C 1
ATOM 2774 O O . VAL B 1 155 ? -4.98 21.969 21.469 1 89.06 155 VAL B O 1
ATOM 2777 N N . THR B 1 156 ? -5.656 22.562 19.453 1 91.19 156 THR B N 1
ATOM 2778 C CA . THR B 1 156 ? -5.277 23.953 19.609 1 91.19 156 THR B CA 1
ATOM 2779 C C . THR B 1 156 ? -6.082 24.609 20.734 1 91.19 156 THR B C 1
ATOM 2781 O O . THR B 1 156 ? -5.625 25.562 21.359 1 91.19 156 THR B O 1
ATOM 2784 N N . SER B 1 157 ? -7.258 24.109 21 1 90.38 157 SER B N 1
ATOM 2785 C CA . SER B 1 157 ? -8.109 24.609 22.062 1 90.38 157 SER B CA 1
ATOM 2786 C C . SER B 1 157 ? -7.984 23.766 23.328 1 90.38 157 SER B C 1
ATOM 2788 O O . SER B 1 157 ? -7.906 24.297 24.438 1 90.38 157 SER B O 1
ATOM 2790 N N . ALA B 1 158 ? -7.898 22.469 23.156 1 90.62 158 ALA B N 1
ATOM 2791 C CA . ALA B 1 158 ? -7.945 21.547 24.281 1 90.62 158 ALA B CA 1
ATOM 2792 C C . ALA B 1 158 ? -6.609 21.516 25.016 1 90.62 158 ALA B C 1
ATOM 2794 O O . ALA B 1 158 ? -6.57 21.344 26.234 1 90.62 158 ALA B O 1
ATOM 2795 N N . ASN B 1 159 ? -5.516 21.641 24.266 1 92.12 159 ASN B N 1
ATOM 2796 C CA . ASN B 1 159 ? -4.188 21.516 24.859 1 92.12 159 ASN B CA 1
ATOM 2797 C C . ASN B 1 159 ? -3.146 22.312 24.078 1 92.12 159 ASN B C 1
ATOM 2799 O O . ASN B 1 159 ? -2.193 21.734 23.547 1 92.12 159 ASN B O 1
ATOM 2803 N N . PRO B 1 160 ? -3.258 23.641 24.062 1 94.12 160 PRO B N 1
ATOM 2804 C CA . PRO B 1 160 ? -2.312 24.453 23.297 1 94.12 160 PRO B CA 1
ATOM 2805 C C . PRO B 1 160 ? -0.875 24.312 23.797 1 94.12 160 PRO B C 1
ATOM 2807 O O . PRO B 1 160 ? 0.069 24.453 23.016 1 94.12 160 PRO B O 1
ATOM 2810 N N . ARG B 1 161 ? -0.686 24 25.062 1 95.38 161 ARG B N 1
ATOM 2811 C CA . ARG B 1 161 ? 0.64 23.891 25.656 1 95.38 161 ARG B CA 1
ATOM 2812 C C . ARG B 1 161 ? 1.451 22.781 25.016 1 95.38 161 ARG B C 1
ATOM 2814 O O . ARG B 1 161 ? 2.664 22.906 24.828 1 95.38 161 ARG B O 1
ATOM 2821 N N . ILE B 1 162 ? 0.797 21.672 24.688 1 95.56 162 ILE B N 1
ATOM 2822 C CA . ILE B 1 162 ? 1.509 20.562 24.078 1 95.56 162 ILE B CA 1
ATOM 2823 C C . ILE B 1 162 ? 2.105 20.984 22.75 1 95.56 162 ILE B C 1
ATOM 2825 O O . ILE B 1 162 ? 3.189 20.547 22.375 1 95.56 162 ILE B O 1
ATOM 2829 N N . ILE B 1 163 ? 1.426 21.828 22.031 1 96.56 163 ILE B N 1
ATOM 2830 C CA . ILE B 1 163 ? 1.892 22.312 20.734 1 96.56 163 ILE B CA 1
ATOM 2831 C C . ILE B 1 163 ? 3.117 23.203 20.922 1 96.56 163 ILE B C 1
ATOM 2833 O O . ILE B 1 163 ? 4.168 22.953 20.312 1 96.56 163 ILE B O 1
ATOM 2837 N N . GLU B 1 164 ? 2.975 24.172 21.828 1 97.88 164 GLU B N 1
ATOM 2838 C CA . GLU B 1 164 ? 4.07 25.094 22.078 1 97.88 164 GLU B CA 1
ATOM 2839 C C . GLU B 1 164 ? 5.309 24.375 22.594 1 97.88 164 GLU B C 1
ATOM 2841 O O . GLU B 1 164 ? 6.422 24.641 22.141 1 97.88 164 GLU B O 1
ATOM 2846 N N . GLU B 1 165 ? 5.074 23.469 23.516 1 98.12 165 GLU B N 1
ATOM 2847 C CA . GLU B 1 165 ? 6.184 22.719 24.078 1 98.12 165 GLU B CA 1
ATOM 2848 C C . GLU B 1 165 ? 6.852 21.828 23.031 1 98.12 165 GLU B C 1
ATOM 2850 O O . GLU B 1 165 ? 8.07 21.641 23.047 1 98.12 165 GLU B O 1
ATOM 2855 N N . THR B 1 166 ? 6.051 21.25 22.156 1 98.31 166 THR B N 1
ATOM 2856 C CA . THR B 1 166 ? 6.605 20.438 21.078 1 98.31 166 THR B CA 1
ATOM 2857 C C . THR B 1 166 ? 7.461 21.281 20.141 1 98.31 166 THR B C 1
ATOM 2859 O O . THR B 1 166 ? 8.57 20.891 19.781 1 98.31 166 THR B O 1
ATOM 2862 N N . VAL B 1 167 ? 6.969 22.469 19.75 1 98.38 167 VAL B N 1
ATOM 2863 C CA . VAL B 1 167 ? 7.711 23.359 18.875 1 98.38 167 VAL B CA 1
ATOM 2864 C C . VAL B 1 167 ? 9.062 23.688 19.5 1 98.38 167 VAL B C 1
ATOM 2866 O O . VAL B 1 167 ? 10.102 23.547 18.844 1 98.38 167 VAL B O 1
ATOM 2869 N N . ASP B 1 168 ? 8.992 24.016 20.781 1 98.5 168 ASP B N 1
ATOM 2870 C CA . ASP B 1 168 ? 10.219 24.391 21.484 1 98.5 168 ASP B CA 1
ATOM 2871 C C . ASP B 1 168 ? 11.195 23.219 21.562 1 98.5 168 ASP B C 1
ATOM 2873 O O . ASP B 1 168 ? 12.391 23.375 21.312 1 98.5 168 ASP B O 1
ATOM 2877 N N . ALA B 1 169 ? 10.664 22.094 21.922 1 98.5 169 ALA B N 1
ATOM 2878 C CA . ALA B 1 169 ? 11.492 20.906 22.094 1 98.5 169 ALA B CA 1
ATOM 2879 C C . ALA B 1 169 ? 12.156 20.5 20.781 1 98.5 169 ALA B C 1
ATOM 2881 O O . ALA B 1 169 ? 13.352 20.203 20.734 1 98.5 169 ALA B O 1
ATOM 2882 N N . VAL B 1 170 ? 11.406 20.438 19.672 1 98.69 170 VAL B N 1
ATOM 2883 C CA . VAL B 1 170 ? 11.898 20.016 18.359 1 98.69 170 VAL B CA 1
ATOM 2884 C C . VAL B 1 170 ? 12.938 21.016 17.859 1 98.69 170 VAL B C 1
ATOM 2886 O O . VAL B 1 170 ? 14 20.641 17.375 1 98.69 170 VAL B O 1
ATOM 2889 N N . LYS B 1 171 ? 12.664 22.328 18.016 1 98 171 LYS B N 1
ATOM 2890 C CA . LYS B 1 171 ? 13.602 23.359 17.594 1 98 171 LYS B CA 1
ATOM 2891 C C . LYS B 1 171 ? 14.898 23.297 18.391 1 98 171 LYS B C 1
ATOM 2893 O O . LYS B 1 171 ? 15.977 23.609 17.875 1 98 171 LYS B O 1
ATOM 2898 N N . GLY B 1 172 ? 14.734 22.922 19.641 1 98.12 172 GLY B N 1
ATOM 2899 C CA . GLY B 1 172 ? 15.906 22.75 20.484 1 98.12 172 GLY B CA 1
ATOM 2900 C C . GLY B 1 172 ? 16.844 21.656 19.984 1 98.12 172 GLY B C 1
ATOM 2901 O O . GLY B 1 172 ? 18.062 21.75 20.141 1 98.12 172 GLY B O 1
ATOM 2902 N N . VAL B 1 173 ? 16.281 20.625 19.438 1 98.31 173 VAL B N 1
ATOM 2903 C CA . VAL B 1 173 ? 17.094 19.547 18.875 1 98.31 173 VAL B CA 1
ATOM 2904 C C . VAL B 1 173 ? 17.703 19.984 17.547 1 98.31 173 VAL B C 1
ATOM 2906 O O . VAL B 1 173 ? 18.891 19.812 17.312 1 98.31 173 VAL B O 1
ATOM 2909 N N . ASN B 1 174 ? 16.891 20.547 16.688 1 97.56 174 ASN B N 1
ATOM 2910 C CA . ASN B 1 174 ? 17.297 21.047 15.375 1 97.56 174 ASN B CA 1
ATOM 2911 C C . ASN B 1 174 ? 16.344 22.109 14.859 1 97.56 174 ASN B C 1
ATOM 2913 O O . ASN B 1 174 ? 15.18 21.828 14.562 1 97.56 174 ASN B O 1
ATOM 2917 N N . GLY B 1 175 ? 16.781 23.297 14.664 1 97.19 175 GLY B N 1
ATOM 2918 C CA . GLY B 1 175 ? 15.984 24.469 14.336 1 97.19 175 GLY B CA 1
ATOM 2919 C C . GLY B 1 175 ? 15.406 24.422 12.938 1 97.19 175 GLY B C 1
ATOM 2920 O O . GLY B 1 175 ? 14.516 25.203 12.602 1 97.19 175 GLY B O 1
ATOM 2921 N N . SER B 1 176 ? 15.891 23.562 12.117 1 97.38 176 SER B N 1
ATOM 2922 C CA . SER B 1 176 ? 15.445 23.5 10.727 1 97.38 176 SER B CA 1
ATOM 2923 C C . SER B 1 176 ? 14.203 22.625 10.594 1 97.38 176 SER B C 1
ATOM 2925 O O . SER B 1 176 ? 13.539 22.641 9.547 1 97.38 176 SER B O 1
ATOM 2927 N N . ILE B 1 177 ? 13.867 21.812 11.609 1 98.44 177 ILE B N 1
ATOM 2928 C CA . ILE B 1 177 ? 12.719 20.906 11.555 1 98.44 177 ILE B CA 1
ATOM 2929 C C . ILE B 1 177 ? 11.43 21.703 11.781 1 98.44 177 ILE B C 1
ATOM 2931 O O . ILE B 1 177 ? 11.32 22.453 12.75 1 98.44 177 ILE B O 1
ATOM 2935 N N . ALA B 1 178 ? 10.555 21.625 10.906 1 98.06 178 ALA B N 1
ATOM 2936 C CA . ALA B 1 178 ? 9.258 22.281 11.062 1 98.06 178 ALA B CA 1
ATOM 2937 C C . ALA B 1 178 ? 8.297 21.391 11.852 1 98.06 178 ALA B C 1
ATOM 2939 O O . ALA B 1 178 ? 8.391 20.172 11.812 1 98.06 178 ALA B O 1
ATOM 2940 N N . VAL B 1 179 ? 7.367 21.984 12.555 1 98.44 179 VAL B N 1
ATOM 2941 C CA . VAL B 1 179 ? 6.387 21.25 13.344 1 98.44 179 VAL B CA 1
ATOM 2942 C C . VAL B 1 179 ? 4.992 21.469 12.758 1 98.44 179 VAL B C 1
ATOM 2944 O O . VAL B 1 179 ? 4.629 22.578 12.383 1 98.44 179 VAL B O 1
ATOM 2947 N N . LEU B 1 180 ? 4.27 20.406 12.602 1 98.38 180 LEU B N 1
ATOM 2948 C CA . LEU B 1 180 ? 2.859 20.438 12.234 1 98.38 180 LEU B CA 1
ATOM 2949 C C . LEU B 1 180 ? 1.975 20.062 13.414 1 98.38 180 LEU B C 1
ATOM 2951 O O . LEU B 1 180 ? 2.355 19.234 14.242 1 98.38 180 LEU B O 1
ATOM 2955 N N . CYS B 1 181 ? 0.881 20.719 13.391 1 96.38 181 CYS B N 1
ATOM 2956 C CA . CYS B 1 181 ? -0.126 20.391 14.391 1 96.38 181 CYS B CA 1
ATOM 2957 C C . CYS B 1 181 ? -1.176 19.453 13.82 1 96.38 181 CYS B C 1
ATOM 2959 O O . CYS B 1 181 ? -1.783 19.734 12.789 1 96.38 181 CYS B O 1
ATOM 2961 N N . GLY B 1 182 ? -1.322 18.375 14.531 1 93.12 182 GLY B N 1
ATOM 2962 C CA . GLY B 1 182 ? -2.342 17.406 14.133 1 93.12 182 GLY B CA 1
ATOM 2963 C C . GLY B 1 182 ? -3.352 17.125 15.234 1 93.12 182 GLY B C 1
ATOM 2964 O O . GLY B 1 182 ? -3.172 17.547 16.375 1 93.12 182 GLY B O 1
ATOM 2965 N N . ALA B 1 183 ? -4.551 16.594 14.867 1 86.75 183 ALA B N 1
ATOM 2966 C CA . ALA B 1 183 ? -5.609 16.109 15.75 1 86.75 183 ALA B CA 1
ATOM 2967 C C . ALA B 1 183 ? -6.691 17.172 15.945 1 86.75 183 ALA B C 1
ATOM 2969 O O . ALA B 1 183 ? -6.445 18.219 16.547 1 86.75 183 ALA B O 1
ATOM 2970 N N . GLY B 1 184 ? -7.738 16.938 15.359 1 89.06 184 GLY B N 1
ATOM 2971 C CA . GLY B 1 184 ? -8.945 17.703 15.625 1 89.06 184 GLY B CA 1
ATOM 2972 C C . GLY B 1 184 ? -8.992 19.016 14.867 1 89.06 184 GLY B C 1
ATOM 2973 O O . GLY B 1 184 ? -9.656 19.969 15.297 1 89.06 184 GLY B O 1
ATOM 2974 N N . ILE B 1 185 ? -8.227 19.219 13.867 1 93.25 185 ILE B N 1
ATOM 2975 C CA . ILE B 1 185 ? -8.242 20.422 13.055 1 93.25 185 ILE B CA 1
ATOM 2976 C C . ILE B 1 185 ? -9.414 20.359 12.07 1 93.25 185 ILE B C 1
ATOM 2978 O O . ILE B 1 185 ? -9.469 19.469 11.219 1 93.25 185 ILE B O 1
ATOM 2982 N N . LYS B 1 186 ? -10.352 21.375 12.133 1 92.25 186 LYS B N 1
ATOM 2983 C CA . LYS B 1 186 ? -11.555 21.281 11.312 1 92.25 186 LYS B CA 1
ATOM 2984 C C . LYS B 1 186 ? -11.89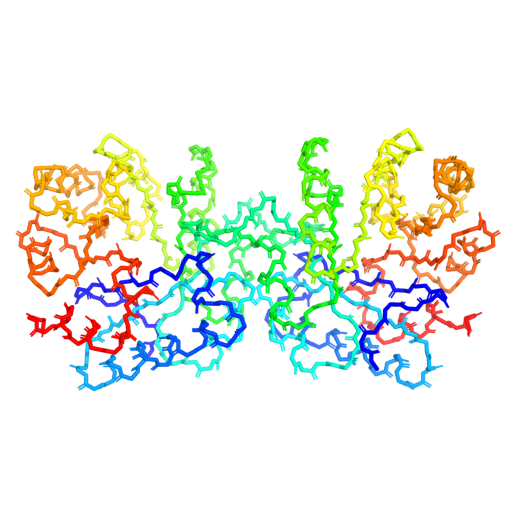1 22.625 10.664 1 92.25 186 LYS B C 1
ATOM 2986 O O . LYS B 1 186 ? -12.57 22.672 9.633 1 92.25 186 LYS B O 1
ATOM 2991 N N . THR B 1 187 ? -11.398 23.703 11.258 1 94.44 187 THR B N 1
ATOM 2992 C CA . THR B 1 187 ? -11.805 25.016 10.781 1 94.44 187 THR B CA 1
ATOM 2993 C C . THR B 1 187 ? -10.578 25.891 10.492 1 94.44 187 THR B C 1
ATOM 2995 O O . THR B 1 187 ? -9.469 25.562 10.914 1 94.44 187 THR B O 1
ATOM 2998 N N . GLY B 1 188 ? -10.898 26.938 9.797 1 96.12 188 GLY B N 1
ATOM 2999 C CA . GLY B 1 188 ? -9.844 27.922 9.578 1 96.12 188 GLY B CA 1
ATOM 3000 C C . GLY B 1 188 ? -9.305 28.516 10.875 1 96.12 188 GLY B C 1
ATOM 3001 O O . GLY B 1 188 ? -8.125 28.828 10.969 1 96.12 188 GLY B O 1
ATOM 3002 N N . GLU B 1 189 ? -10.164 28.656 11.844 1 95.38 189 GLU B N 1
ATOM 3003 C CA . GLU B 1 189 ? -9.742 29.156 13.148 1 95.38 189 GLU B CA 1
ATOM 3004 C C . GLU B 1 189 ? -8.742 28.203 13.805 1 95.38 189 GLU B C 1
ATOM 3006 O O . GLU B 1 189 ? -7.781 28.641 14.438 1 95.38 189 GLU B O 1
ATOM 3011 N N . ASP B 1 190 ? -8.969 26.922 13.688 1 95.5 190 ASP B N 1
ATOM 3012 C CA . ASP B 1 190 ? -8.031 25.938 14.203 1 95.5 190 ASP B CA 1
ATOM 3013 C C . ASP B 1 190 ? -6.656 26.094 13.562 1 95.5 190 ASP B C 1
ATOM 3015 O O . ASP B 1 190 ? -5.633 26.016 14.242 1 95.5 190 ASP B O 1
ATOM 3019 N N . VAL B 1 191 ? -6.664 26.281 12.227 1 96.62 191 VAL B N 1
ATOM 3020 C CA . VAL B 1 191 ? -5.418 26.422 11.477 1 96.62 191 VAL B CA 1
ATOM 3021 C C . VAL B 1 191 ? -4.676 27.672 11.953 1 96.62 191 VAL B C 1
ATOM 3023 O O . VAL B 1 191 ? -3.479 27.625 12.242 1 96.62 191 VAL B O 1
ATOM 3026 N N . LEU B 1 192 ? -5.391 28.781 12.023 1 96.5 192 LEU B N 1
ATOM 3027 C CA . LEU B 1 192 ? -4.801 30.031 12.453 1 96.5 192 LEU B CA 1
ATOM 3028 C C . LEU B 1 192 ? -4.195 29.906 13.852 1 96.5 192 LEU B C 1
ATOM 3030 O O . LEU B 1 192 ? -3.068 30.344 14.086 1 96.5 192 LEU B O 1
ATOM 3034 N N . LYS B 1 193 ? -4.945 29.312 14.742 1 96.44 193 LYS B N 1
ATOM 3035 C CA . LYS B 1 193 ? -4.469 29.125 16.109 1 96.44 193 LYS B CA 1
ATOM 3036 C C . LYS B 1 193 ? -3.211 28.266 16.141 1 96.44 193 LYS B C 1
ATOM 3038 O O . LYS B 1 193 ? -2.279 28.547 16.906 1 96.44 193 LYS B O 1
ATOM 3043 N N . ALA B 1 194 ? -3.186 27.203 15.359 1 96.81 194 ALA B N 1
ATOM 3044 C CA . ALA B 1 194 ? -2.01 26.328 15.281 1 96.81 194 ALA B CA 1
ATOM 3045 C C . ALA B 1 194 ? -0.771 27.125 14.875 1 96.81 194 ALA B C 1
ATOM 3047 O O . ALA B 1 194 ? 0.292 26.984 15.477 1 96.81 194 ALA B O 1
ATOM 3048 N N . ILE B 1 195 ? -0.917 27.953 13.891 1 96.69 195 ILE B N 1
ATOM 3049 C CA . ILE B 1 195 ? 0.189 28.75 13.375 1 96.69 195 ILE B CA 1
ATOM 3050 C C . ILE B 1 195 ? 0.634 29.75 14.438 1 96.69 195 ILE B C 1
ATOM 3052 O O . ILE B 1 195 ? 1.833 29.953 14.648 1 96.69 195 ILE B O 1
ATOM 3056 N N . GLU B 1 196 ? -0.331 30.312 15.102 1 97.06 196 GLU B N 1
ATOM 3057 C CA . GLU B 1 196 ? -0.033 31.281 16.156 1 97.06 196 GLU B CA 1
ATOM 3058 C C . GLU B 1 196 ? 0.752 30.641 17.297 1 97.06 196 GLU B C 1
ATOM 3060 O O . GLU B 1 196 ? 1.567 31.297 17.938 1 97.06 196 GLU B O 1
ATOM 3065 N N . LEU B 1 197 ? 0.544 29.375 17.469 1 97.31 197 LEU B N 1
ATOM 3066 C CA . LEU B 1 197 ? 1.215 28.641 18.531 1 97.31 197 LEU B CA 1
ATOM 3067 C C . LEU B 1 197 ? 2.615 28.219 18.109 1 97.31 197 LEU B C 1
ATOM 3069 O O . LEU B 1 197 ? 3.342 27.594 18.875 1 97.31 197 LEU B O 1
ATOM 3073 N N . GLY B 1 198 ? 2.986 28.5 16.828 1 96.94 198 GLY B N 1
ATOM 3074 C CA . GLY B 1 198 ? 4.371 28.328 16.406 1 96.94 198 GLY B CA 1
ATOM 3075 C C . GLY B 1 198 ? 4.559 27.219 15.391 1 96.94 198 GLY B C 1
ATOM 3076 O O . GLY B 1 198 ? 5.68 26.969 14.938 1 96.94 198 GLY B O 1
ATOM 3077 N N . THR B 1 199 ? 3.521 26.547 15.008 1 97.81 199 THR B N 1
ATOM 3078 C CA . THR B 1 199 ? 3.656 25.469 14.031 1 97.81 199 THR B CA 1
ATOM 3079 C C . THR B 1 199 ? 3.781 26.031 12.617 1 97.81 199 THR B C 1
ATOM 3081 O O . THR B 1 199 ? 3.523 27.219 12.391 1 97.81 199 THR B O 1
ATOM 3084 N N . SER B 1 200 ? 4.305 25.172 11.742 1 97.5 200 SER B N 1
ATOM 3085 C CA . SER B 1 200 ? 4.469 25.531 10.336 1 97.5 200 SER B CA 1
ATOM 3086 C C . SER B 1 200 ? 3.287 25.047 9.5 1 97.5 200 SER B C 1
ATOM 3088 O O . SER B 1 200 ? 3.355 25.031 8.266 1 97.5 200 SER B O 1
ATOM 3090 N N . GLY B 1 201 ? 2.238 24.594 10.102 1 97.12 201 GLY B N 1
ATOM 3091 C CA . GLY B 1 201 ? 1.059 24.109 9.406 1 97.12 201 GLY B CA 1
ATOM 3092 C C . GLY B 1 201 ? 0.317 23.031 10.172 1 97.12 201 GLY B C 1
ATOM 3093 O O . GLY B 1 201 ? 0.418 22.953 11.398 1 97.12 201 GLY B O 1
ATOM 3094 N N . VAL B 1 202 ? -0.525 22.297 9.398 1 97.56 202 VAL B N 1
ATOM 3095 C CA . VAL B 1 202 ? -1.4 21.344 10.07 1 97.56 202 VAL B CA 1
ATOM 3096 C C . VAL B 1 202 ? -1.455 20.047 9.266 1 97.56 202 VAL B C 1
ATOM 3098 O O . VAL B 1 202 ? -1.234 20.047 8.047 1 97.56 202 VAL B O 1
ATOM 3101 N N . LEU B 1 203 ? -1.633 18.969 9.93 1 97.56 203 LEU B N 1
ATOM 3102 C CA . LEU B 1 203 ? -1.971 17.641 9.414 1 97.56 203 LEU B CA 1
ATOM 3103 C C . LEU B 1 203 ? -3.367 17.234 9.859 1 97.56 203 LEU B C 1
ATOM 3105 O O . LEU B 1 203 ? -3.615 17.047 11.055 1 97.56 203 LEU B O 1
ATOM 3109 N N . LEU B 1 204 ? -4.273 17.109 8.914 1 96.88 204 LEU B N 1
ATOM 3110 C CA . LEU B 1 204 ? -5.66 16.828 9.273 1 96.88 204 LEU B CA 1
ATOM 3111 C C . LEU B 1 204 ? -6.238 15.734 8.383 1 96.88 204 LEU B C 1
ATOM 3113 O O . LEU B 1 204 ? -5.59 15.289 7.434 1 96.88 204 LEU B O 1
ATOM 3117 N N . ALA B 1 205 ? -7.477 15.25 8.781 1 96.5 205 ALA B N 1
ATOM 3118 C CA . ALA B 1 205 ? -8.086 14.164 8.031 1 96.5 205 ALA B CA 1
ATOM 3119 C C . ALA B 1 205 ? -9.609 14.266 8.047 1 96.5 205 ALA B C 1
ATOM 3121 O O . ALA B 1 205 ? -10.211 14.812 7.125 1 96.5 205 ALA B O 1
ATOM 3122 N N . SER B 1 206 ? -10.266 13.828 9.102 1 94.75 206 SER B N 1
ATOM 3123 C CA . SER B 1 206 ? -11.695 13.555 9.172 1 94.75 206 SER B CA 1
ATOM 3124 C C . SER B 1 206 ? -12.516 14.812 8.883 1 94.75 206 SER B C 1
ATOM 3126 O O . SER B 1 206 ? -13.578 14.734 8.266 1 94.75 206 SER B O 1
ATOM 3128 N N . GLY B 1 207 ? -12.031 15.945 9.305 1 93.19 207 GLY B N 1
ATOM 3129 C CA . GLY B 1 207 ? -12.758 17.188 9.094 1 93.19 207 GLY B CA 1
ATOM 3130 C C . GLY B 1 207 ? -13.031 17.469 7.629 1 93.19 207 GLY B C 1
ATOM 3131 O O . GLY B 1 207 ? -14.016 18.141 7.293 1 93.19 207 GLY B O 1
ATOM 3132 N N . VAL B 1 208 ? -12.141 16.984 6.777 1 96.56 208 VAL B N 1
ATOM 3133 C CA . VAL B 1 208 ? -12.281 17.188 5.34 1 96.56 208 VAL B CA 1
ATOM 3134 C C . VAL B 1 208 ? -12.836 15.922 4.688 1 96.56 208 VAL B C 1
ATOM 3136 O O . VAL B 1 208 ? -13.82 15.977 3.947 1 96.56 208 VAL B O 1
ATOM 3139 N N . VAL B 1 209 ? -12.336 14.75 5.031 1 97.56 209 VAL B N 1
ATOM 3140 C CA . VAL B 1 209 ? -12.633 13.484 4.371 1 97.56 209 VAL B CA 1
ATOM 3141 C C . VAL B 1 209 ? -14.094 13.117 4.602 1 97.56 209 VAL B C 1
ATOM 3143 O O . VAL B 1 209 ? -14.766 12.594 3.701 1 97.56 209 VAL B O 1
ATOM 3146 N N . LYS B 1 210 ? -14.586 13.43 5.746 1 95.94 210 LYS B N 1
ATOM 3147 C CA . LYS B 1 210 ? -15.938 13.008 6.105 1 95.94 210 LYS B CA 1
ATOM 3148 C C . LYS B 1 210 ? -16.938 14.148 5.945 1 95.94 210 LYS B C 1
ATOM 3150 O O . LYS B 1 210 ? -18.125 14 6.254 1 95.94 210 LYS B O 1
ATOM 3155 N N . ALA B 1 211 ? -16.484 15.25 5.512 1 96.19 211 ALA B N 1
ATOM 3156 C CA . ALA B 1 211 ? -17.375 16.391 5.336 1 96.19 211 ALA B CA 1
ATOM 3157 C C . ALA B 1 211 ? -18.453 16.109 4.285 1 96.19 211 ALA B C 1
ATOM 3159 O O . ALA B 1 211 ? -18.188 15.422 3.293 1 96.19 211 ALA B O 1
ATOM 3160 N N . LYS B 1 212 ? -19.641 16.672 4.457 1 95.38 212 LYS B N 1
ATOM 3161 C CA . LYS B 1 212 ? -20.688 16.562 3.451 1 95.38 212 LYS B CA 1
ATOM 3162 C C . LYS B 1 212 ? -20.234 17.141 2.115 1 95.38 212 LYS B C 1
ATOM 3164 O O . LYS B 1 212 ? -20.531 16.578 1.058 1 95.38 212 LYS B O 1
ATOM 3169 N N . ASP B 1 213 ? -19.516 18.203 2.213 1 97.06 213 ASP B N 1
ATOM 3170 C CA . ASP B 1 213 ? -18.922 18.875 1.062 1 97.06 213 ASP B CA 1
ATOM 3171 C C . ASP B 1 213 ? -17.453 19.219 1.331 1 97.06 213 ASP B C 1
ATOM 3173 O O . ASP B 1 213 ? -17.141 20.234 1.938 1 97.06 213 ASP B O 1
ATOM 3177 N N . PRO B 1 214 ? -16.547 18.391 0.853 1 97.44 214 PRO B N 1
ATOM 3178 C CA . PRO B 1 214 ? -15.117 18.594 1.126 1 97.44 214 PRO B CA 1
ATOM 3179 C C . PRO B 1 214 ? -14.609 19.938 0.639 1 97.44 214 PRO B C 1
ATOM 3181 O O . PRO B 1 214 ? -13.727 20.531 1.271 1 97.44 214 PRO B O 1
ATOM 3184 N N . ARG B 1 215 ? -15.141 20.422 -0.431 1 97.56 215 ARG B N 1
ATOM 3185 C CA . ARG B 1 215 ? -14.695 21.703 -0.961 1 97.56 215 ARG B CA 1
ATOM 3186 C C . ARG B 1 215 ? -15.008 22.844 0.008 1 97.56 215 ARG B C 1
ATOM 3188 O O . ARG B 1 215 ? -14.172 23.719 0.249 1 97.56 215 ARG B O 1
ATOM 3195 N N . VAL B 1 216 ? -16.172 22.859 0.562 1 97.44 216 VAL B N 1
ATOM 3196 C CA . VAL B 1 216 ? -16.594 23.875 1.519 1 97.44 216 VAL B CA 1
ATOM 3197 C C . VAL B 1 216 ? -15.719 23.797 2.768 1 97.44 216 VAL B C 1
ATOM 3199 O O . VAL B 1 216 ? -15.266 24.828 3.283 1 97.44 216 VAL B O 1
ATOM 3202 N N . ALA B 1 217 ? -15.508 22.578 3.201 1 97.31 217 ALA B N 1
ATOM 3203 C CA . ALA B 1 217 ? -14.656 22.375 4.371 1 97.31 217 ALA B CA 1
ATOM 3204 C C . ALA B 1 217 ? -13.242 22.906 4.121 1 97.31 217 ALA B C 1
ATOM 3206 O O . ALA B 1 217 ? -12.672 23.578 4.977 1 97.31 217 ALA B O 1
ATOM 3207 N N . LEU B 1 218 ? -12.719 22.625 2.965 1 98.06 218 LEU B N 1
ATOM 3208 C CA . LEU B 1 218 ? -11.367 23.031 2.604 1 98.06 218 LEU B CA 1
ATOM 3209 C C . LEU B 1 218 ? -11.273 24.547 2.482 1 98.06 218 LEU B C 1
ATOM 3211 O O . LEU B 1 218 ? -10.305 25.156 2.943 1 98.06 218 LEU B O 1
ATOM 3215 N N . MET B 1 219 ? -12.289 25.172 1.881 1 97.94 219 MET B N 1
ATOM 3216 C CA . MET B 1 219 ? -12.305 26.625 1.744 1 97.94 219 MET B CA 1
ATOM 3217 C C . MET B 1 219 ? -12.312 27.297 3.111 1 97.94 219 MET B C 1
ATOM 3219 O O . MET B 1 219 ? -11.625 28.297 3.314 1 97.94 219 MET B O 1
ATOM 3223 N N . ASP B 1 220 ? -13.047 26.719 3.977 1 97.25 220 ASP B N 1
ATOM 3224 C CA . ASP B 1 220 ? -13.055 27.25 5.336 1 97.25 220 ASP B CA 1
ATOM 3225 C C . ASP B 1 220 ? -11.68 27.094 5.992 1 97.25 220 ASP B C 1
ATOM 3227 O O . ASP B 1 220 ? -11.172 28.047 6.602 1 97.25 220 ASP B O 1
ATOM 3231 N N . LEU B 1 221 ? -11.133 25.953 5.867 1 95.88 221 LEU B N 1
ATOM 3232 C CA . LEU B 1 221 ? -9.859 25.609 6.5 1 95.88 221 LEU B CA 1
ATOM 3233 C C . LEU B 1 221 ? -8.781 26.625 6.129 1 95.88 221 LEU B C 1
ATOM 3235 O O . LEU B 1 221 ? -7.934 26.953 6.957 1 95.88 22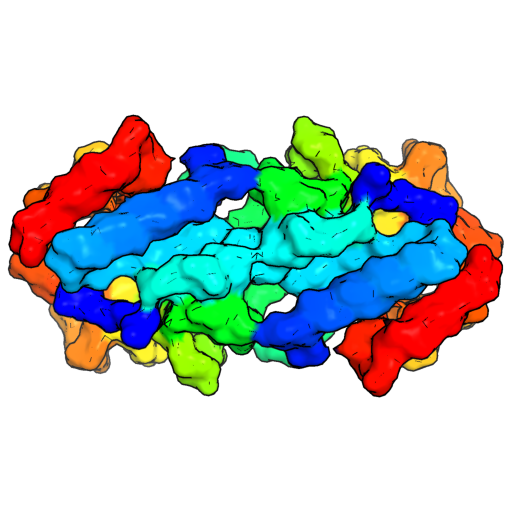1 LEU B O 1
ATOM 3239 N N . VAL B 1 222 ? -8.836 27.156 4.895 1 96.31 222 VAL B N 1
ATOM 3240 C CA . VAL B 1 222 ? -7.715 27.953 4.422 1 96.31 222 VAL B CA 1
ATOM 3241 C C . VAL B 1 222 ? -8.102 29.438 4.383 1 96.31 222 VAL B C 1
ATOM 3243 O O . VAL B 1 222 ? -7.348 30.266 3.885 1 96.31 222 VAL B O 1
ATOM 3246 N N . LYS B 1 223 ? -9.211 29.781 4.938 1 95.06 223 LYS B N 1
ATOM 3247 C CA . LYS B 1 223 ? -9.812 31.094 4.723 1 95.06 223 LYS B CA 1
ATOM 3248 C C . LYS B 1 223 ? -8.992 32.188 5.379 1 95.06 223 LYS B C 1
ATOM 3250 O O . LYS B 1 223 ? -9.062 33.344 4.973 1 95.06 223 LYS B O 1
ATOM 3255 N N . HIS B 1 224 ? -8.188 31.844 6.391 1 93.88 224 HIS B N 1
ATOM 3256 C CA . HIS B 1 224 ? -7.43 32.875 7.098 1 93.88 224 HIS B CA 1
ATOM 3257 C C . HIS B 1 224 ? -5.977 32.906 6.637 1 93.88 224 HIS B C 1
ATOM 3259 O O . HIS B 1 224 ? -5.148 33.594 7.227 1 93.88 224 HIS B O 1
ATOM 3265 N N . LEU B 1 225 ? -5.637 32.125 5.688 1 91.81 225 LEU B N 1
ATOM 3266 C CA . LEU B 1 225 ? -4.262 32.062 5.207 1 91.81 225 LEU B CA 1
ATOM 3267 C C . LEU B 1 225 ? -4.055 32.938 3.99 1 91.81 225 LEU B C 1
ATOM 3269 O O . LEU B 1 225 ? -5 33.219 3.246 1 91.81 225 LEU B O 1
#